Protein 2P8I (pdb70)

Structure (mmCIF, N/CA/C/O backbone):
data_2P8I
#
_entry.id   2P8I
#
_cell.length_a   43.835
_cell.length_b   138.772
_cell.length_c   44.046
_cell.angle_alpha   90.00
_cell.angle_beta   98.43
_cell.angle_gamma   90.00
#
_symmetry.space_group_name_H-M   'P 1 21 1'
#
loop_
_entity.id
_entity.type
_entity.pdbx_description
1 polymer 'Putative dioxygenase'
2 non-polymer 'CHLORIDE ION'
3 non-polymer 'PHOSPHATE ION'
4 non-polymer 1,2-ETHANEDIOL
5 non-polymer 'CITRIC ACID'
6 water water
#
loop_
_atom_site.group_PDB
_atom_site.id
_atom_site.type_symbol
_atom_site.label_atom_id
_atom_site.label_alt_id
_atom_site.label_comp_id
_atom_site.label_asym_id
_atom_site.label_entity_id
_atom_site.label_seq_id
_atom_site.pdbx_PDB_ins_code
_atom_site.Cartn_x
_atom_site.Cartn_y
_atom_site.Cartn_z
_atom_site.occupancy
_atom_site.B_iso_or_equiv
_atom_site.auth_seq_id
_atom_site.auth_comp_id
_atom_site.auth_asym_id
_atom_site.auth_atom_id
_atom_site.pdbx_PDB_model_num
ATOM 1 N N . GLY A 1 1 ? 1.193 -7.996 -16.961 1.00 39.60 0 GLY A N 1
ATOM 2 C CA . GLY A 1 1 ? 2.333 -7.623 -17.847 1.00 38.13 0 GLY A CA 1
ATOM 3 C C . GLY A 1 1 ? 3.445 -6.933 -17.083 1.00 35.29 0 GLY A C 1
ATOM 4 O O . GLY A 1 1 ? 4.002 -5.936 -17.532 1.00 34.81 0 GLY A O 1
ATOM 13 N N . THR A 1 3 ? 7.040 -6.073 -15.784 1.00 21.38 2 THR A N 1
ATOM 14 C CA . THR A 1 3 ? 8.403 -6.167 -16.194 1.00 20.29 2 THR A CA 1
ATOM 15 C C . THR A 1 3 ? 9.169 -6.566 -14.950 1.00 18.69 2 THR A C 1
ATOM 16 O O . THR A 1 3 ? 9.187 -5.838 -13.946 1.00 15.65 2 THR A O 1
ATOM 20 N N . PHE A 1 4 ? 9.776 -7.739 -15.001 1.00 15.98 3 PHE A N 1
ATOM 21 C CA . PHE A 1 4 ? 10.663 -8.189 -13.927 1.00 14.40 3 PHE A CA 1
ATOM 22 C C . PHE A 1 4 ? 11.894 -7.282 -13.824 1.00 17.64 3 PHE A C 1
ATOM 23 O O . PHE A 1 4 ? 12.439 -6.845 -14.849 1.00 20.03 3 PHE A O 1
ATOM 31 N N . ARG A 1 5 ? 12.274 -6.920 -12.600 1.00 12.44 4 ARG A N 1
ATOM 32 C CA . ARG A 1 5 ? 13.432 -6.086 -12.315 1.00 13.43 4 ARG A CA 1
ATOM 33 C C . ARG A 1 5 ? 14.494 -6.863 -11.603 1.00 14.77 4 ARG A C 1
ATOM 34 O O . ARG A 1 5 ? 14.223 -7.795 -10.858 1.00 14.02 4 ARG A O 1
ATOM 42 N N . ASP A 1 6 ? 15.720 -6.426 -11.831 1.00 14.76 5 ASP A N 1
ATOM 43 C CA . ASP A 1 6 ? 16.908 -6.947 -11.216 1.00 16.70 5 ASP A CA 1
ATOM 44 C C . ASP A 1 6 ? 17.184 -6.171 -9.928 1.00 13.48 5 ASP A C 1
ATOM 45 O O . ASP A 1 6 ? 16.751 -5.016 -9.789 1.00 14.05 5 ASP A O 1
ATOM 50 N N . THR A 1 7 ? 17.896 -6.776 -8.980 1.00 12.08 6 THR A N 1
ATOM 51 C CA . THR A 1 7 ? 18.195 -6.081 -7.719 1.00 14.64 6 THR A CA 1
ATOM 52 C C . THR A 1 7 ? 19.138 -4.884 -7.897 1.00 12.89 6 THR A C 1
ATOM 53 O O . THR A 1 7 ? 19.293 -4.072 -6.991 1.00 13.17 6 THR A O 1
ATOM 57 N N . SER A 1 8 ? 19.781 -4.792 -9.068 1.00 12.03 7 SER A N 1
ATOM 58 C CA . SER A 1 8 ? 20.556 -3.602 -9.389 1.00 12.50 7 SER A CA 1
ATOM 59 C C . SER A 1 8 ? 19.710 -2.347 -9.328 1.00 13.39 7 SER A C 1
ATOM 60 O O . SER A 1 8 ? 20.264 -1.254 -9.223 1.00 13.77 7 SER A O 1
ATOM 63 N N . ALA A 1 9 ? 18.394 -2.489 -9.458 1.00 11.28 8 ALA A N 1
ATOM 64 C CA . ALA A 1 9 ? 17.440 -1.346 -9.341 1.00 10.87 8 ALA A CA 1
ATOM 65 C C . ALA A 1 9 ? 17.402 -0.744 -7.950 1.00 11.79 8 ALA A C 1
ATOM 66 O O . ALA A 1 9 ? 16.896 0.361 -7.783 1.00 11.35 8 ALA A O 1
ATOM 68 N N . ILE A 1 10 ? 17.907 -1.468 -6.951 1.00 10.19 9 ILE A N 1
ATOM 69 C CA . ILE A 1 10 ? 17.828 -1.042 -5.564 1.00 10.65 9 ILE A CA 1
ATOM 70 C C . ILE A 1 10 ? 19.065 -0.223 -5.154 1.00 11.33 9 ILE A C 1
ATOM 71 O O . ILE A 1 10 ? 20.173 -0.765 -5.017 1.00 10.74 9 ILE A O 1
ATOM 76 N N . ALA A 1 11 ? 18.895 1.063 -4.901 1.00 9.32 10 ALA A N 1
ATOM 77 C CA . ALA A 1 11 ? 19.985 1.914 -4.445 1.00 9.18 10 ALA A CA 1
ATOM 78 C C . ALA A 1 11 ? 20.348 1.576 -3.020 1.00 8.95 10 ALA A C 1
ATOM 79 O O . ALA A 1 11 ? 21.515 1.572 -2.653 1.00 9.07 10 ALA A O 1
ATOM 81 N N . SER A 1 12 ? 19.345 1.361 -2.193 1.00 8.07 11 SER A N 1
ATOM 82 C CA . SER A 1 12 ? 19.523 1.199 -0.769 1.00 8.31 11 SER A CA 1
ATOM 83 C C . SER A 1 12 ? 18.247 0.603 -0.176 1.00 7.32 11 SER A C 1
ATOM 84 O O . SER A 1 12 ? 17.222 0.555 -0.857 1.00 9.18 11 SER A O 1
ATOM 87 N N . TRP A 1 13 ? 18.356 0.156 1.071 1.00 8.33 12 TRP A N 1
ATOM 88 C CA . TRP A 1 13 ? 17.205 -0.307 1.830 1.00 8.31 12 TRP A CA 1
ATOM 89 C C . TRP A 1 13 ? 16.989 0.601 3.008 1.00 9.49 12 TRP A C 1
ATOM 90 O O . TRP A 1 13 ? 17.921 1.148 3.582 1.00 8.97 12 TRP A O 1
ATOM 101 N N . HIS A 1 14 ? 15.744 0.726 3.424 1.00 12.01 13 HIS A N 1
ATOM 102 C CA . HIS A 1 14 ? 15.374 1.516 4.589 1.00 10.52 13 HIS A CA 1
ATOM 103 C C . HIS A 1 14 ? 14.499 0.645 5.470 1.00 14.17 13 HIS A C 1
ATOM 104 O O . HIS A 1 14 ? 13.551 0.034 4.956 1.00 14.93 13 HIS A O 1
ATOM 111 N N . ALA A 1 15 ? 14.802 0.606 6.753 1.00 11.45 14 ALA A N 1
ATOM 112 C CA . ALA A 1 15 ? 13.945 -0.092 7.731 1.00 10.26 14 ALA A CA 1
ATOM 113 C C . ALA A 1 15 ? 13.434 0.932 8.731 1.00 11.49 14 ALA A C 1
ATOM 114 O O . ALA A 1 15 ? 14.118 1.900 9.070 1.00 13.64 14 ALA A O 1
ATOM 116 N N . HIS A 1 16 ? 12.247 0.698 9.251 1.00 8.97 15 HIS A N 1
ATOM 117 C CA . HIS A 1 16 ? 11.635 1.540 10.252 1.00 8.40 15 HIS A CA 1
ATOM 118 C C . HIS A 1 16 ? 11.088 0.622 11.355 1.00 8.88 15 HIS A C 1
ATOM 119 O O . HIS A 1 16 ? 10.167 -0.197 11.117 1.00 9.76 15 HIS A O 1
ATOM 126 N N . VAL A 1 17 ? 11.703 0.707 12.526 1.00 9.09 16 VAL A N 1
ATOM 127 C CA . VAL A 1 17 ? 11.259 -0.036 13.712 1.00 6.72 16 VAL A CA 1
ATOM 128 C C . VAL A 1 17 ? 10.065 0.710 14.288 1.00 9.73 16 VAL A C 1
ATOM 129 O O . VAL A 1 17 ? 10.162 1.865 14.699 1.00 10.07 16 VAL A O 1
ATOM 133 N N . TYR A 1 18 ? 8.934 0.022 14.345 1.00 8.85 17 TYR A N 1
ATOM 134 C CA . TYR A 1 18 ? 7.708 0.559 14.926 1.00 8.89 17 TYR A CA 1
ATOM 135 C C . TYR A 1 18 ? 7.551 0.222 16.412 1.00 9.21 17 TYR A C 1
ATOM 136 O O . TYR A 1 18 ? 7.898 -0.874 16.839 1.00 9.90 17 TYR A O 1
ATOM 145 N N . PHE A 1 19 ? 7.013 1.180 17.168 1.00 9.09 18 PHE A N 1
ATOM 146 C CA . PHE A 1 19 ? 6.849 0.993 18.589 1.00 9.55 18 PHE A CA 1
ATOM 147 C C . PHE A 1 19 ? 5.796 1.949 19.103 1.00 10.25 18 PHE A C 1
ATOM 148 O O . PHE A 1 19 ? 5.220 2.744 18.339 1.00 11.28 18 PHE A O 1
ATOM 156 N N . ASP A 1 20 ? 5.494 1.790 20.370 1.00 11.95 19 ASP A N 1
ATOM 157 C CA . ASP A 1 20 ? 4.541 2.689 20.997 1.00 12.40 19 ASP A CA 1
ATOM 158 C C . ASP A 1 20 ? 4.943 2.846 22.428 1.00 12.35 19 ASP A C 1
ATOM 159 O O . ASP A 1 20 ? 6.027 2.444 22.848 1.00 13.23 19 ASP A O 1
ATOM 164 N N . ALA A 1 21 ? 4.051 3.507 23.188 1.00 14.49 20 ALA A N 1
ATOM 165 C CA . ALA A 1 21 ? 4.303 3.723 24.587 1.00 16.40 20 ALA A CA 1
ATOM 166 C C . ALA A 1 21 ? 4.609 2.414 25.315 1.00 14.87 20 ALA A C 1
ATOM 167 O O . ALA A 1 21 ? 5.557 2.344 26.086 1.00 19.56 20 ALA A O 1
ATOM 169 N N . SER A 1 22 ? 3.857 1.379 24.984 1.00 16.78 21 SER A N 1
ATOM 170 C CA A SER A 1 22 ? 4.010 0.068 25.608 0.50 15.42 21 SER A CA 1
ATOM 171 C CA B SER A 1 22 ? 4.015 0.078 25.625 0.50 16.22 21 SER A CA 1
ATOM 172 C C . SER A 1 22 ? 5.365 -0.599 25.326 1.00 17.93 21 SER A C 1
ATOM 173 O O . SER A 1 22 ? 5.834 -1.410 26.098 1.00 17.88 21 SER A O 1
ATOM 178 N N . SER A 1 23 ? 6.009 -0.249 24.221 1.00 13.41 22 SER A N 1
ATOM 179 C CA . SER A 1 23 ? 7.205 -0.957 23.784 1.00 12.99 22 SER A CA 1
ATOM 180 C C . SER A 1 23 ? 8.454 -0.071 23.636 1.00 13.96 22 SER A C 1
ATOM 181 O O . SER A 1 23 ? 9.411 -0.469 22.989 1.00 11.84 22 SER A O 1
ATOM 184 N N . ARG A 1 24 ? 8.455 1.109 24.263 1.00 13.06 23 ARG A N 1
ATOM 185 C CA . ARG A 1 24 ? 9.660 1.988 24.196 1.00 11.89 23 ARG A CA 1
ATOM 186 C C . ARG A 1 24 ? 10.975 1.375 24.628 1.00 13.88 23 ARG A C 1
ATOM 187 O O . ARG A 1 24 ? 11.993 1.577 23.968 1.00 12.99 23 ARG A O 1
ATOM 195 N N . ASP A 1 25 ? 11.022 0.685 25.766 1.00 10.72 24 ASP A N 1
ATOM 196 C CA . ASP A 1 25 ? 12.270 0.174 26.246 1.00 12.44 24 ASP A CA 1
ATOM 197 C C . ASP A 1 25 ? 12.831 -0.821 25.269 1.00 10.93 24 ASP A C 1
ATOM 198 O O . ASP A 1 25 ? 14.034 -0.854 25.048 1.00 12.64 24 ASP A O 1
ATOM 203 N N . ALA A 1 26 ? 11.987 -1.729 24.750 1.00 11.28 25 ALA A N 1
ATOM 204 C CA . ALA A 1 26 ? 12.470 -2.733 23.822 1.00 10.74 25 ALA A CA 1
ATOM 205 C C . ALA A 1 26 ? 13.005 -2.085 22.537 1.00 8.85 25 ALA A C 1
ATOM 206 O O . ALA A 1 26 ? 14.030 -2.516 21.995 1.00 10.50 25 ALA A O 1
ATOM 208 N N . ALA A 1 27 ? 12.280 -1.083 22.049 1.00 8.34 26 ALA A N 1
ATOM 209 C CA . ALA A 1 27 ? 12.680 -0.375 20.844 1.00 9.33 26 ALA A CA 1
ATOM 210 C C . ALA A 1 27 ? 14.029 0.323 21.063 1.00 8.47 26 ALA A C 1
ATOM 211 O O . ALA A 1 27 ? 14.904 0.338 20.192 1.00 9.53 26 ALA 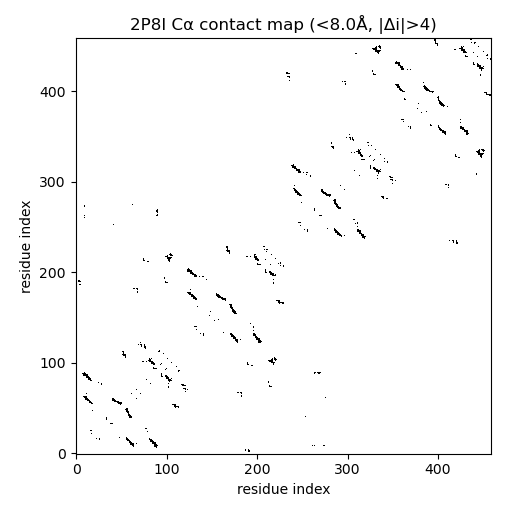A O 1
ATOM 213 N N . TRP A 1 28 ? 14.197 0.909 22.231 1.00 9.29 27 TRP A N 1
ATOM 214 C CA . TRP A 1 28 ? 15.450 1.584 22.595 1.00 8.59 27 TRP A CA 1
ATOM 215 C C . TRP A 1 28 ? 16.605 0.624 22.728 1.00 10.07 27 TRP A C 1
ATOM 216 O O . TRP A 1 28 ? 17.680 0.835 22.191 1.00 11.19 27 TRP A O 1
ATOM 227 N N . THR A 1 29 ? 16.371 -0.492 23.444 1.00 10.03 28 THR A N 1
ATOM 228 C CA . THR A 1 29 ? 17.397 -1.514 23.563 1.00 10.59 28 THR A CA 1
ATOM 229 C C . THR A 1 29 ? 17.866 -2.018 22.219 1.00 9.55 28 THR A C 1
ATOM 230 O O . THR A 1 29 ? 19.080 -2.176 21.964 1.00 11.87 28 THR A O 1
ATOM 234 N N . LEU A 1 30 ? 16.900 -2.280 21.326 1.00 12.19 29 LEU A N 1
ATOM 235 C CA . LEU A 1 30 ? 17.253 -2.698 19.985 1.00 11.33 29 LEU A CA 1
ATOM 236 C C . LEU A 1 30 ? 18.113 -1.662 19.236 1.00 9.19 29 LEU A C 1
ATOM 237 O O . LEU A 1 30 ? 19.081 -2.009 18.571 1.00 10.88 29 LEU A O 1
ATOM 242 N N . ARG A 1 31 ? 17.720 -0.399 19.339 1.00 9.38 30 ARG A N 1
ATOM 243 C CA . ARG A 1 31 ? 18.445 0.685 18.664 1.00 9.49 30 ARG A CA 1
ATOM 244 C C . ARG A 1 31 ? 19.872 0.790 19.148 1.00 10.54 30 ARG A C 1
ATOM 245 O O . ARG A 1 31 ? 20.799 0.936 18.353 1.00 9.98 30 ARG A O 1
ATOM 253 N N . GLU A 1 32 ? 20.029 0.743 20.461 1.00 9.27 31 GLU A N 1
ATOM 254 C CA . GLU A 1 32 ? 21.373 0.768 21.050 1.00 10.30 31 GLU A CA 1
ATOM 255 C C . GLU A 1 32 ? 22.214 -0.412 20.610 1.00 10.22 31 GLU A C 1
ATOM 256 O O . GLU A 1 32 ? 23.410 -0.277 20.331 1.00 11.40 31 GLU A O 1
ATOM 262 N N . GLN A 1 33 ? 21.592 -1.593 20.500 1.00 12.28 32 GLN A N 1
ATOM 263 C CA A GLN A 1 33 ? 22.345 -2.758 20.025 0.50 11.69 32 GLN A CA 1
ATOM 264 C CA B GLN A 1 33 ? 22.308 -2.767 20.010 0.50 11.04 32 GLN A CA 1
ATOM 265 C C . GLN A 1 33 ? 22.712 -2.642 18.552 1.00 10.30 32 GLN A C 1
ATOM 266 O O . GLN A 1 33 ? 23.789 -3.081 18.147 1.00 11.93 32 GLN A O 1
ATOM 277 N N . ILE A 1 34 ? 21.830 -2.051 17.756 1.00 9.85 33 ILE A N 1
ATOM 278 C CA . ILE A 1 34 ? 22.165 -1.777 16.369 1.00 10.60 33 ILE A CA 1
ATOM 279 C C . ILE A 1 34 ? 23.381 -0.871 16.267 1.00 13.01 33 ILE A C 1
ATOM 280 O O . ILE A 1 34 ? 24.331 -1.101 15.484 1.00 12.27 33 ILE A O 1
ATOM 285 N N . GLU A 1 35 ? 23.345 0.208 17.046 1.00 11.88 34 GLU A N 1
ATOM 286 C CA . GLU A 1 35 ? 24.462 1.138 17.058 1.00 10.81 34 GLU A CA 1
ATOM 287 C C . GLU A 1 35 ? 25.793 0.477 17.442 1.00 10.17 34 GLU A C 1
ATOM 288 O O . GLU A 1 35 ? 26.847 0.753 16.843 1.00 11.91 34 GLU A O 1
ATOM 294 N N . ALA A 1 36 ? 25.742 -0.388 18.437 1.00 10.63 35 ALA A N 1
ATOM 295 C CA . ALA A 1 36 ? 26.941 -1.023 18.947 1.00 10.19 35 ALA A CA 1
ATOM 296 C C . ALA A 1 36 ? 27.384 -2.123 17.985 1.00 10.55 35 ALA A C 1
ATOM 297 O O . ALA A 1 36 ? 28.567 -2.231 17.671 1.00 10.51 35 ALA A O 1
ATOM 299 N N . HIS A 1 37 ? 26.458 -2.916 17.499 1.00 9.62 36 HIS A N 1
ATOM 300 C CA . HIS A 1 37 ? 26.878 -4.089 16.739 1.00 12.19 36 HIS A CA 1
ATOM 301 C C . HIS A 1 37 ? 27.524 -3.708 15.421 1.00 12.61 36 HIS A C 1
ATOM 302 O O . HIS A 1 37 ? 28.485 -4.383 14.985 1.00 13.26 36 HIS A O 1
ATOM 309 N N . TRP A 1 38 ? 27.020 -2.643 14.798 1.00 12.06 37 TRP A N 1
ATOM 310 C CA . TRP A 1 38 ? 27.630 -2.105 13.558 1.00 10.97 37 TRP A CA 1
ATOM 311 C C . TRP A 1 38 ? 28.514 -0.883 13.796 1.00 10.37 37 TRP A C 1
ATOM 312 O O . TRP A 1 38 ? 28.969 -0.268 12.837 1.00 10.98 37 TRP A O 1
ATOM 323 N N . SER A 1 39 ? 28.777 -0.569 15.069 1.00 11.54 38 SER A N 1
ATOM 324 C CA . SER A 1 39 ? 29.736 0.484 15.462 1.00 11.63 38 SER A CA 1
ATOM 325 C C . SER A 1 39 ? 29.450 1.807 14.799 1.00 10.44 38 SER A C 1
ATOM 326 O O . SER A 1 39 ? 30.383 2.505 14.369 1.00 11.75 38 SER A O 1
ATOM 329 N N . GLY A 1 40 ? 28.180 2.152 14.682 1.00 11.43 39 GLY A N 1
ATOM 330 C CA . GLY A 1 40 ? 27.796 3.442 14.106 1.00 10.08 39 GLY A CA 1
ATOM 331 C C . GLY A 1 40 ? 27.970 3.556 12.619 1.00 10.61 39 GLY A C 1
ATOM 332 O O . GLY A 1 40 ? 27.836 4.638 12.069 1.00 14.39 39 GLY A O 1
ATOM 333 N N . LYS A 1 41 ? 28.197 2.443 11.920 1.00 11.67 40 LYS A N 1
ATOM 334 C CA . LYS A 1 41 ? 28.426 2.511 10.472 1.00 14.32 40 LYS A CA 1
ATOM 335 C C . LYS A 1 41 ? 27.135 2.510 9.657 1.00 13.79 40 LYS A C 1
ATOM 336 O O . LYS A 1 41 ? 27.175 2.830 8.465 1.00 17.39 40 LYS A O 1
ATOM 342 N N . LEU A 1 42 ? 25.997 2.186 10.260 1.00 13.35 41 LEU A N 1
ATOM 343 C CA . LEU A 1 42 ? 24.718 2.235 9.553 1.00 14.82 41 LEU A CA 1
ATOM 344 C C . LEU A 1 42 ? 24.128 3.604 9.731 1.00 14.08 41 LEU A C 1
ATOM 345 O O . LEU A 1 42 ? 24.539 4.368 10.616 1.00 16.14 41 LEU A O 1
ATOM 350 N N . GLN A 1 43 ? 23.185 3.964 8.889 1.00 13.98 42 GLN A N 1
ATOM 351 C CA . GLN A 1 43 ? 22.561 5.259 9.012 1.00 13.72 42 GLN A CA 1
ATOM 352 C C . GLN A 1 43 ? 21.336 5.190 9.883 1.00 17.84 42 GLN A C 1
ATOM 353 O O . GLN A 1 43 ? 20.360 4.591 9.483 1.00 18.45 42 GLN A O 1
ATOM 359 N N . LEU A 1 44 ? 21.372 5.868 11.027 1.00 16.42 43 LEU A N 1
ATOM 360 C CA A LEU A 1 44 ? 20.299 5.826 12.013 0.50 16.97 43 LEU A CA 1
ATOM 361 C CA B LEU A 1 44 ? 20.278 5.866 12.005 0.50 17.81 43 LEU A CA 1
ATOM 362 C C . LEU A 1 44 ? 19.624 7.210 12.069 1.00 19.94 43 LEU A C 1
ATOM 363 O O . LEU A 1 44 ? 20.301 8.222 12.244 1.00 22.72 43 LEU A O 1
ATOM 372 N N . GLY A 1 45 ? 18.295 7.256 11.899 1.00 16.02 44 GLY A N 1
ATOM 373 C CA . GLY A 1 45 ? 17.516 8.476 12.024 1.00 17.02 44 GLY A CA 1
ATOM 374 C C . GLY A 1 45 ? 17.091 8.731 13.477 1.00 15.39 44 GLY A C 1
ATOM 375 O O . GLY A 1 45 ? 17.440 7.975 14.342 1.00 15.68 44 GLY A O 1
ATOM 376 N N . ARG A 1 46 ? 16.304 9.797 13.647 1.00 17.78 45 ARG A N 1
ATOM 377 C CA . ARG A 1 46 ? 15.832 10.227 14.970 1.00 17.89 45 ARG A CA 1
ATOM 378 C C . ARG A 1 46 ? 14.907 9.181 15.624 1.00 17.84 45 ARG A C 1
ATOM 379 O O . ARG A 1 46 ? 14.133 8.482 14.944 1.00 15.42 45 ARG A O 1
ATOM 387 N N . PHE A 1 47 ? 14.946 9.076 16.944 1.00 14.79 46 PHE A N 1
ATOM 388 C CA . PHE A 1 47 ? 14.020 8.218 17.714 1.00 14.79 46 PHE A CA 1
ATOM 389 C C . PHE A 1 47 ? 12.700 8.995 17.844 1.00 15.18 46 PHE A C 1
ATOM 390 O O . PHE A 1 47 ? 12.580 9.857 18.726 1.00 17.24 46 PHE A O 1
ATOM 398 N N . HIS A 1 48 ? 11.724 8.741 16.957 1.00 9.64 47 HIS A N 1
ATOM 399 C CA . HIS A 1 48 ? 10.483 9.515 16.925 1.00 11.04 47 HIS A CA 1
ATOM 400 C C . HIS A 1 48 ? 9.411 8.886 17.807 1.00 13.22 47 HIS A C 1
ATOM 401 O O . HIS A 1 48 ? 8.858 7.810 17.474 1.00 11.64 47 HIS A O 1
ATOM 408 N N . GLU A 1 49 ? 9.037 9.573 18.882 1.00 12.31 48 GLU A N 1
ATOM 409 C CA . GLU A 1 49 ? 7.921 9.148 19.711 1.00 12.79 48 GLU A CA 1
ATOM 410 C C . GLU A 1 49 ? 6.612 9.799 19.282 1.00 15.55 48 GLU A C 1
ATOM 411 O O . GLU A 1 49 ? 5.786 10.178 20.121 1.00 16.49 48 GLU A O 1
ATOM 417 N N . ARG A 1 50 ? 6.404 9.837 17.970 1.00 15.12 49 ARG A N 1
ATOM 418 C CA . ARG A 1 50 ? 5.112 10.203 17.375 1.00 15.04 49 ARG A CA 1
ATOM 419 C C . ARG A 1 50 ? 5.088 9.604 15.971 1.00 13.28 49 ARG A C 1
ATOM 420 O O . ARG A 1 50 ? 6.142 9.277 15.411 1.00 12.71 49 ARG A O 1
ATOM 428 N N . PRO A 1 51 ? 3.885 9.500 15.371 1.00 13.82 50 PRO A N 1
ATOM 429 C CA . PRO A 1 51 ? 3.834 9.107 13.968 1.00 12.99 50 PRO A CA 1
ATOM 430 C C . PRO A 1 51 ? 4.405 10.173 13.063 1.00 14.08 50 PRO A C 1
ATOM 431 O O . PRO A 1 51 ? 4.058 11.348 13.189 1.00 15.28 50 PRO A O 1
ATOM 435 N N . VAL A 1 52 ? 5.329 9.803 12.201 1.00 13.77 51 VAL A N 1
ATOM 436 C CA . VAL A 1 52 ? 5.918 10.723 11.262 1.00 13.09 51 VAL A CA 1
ATOM 437 C C . VAL A 1 52 ? 5.838 10.157 9.831 1.00 15.51 51 VAL A C 1
ATOM 438 O O . VAL A 1 52 ? 5.783 8.951 9.620 1.00 11.71 51 VAL A O 1
ATOM 442 N N . GLY A 1 53 ? 5.743 11.027 8.840 1.00 13.32 52 GLY A N 1
ATOM 443 C CA . GLY A 1 53 ? 5.769 10.559 7.485 1.00 12.96 52 GLY A CA 1
ATOM 444 C C . GLY A 1 53 ? 4.616 9.580 7.262 1.00 12.61 52 GLY A C 1
ATOM 445 O O . GLY A 1 53 ? 3.506 9.786 7.719 1.00 13.53 52 GLY A O 1
ATOM 446 N N . PRO A 1 54 ? 4.897 8.489 6.528 1.00 10.73 53 PRO A N 1
ATOM 447 C CA . PRO A 1 54 ? 3.889 7.474 6.241 1.00 11.83 53 PRO A CA 1
ATOM 448 C C . PRO A 1 54 ? 3.676 6.458 7.390 1.00 12.32 53 PRO A C 1
ATOM 449 O O . PRO A 1 54 ? 2.900 5.518 7.195 1.00 11.89 53 PRO A O 1
ATOM 453 N N . HIS A 1 55 ? 4.331 6.638 8.536 1.00 11.42 54 HIS A N 1
ATOM 454 C CA . HIS A 1 55 ? 4.336 5.615 9.565 1.00 9.09 54 HIS A CA 1
ATOM 455 C C . HIS A 1 55 ? 3.235 5.842 10.573 1.00 10.91 54 HIS A C 1
ATOM 456 O O . HIS A 1 55 ? 3.184 6.922 11.177 1.00 13.05 54 HIS A O 1
ATOM 463 N N . PRO A 1 56 ? 2.355 4.859 10.776 1.00 10.32 55 PRO A N 1
ATOM 464 C CA . PRO A 1 56 ? 1.263 5.024 11.710 1.00 11.93 55 PRO A CA 1
ATOM 465 C C . PRO A 1 56 ? 1.617 4.877 13.189 1.00 12.34 55 PRO A C 1
ATOM 466 O O . PRO A 1 56 ? 0.825 5.216 14.076 1.00 16.38 55 PRO A O 1
ATOM 483 N N . TRP A 1 58 ? 4.905 5.083 16.267 1.00 10.23 57 TRP A N 1
ATOM 484 C CA . TRP A 1 58 ? 6.178 5.705 16.585 1.00 9.75 57 TRP A CA 1
ATOM 485 C C . TRP A 1 58 ? 7.275 4.875 15.908 1.00 8.76 57 TRP A C 1
ATOM 486 O O . TRP A 1 58 ? 7.077 3.708 15.630 1.00 8.52 57 TRP A O 1
ATOM 497 N N . SER A 1 59 ? 8.379 5.498 15.540 1.00 8.99 58 SER A N 1
ATOM 498 C CA . SER A 1 59 ? 9.348 4.759 14.745 1.00 8.96 58 SER A CA 1
ATOM 499 C C . SER A 1 59 ? 10.730 5.358 14.783 1.00 8.27 58 SER A C 1
ATOM 500 O O . SER A 1 59 ? 10.941 6.496 15.196 1.00 9.03 58 SER A O 1
ATOM 503 N N . TYR A 1 60 ? 11.684 4.564 14.301 1.00 8.49 59 TYR A N 1
ATOM 504 C CA . TYR A 1 60 ? 12.997 5.095 13.976 1.00 8.00 59 TYR A CA 1
ATOM 505 C C . TYR A 1 60 ? 13.519 4.344 12.774 1.00 7.72 59 TYR A C 1
ATOM 506 O O . TYR A 1 60 ? 13.198 3.170 12.561 1.00 9.61 59 TYR A O 1
ATOM 515 N N . GLN A 1 61 ? 14.308 5.051 11.980 1.00 8.33 60 GLN A N 1
ATOM 516 C CA . GLN A 1 61 ? 14.780 4.562 10.701 1.00 9.75 60 GLN A CA 1
ATOM 517 C C . GLN A 1 61 ? 16.211 4.070 10.745 1.00 9.50 60 GLN A C 1
ATOM 518 O O . GLN A 1 61 ? 17.079 4.649 11.442 1.00 10.73 60 GLN A O 1
ATOM 524 N N . LEU A 1 62 ? 16.484 3.101 9.887 1.00 11.26 61 LEU A N 1
ATOM 525 C CA A LEU A 1 62 ? 17.798 2.503 9.661 0.50 12.98 61 LEU A CA 1
ATOM 526 C CA B LEU A 1 62 ? 17.802 2.539 9.670 0.50 13.59 61 LEU A CA 1
ATOM 527 C C . LEU A 1 62 ? 17.940 2.488 8.148 1.00 13.59 61 LEU A C 1
ATOM 528 O O . LEU A 1 62 ? 16.970 2.162 7.466 1.00 17.28 61 LEU A O 1
ATOM 537 N N . ALA A 1 63 ? 19.088 2.864 7.601 1.00 10.51 62 ALA A N 1
ATOM 538 C CA . ALA A 1 63 ? 19.331 2.732 6.148 1.00 11.16 62 ALA A CA 1
ATOM 539 C C . ALA A 1 63 ? 20.638 2.021 5.928 1.00 10.13 62 ALA A C 1
ATOM 540 O O . ALA A 1 63 ? 21.577 2.142 6.703 1.00 11.54 62 ALA A O 1
ATOM 542 N N . PHE A 1 64 ? 20.667 1.216 4.867 1.00 10.06 63 PHE A N 1
ATOM 543 C CA . PHE A 1 64 ? 21.737 0.286 4.650 1.00 9.69 63 PHE A CA 1
ATOM 544 C C . PHE A 1 64 ? 21.763 -0.172 3.210 1.00 9.37 63 PHE A C 1
ATOM 545 O O . PHE A 1 64 ? 20.848 0.123 2.428 1.00 10.53 63 PHE A O 1
ATOM 553 N N . THR A 1 65 ? 22.841 -0.866 2.819 1.00 8.58 64 THR A N 1
ATOM 554 C CA . THR A 1 65 ? 22.997 -1.290 1.439 1.00 10.22 64 THR A CA 1
ATOM 555 C C . THR A 1 65 ? 22.470 -2.675 1.153 1.00 10.23 64 THR A C 1
ATOM 556 O O . THR A 1 65 ? 22.229 -3.493 2.060 1.00 9.24 64 THR A O 1
ATOM 560 N N . GLN A 1 66 ? 22.346 -2.991 -0.123 1.00 10.52 65 GLN A N 1
ATOM 561 C CA . GLN A 1 66 ? 21.974 -4.360 -0.551 1.00 10.82 65 GLN A CA 1
ATOM 562 C C . GLN A 1 66 ? 23.028 -5.342 -0.043 1.00 12.40 65 GLN A C 1
ATOM 563 O O . GLN A 1 66 ? 22.664 -6.468 0.304 1.00 13.51 65 GLN A O 1
ATOM 569 N N . GLU A 1 67 ? 24.294 -4.911 0.067 1.00 11.83 66 GLU A N 1
ATOM 570 C CA . GLU A 1 67 ? 25.383 -5.777 0.506 1.00 12.00 66 GLU A CA 1
ATOM 571 C C . GLU A 1 67 ? 25.344 -6.029 2.011 1.00 12.45 66 GLU A C 1
ATOM 572 O O . GLU A 1 67 ? 26.038 -6.970 2.494 1.00 13.21 66 GLU A O 1
ATOM 578 N N . GLN A 1 68 ? 24.599 -5.204 2.754 1.00 11.75 67 GLN A N 1
ATOM 579 C CA . GLN A 1 68 ? 24.387 -5.359 4.181 1.00 8.73 67 GLN A CA 1
ATOM 580 C C . GLN A 1 68 ? 23.051 -6.032 4.491 1.00 11.18 67 GLN A C 1
ATOM 581 O O . GLN A 1 68 ? 22.829 -6.458 5.620 1.00 13.19 67 GLN A O 1
ATOM 587 N N . PHE A 1 69 ? 22.179 -6.158 3.485 1.00 11.02 68 PHE A N 1
ATOM 588 C CA . PHE A 1 69 ? 20.815 -6.648 3.656 1.00 12.78 68 PHE A CA 1
ATOM 589 C C . PHE A 1 69 ? 20.738 -8.013 4.358 1.00 12.68 68 PHE A C 1
ATOM 590 O O . PHE A 1 69 ? 20.005 -8.178 5.343 1.00 13.37 68 PHE A O 1
ATOM 598 N N . ALA A 1 70 ? 21.487 -9.008 3.888 1.00 12.52 69 ALA A N 1
ATOM 599 C CA . ALA A 1 70 ? 21.283 -10.346 4.453 1.00 13.40 69 ALA A CA 1
ATOM 600 C C . ALA A 1 70 ? 21.645 -10.377 5.926 1.00 13.79 69 ALA A C 1
ATOM 601 O O . ALA A 1 70 ? 20.900 -10.925 6.766 1.00 13.68 69 ALA A O 1
ATOM 603 N N . ASP A 1 71 ? 22.781 -9.802 6.275 1.00 12.33 70 ASP A N 1
ATOM 604 C CA . ASP A 1 71 ? 23.193 -9.815 7.665 1.00 14.80 70 ASP A CA 1
ATOM 605 C C . ASP A 1 71 ? 22.279 -9.002 8.575 1.00 14.68 70 ASP A C 1
ATOM 606 O O . ASP A 1 71 ? 21.840 -9.457 9.642 1.00 13.23 70 ASP A O 1
ATOM 611 N N . LEU A 1 72 ? 21.972 -7.795 8.150 1.00 12.65 71 LEU A N 1
ATOM 612 C CA . LEU A 1 72 ? 21.139 -6.947 8.988 1.00 13.82 71 LEU A CA 1
ATOM 613 C C . LEU A 1 72 ? 19.741 -7.509 9.086 1.00 12.37 71 LEU A C 1
ATOM 614 O O . LEU A 1 72 ? 19.142 -7.557 10.196 1.00 11.96 71 LEU A O 1
ATOM 619 N N . VAL A 1 73 ? 19.173 -7.910 7.970 1.00 12.17 72 VAL A N 1
ATOM 620 C CA . VAL A 1 73 ? 17.814 -8.409 8.020 1.00 11.87 72 VAL A CA 1
ATOM 621 C C . VAL A 1 73 ? 17.730 -9.737 8.783 1.00 11.55 72 VAL A C 1
ATOM 622 O O . VAL A 1 73 ? 16.769 -9.972 9.547 1.00 11.48 72 VAL A O 1
ATOM 626 N N . GLY A 1 74 ? 18.734 -10.599 8.583 1.00 10.47 73 GLY A N 1
ATOM 627 C CA . GLY A 1 74 ? 18.786 -11.804 9.419 1.00 9.76 73 GLY A CA 1
ATOM 628 C C . GLY A 1 74 ? 18.823 -11.510 10.912 1.00 8.62 73 GLY A C 1
ATOM 629 O O . GLY A 1 74 ? 18.104 -12.107 11.738 1.00 10.21 73 GLY A O 1
ATOM 630 N N . TRP A 1 75 ? 19.661 -10.549 11.277 1.00 8.60 74 TRP A N 1
ATOM 631 C CA . TRP A 1 75 ? 19.836 -10.194 12.643 1.00 9.48 74 TRP A CA 1
ATOM 632 C C . TRP A 1 75 ? 18.585 -9.565 13.227 1.00 9.64 74 TRP A C 1
ATOM 633 O O . TRP A 1 75 ? 18.169 -9.886 14.335 1.00 9.90 74 TRP A O 1
ATOM 644 N N . LEU A 1 76 ? 17.967 -8.672 12.455 1.00 9.92 75 LEU A N 1
ATOM 645 C CA . LEU A 1 76 ? 16.726 -8.072 12.901 1.00 9.77 75 LEU A CA 1
ATOM 646 C C . LEU A 1 76 ? 15.634 -9.136 13.061 1.00 9.37 75 LEU A C 1
ATOM 647 O O . LEU A 1 76 ? 14.832 -9.063 13.987 1.00 9.75 75 LEU A O 1
ATOM 652 N N . THR A 1 77 ? 15.554 -10.099 12.151 1.00 8.56 76 THR A N 1
ATOM 653 C CA . THR A 1 77 ? 14.584 -11.166 12.257 1.00 8.07 76 THR A CA 1
ATOM 654 C C . THR A 1 77 ? 14.726 -11.969 13.540 1.00 8.75 76 THR A C 1
ATOM 655 O O . THR A 1 77 ? 13.742 -12.347 14.169 1.00 9.75 76 THR A O 1
ATOM 659 N N . LEU A 1 78 ? 15.967 -12.228 13.921 1.00 8.53 77 LEU A N 1
ATOM 660 C CA . LEU A 1 78 ? 16.234 -12.982 15.130 1.00 9.26 77 LEU A CA 1
ATOM 661 C C . LEU A 1 78 ? 16.040 -12.167 16.399 1.00 8.83 77 LEU A C 1
ATOM 662 O O . LEU A 1 78 ? 15.730 -12.734 17.446 1.00 10.48 77 LEU A O 1
ATOM 667 N N . ASN A 1 79 ? 16.253 -10.852 16.308 1.00 7.99 78 ASN A N 1
ATOM 668 C CA . ASN A 1 79 ? 16.347 -10.014 17.496 1.00 8.59 78 ASN A CA 1
ATOM 669 C C . ASN A 1 79 ? 15.302 -8.918 17.690 1.00 9.36 78 ASN A C 1
ATOM 670 O O . ASN A 1 79 ? 15.339 -8.154 18.654 1.00 11.53 78 ASN A O 1
ATOM 675 N N . HIS A 1 80 ? 14.294 -8.871 16.835 1.00 8.52 79 HIS A N 1
ATOM 676 C CA . HIS A 1 80 ? 13.323 -7.805 16.932 1.00 9.36 79 HIS A CA 1
ATOM 677 C C . HIS A 1 80 ? 12.338 -7.974 18.070 1.00 9.54 79 HIS A C 1
ATOM 678 O O . HIS A 1 80 ? 11.651 -7.048 18.426 1.00 10.21 79 HIS A O 1
ATOM 685 N N . GLY A 1 81 ? 12.240 -9.155 18.658 1.00 9.10 80 GLY A N 1
ATOM 686 C CA . GLY A 1 81 ? 11.269 -9.397 19.704 1.00 9.40 80 GLY A CA 1
ATOM 687 C C . GLY A 1 81 ? 9.876 -9.220 19.158 1.00 11.03 80 GLY A C 1
ATOM 688 O O . GLY A 1 81 ? 9.560 -9.782 18.119 1.00 13.48 80 GLY A O 1
ATOM 689 N N . ALA A 1 82 ? 9.048 -8.448 19.854 1.00 10.54 81 ALA A N 1
ATOM 690 C CA . ALA A 1 82 ? 7.680 -8.162 19.397 1.00 10.90 81 ALA A CA 1
ATOM 691 C C . ALA A 1 82 ? 7.518 -6.874 18.634 1.00 10.03 81 ALA A C 1
ATOM 692 O O . ALA A 1 82 ? 6.383 -6.430 18.431 1.00 12.42 81 ALA A O 1
ATOM 694 N N . LEU A 1 83 ? 8.614 -6.273 18.185 1.00 9.07 82 LEU A N 1
ATOM 695 C CA . LEU A 1 83 ? 8.543 -5.017 17.442 1.00 9.69 82 LEU A CA 1
ATOM 696 C C . LEU A 1 83 ? 8.366 -5.286 15.967 1.00 9.78 82 LEU A C 1
ATOM 697 O O . LEU A 1 83 ? 9.202 -5.928 15.328 1.00 10.90 82 LEU A O 1
ATOM 702 N N . ASP A 1 84 ? 7.323 -4.730 15.364 1.00 8.36 83 ASP A N 1
ATOM 703 C CA . ASP A 1 84 ? 7.165 -4.834 13.936 1.00 8.88 83 ASP A CA 1
ATOM 704 C C . ASP A 1 84 ? 8.140 -3.876 13.252 1.00 8.96 83 ASP A C 1
ATOM 705 O O . ASP A 1 84 ? 8.400 -2.792 13.760 1.00 8.99 83 ASP A O 1
ATOM 710 N N . ILE A 1 85 ? 8.674 -4.303 12.115 1.00 8.42 84 ILE A N 1
ATOM 711 C CA . ILE A 1 85 ? 9.645 -3.548 11.372 1.00 9.39 84 ILE A CA 1
ATOM 712 C C . ILE A 1 85 ? 9.238 -3.492 9.918 1.00 8.52 84 ILE A C 1
ATOM 713 O O . ILE A 1 85 ? 9.055 -4.520 9.268 1.00 9.51 84 ILE A O 1
ATOM 718 N N . PHE A 1 86 ? 9.112 -2.273 9.412 1.00 8.25 85 PHE A N 1
ATOM 719 C CA . PHE A 1 86 ? 8.819 -2.013 7.988 1.00 7.88 85 PHE A CA 1
ATOM 720 C C . PHE A 1 86 ? 10.092 -1.865 7.213 1.00 8.32 85 PHE A C 1
ATOM 721 O O . PHE A 1 86 ? 10.948 -1.079 7.619 1.00 9.67 85 PHE A O 1
ATOM 729 N N . LEU A 1 87 ? 10.247 -2.593 6.120 1.00 9.12 86 LEU A N 1
ATOM 730 C CA . LEU A 1 87 ? 11.413 -2.436 5.253 1.00 9.94 86 LEU A CA 1
ATOM 731 C C . LEU A 1 87 ? 11.000 -2.239 3.847 1.00 10.61 86 LEU A C 1
ATOM 732 O O . LEU A 1 87 ? 10.014 -2.788 3.399 1.00 10.30 86 LEU A O 1
ATOM 737 N N . HIS A 1 88 ? 11.755 -1.450 3.102 1.00 8.93 87 HIS A N 1
ATOM 738 C CA . HIS A 1 88 ? 11.486 -1.279 1.715 1.00 9.15 87 HIS A CA 1
ATOM 739 C C . HIS A 1 88 ? 12.745 -0.868 0.984 1.00 8.76 87 HIS A C 1
ATOM 740 O O . HIS A 1 88 ? 13.645 -0.223 1.576 1.00 9.89 87 HIS A O 1
ATOM 747 N N . PRO A 1 89 ? 12.859 -1.278 -0.272 1.00 8.32 88 PRO A N 1
ATOM 748 C CA . PRO A 1 89 ? 13.961 -0.804 -1.072 1.00 8.36 88 PRO A CA 1
ATOM 749 C C . PRO A 1 89 ? 13.687 0.604 -1.575 1.00 9.74 88 PRO A C 1
ATOM 750 O O . PRO A 1 89 ? 12.555 1.029 -1.716 1.00 10.36 88 PRO A O 1
ATOM 754 N N . ASN A 1 90 ? 14.769 1.307 -1.907 1.00 8.28 89 ASN A N 1
ATOM 755 C CA . ASN A 1 90 ? 14.734 2.622 -2.509 1.00 8.25 89 ASN A CA 1
ATOM 756 C C . ASN A 1 90 ? 15.208 2.476 -3.936 1.00 9.07 89 ASN A C 1
ATOM 757 O O . ASN A 1 90 ? 16.377 2.191 -4.191 1.00 8.81 89 ASN A O 1
ATOM 762 N N . THR A 1 91 ? 14.271 2.586 -4.879 1.00 8.53 90 THR A N 1
ATOM 763 C CA . THR A 1 91 ? 14.506 2.543 -6.322 1.00 8.70 90 THR A CA 1
ATOM 764 C C . THR A 1 91 ? 14.374 3.908 -6.993 1.00 9.41 90 THR A C 1
ATOM 765 O O . THR A 1 91 ? 14.410 4.001 -8.188 1.00 9.58 90 THR A O 1
ATOM 769 N N . GLY A 1 92 ? 14.158 4.958 -6.204 1.00 8.58 91 GLY A N 1
ATOM 770 C CA . GLY A 1 92 ? 13.869 6.282 -6.764 1.00 10.48 91 GLY A CA 1
ATOM 771 C C . GLY A 1 92 ? 12.422 6.673 -6.900 1.00 14.07 91 GLY A C 1
ATOM 772 O O . GLY A 1 92 ? 12.109 7.767 -7.361 1.00 13.22 91 GLY A O 1
ATOM 773 N N . ASP A 1 93 ? 11.542 5.769 -6.517 1.00 9.32 92 ASP A N 1
ATOM 774 C CA . ASP A 1 93 ? 10.101 5.939 -6.667 1.00 8.99 92 ASP A CA 1
ATOM 775 C C . ASP A 1 93 ? 9.485 5.665 -5.317 1.00 10.18 92 ASP A C 1
ATOM 776 O O . ASP A 1 93 ? 9.103 4.522 -5.006 1.00 9.07 92 ASP A O 1
ATOM 781 N N . ALA A 1 94 ? 9.417 6.687 -4.497 1.00 8.93 93 ALA A N 1
ATOM 782 C CA . ALA A 1 94 ? 9.004 6.487 -3.126 1.00 9.72 93 ALA A CA 1
ATOM 783 C C . ALA A 1 94 ? 7.592 5.876 -3.046 1.00 9.46 93 ALA A C 1
ATOM 784 O O . ALA A 1 94 ? 7.385 4.972 -2.252 1.00 10.11 93 ALA A O 1
ATOM 786 N N . LEU A 1 95 ? 6.643 6.315 -3.882 1.00 9.23 94 LEU A N 1
ATOM 787 C CA . LEU A 1 95 ? 5.308 5.742 -3.853 1.00 9.32 94 LEU A CA 1
ATOM 788 C C . LEU A 1 95 ? 5.332 4.259 -4.142 1.00 7.58 94 LEU A C 1
ATOM 789 O O . LEU A 1 95 ? 4.773 3.429 -3.428 1.00 8.36 94 LEU A O 1
ATOM 794 N N . ARG A 1 96 ? 5.921 3.895 -5.268 1.00 8.73 95 ARG A N 1
ATOM 795 C CA . ARG A 1 96 ? 5.914 2.524 -5.689 1.00 8.68 95 ARG A CA 1
ATOM 796 C C . ARG A 1 96 ? 6.637 1.639 -4.667 1.00 7.56 95 ARG A C 1
ATOM 797 O O . ARG A 1 96 ? 6.156 0.572 -4.297 1.00 8.04 95 ARG A O 1
ATOM 805 N N . ASP A 1 97 ? 7.767 2.111 -4.182 1.00 7.94 96 ASP A N 1
ATOM 806 C CA . ASP A 1 97 ? 8.551 1.350 -3.213 1.00 8.43 96 ASP A CA 1
ATOM 807 C C . ASP A 1 97 ? 7.763 1.091 -1.928 1.00 8.90 96 ASP A C 1
ATOM 808 O O . ASP A 1 97 ? 7.782 -0.009 -1.404 1.00 10.47 96 ASP A O 1
ATOM 813 N N . HIS A 1 98 ? 7.062 2.100 -1.411 1.00 8.19 97 HIS A N 1
ATOM 814 C CA . HIS A 1 98 ? 6.305 1.927 -0.195 1.00 8.31 97 HIS A CA 1
ATOM 815 C C . HIS A 1 98 ? 5.018 1.155 -0.364 1.00 9.48 97 HIS A C 1
ATOM 816 O O . HIS A 1 98 ? 4.608 0.378 0.486 1.00 9.52 97 HIS A O 1
ATOM 823 N N . ARG A 1 99 ? 4.327 1.438 -1.453 1.00 6.98 98 ARG A N 1
ATOM 824 C CA . ARG A 1 99 ? 3.030 0.817 -1.766 1.00 7.12 98 ARG A CA 1
ATOM 825 C C . ARG A 1 99 ? 3.188 -0.640 -2.138 1.00 9.09 98 ARG A C 1
ATOM 826 O O . ARG A 1 99 ? 2.403 -1.467 -1.685 1.00 10.55 98 ARG A O 1
ATOM 834 N N . ASP A 1 100 ? 4.174 -0.945 -2.965 1.00 8.49 99 ASP A N 1
ATOM 835 C CA . ASP A 1 100 ? 4.263 -2.250 -3.635 1.00 8.59 99 ASP A CA 1
ATOM 836 C C . ASP A 1 100 ? 5.440 -3.122 -3.247 1.00 8.05 99 ASP A C 1
ATOM 837 O O . ASP A 1 100 ? 5.419 -4.307 -3.606 1.0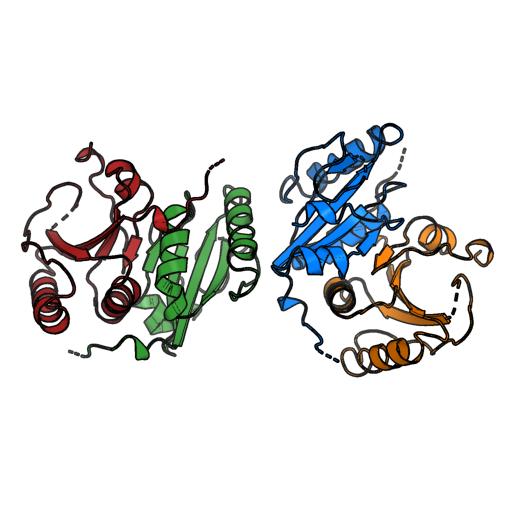0 9.44 99 ASP A O 1
ATOM 842 N N . ALA A 1 101 ? 6.414 -2.550 -2.562 1.00 7.51 100 ALA A N 1
ATOM 843 C CA . ALA A 1 101 ? 7.628 -3.304 -2.209 1.00 7.30 100 ALA A CA 1
ATOM 844 C C . ALA A 1 101 ? 7.904 -3.279 -0.705 1.00 8.18 100 ALA A C 1
ATOM 845 O O . ALA A 1 101 ? 9.058 -3.359 -0.260 1.00 10.20 100 ALA A O 1
ATOM 847 N N . ALA A 1 102 ? 6.831 -3.231 0.084 1.00 10.12 101 ALA A N 1
ATOM 848 C CA . ALA A 1 102 ? 6.872 -3.311 1.502 1.00 8.98 101 ALA A CA 1
ATOM 849 C C . ALA A 1 102 ? 7.145 -4.733 1.980 1.00 10.03 101 ALA A C 1
ATOM 850 O O . ALA A 1 102 ? 6.543 -5.680 1.528 1.00 8.74 101 ALA A O 1
ATOM 852 N N . VAL A 1 103 ? 8.056 -4.813 2.941 1.00 7.77 102 VAL A N 1
ATOM 853 C CA . VAL A 1 103 ? 8.384 -6.045 3.650 1.00 8.76 102 VAL A CA 1
ATOM 854 C C . VAL A 1 103 ? 8.232 -5.762 5.136 1.00 9.10 102 VAL A C 1
ATOM 855 O O . VAL A 1 103 ? 8.502 -4.643 5.601 1.00 9.72 102 VAL A O 1
ATOM 859 N N . TRP A 1 104 ? 7.770 -6.774 5.888 1.00 8.03 103 TRP A N 1
ATOM 860 C CA . TRP A 1 104 ? 7.433 -6.573 7.301 1.00 7.96 103 TRP A CA 1
ATOM 861 C C . TRP A 1 104 ? 8.016 -7.701 8.106 1.00 9.36 103 TRP A C 1
ATOM 862 O O . TRP A 1 104 ? 7.721 -8.871 7.870 1.00 9.24 103 TRP A O 1
ATOM 873 N N . ILE A 1 105 ? 8.859 -7.360 9.072 1.00 8.48 104 ILE A N 1
ATOM 874 C CA . ILE A 1 105 ? 9.300 -8.329 10.074 1.00 8.43 104 ILE A CA 1
ATOM 875 C C . ILE A 1 105 ? 8.238 -8.284 11.158 1.00 8.10 104 ILE A C 1
ATOM 876 O O . ILE A 1 105 ? 8.014 -7.220 11.785 1.00 10.27 104 ILE A O 1
ATOM 881 N N . GLY A 1 106 ? 7.534 -9.386 11.384 1.00 8.97 105 GLY A N 1
ATOM 882 C CA . GLY A 1 106 ? 6.457 -9.390 12.348 1.00 9.47 105 GLY A CA 1
ATOM 883 C C . GLY A 1 106 ? 5.095 -9.344 11.694 1.00 10.62 105 GLY A C 1
ATOM 884 O O . GLY A 1 106 ? 4.582 -10.394 11.275 1.00 14.20 105 GLY A O 1
ATOM 885 N N . HIS A 1 107 ? 4.458 -8.170 11.733 1.00 9.91 106 HIS A N 1
ATOM 886 C CA . HIS A 1 107 ? 3.136 -7.950 11.156 1.00 9.40 106 HIS A CA 1
ATOM 887 C C . HIS A 1 107 ? 3.150 -6.732 10.272 1.00 8.85 106 HIS A C 1
ATOM 888 O O . HIS A 1 107 ? 3.827 -5.777 10.552 1.00 9.77 106 HIS A O 1
ATOM 895 N N . SER A 1 108 ? 2.320 -6.759 9.239 1.00 8.68 107 SER A N 1
ATOM 896 C CA . SER A 1 108 ? 2.184 -5.604 8.344 1.00 9.37 107 SER A CA 1
ATOM 897 C C . SER A 1 108 ? 1.229 -4.563 8.928 1.00 9.75 107 SER A C 1
ATOM 898 O O . SER A 1 108 ? 0.332 -4.851 9.737 1.00 10.10 107 SER A O 1
ATOM 901 N N . HIS A 1 109 ? 1.501 -3.312 8.535 1.00 7.87 108 HIS A N 1
ATOM 902 C CA . HIS A 1 109 ? 0.653 -2.189 8.851 1.00 8.45 108 HIS A CA 1
ATOM 903 C C . HIS A 1 109 ? 0.268 -1.431 7.590 1.00 8.86 108 HIS A C 1
ATOM 904 O O . HIS A 1 109 ? 1.019 -1.420 6.625 1.00 10.84 108 HIS A O 1
ATOM 911 N N . GLU A 1 110 ? -0.901 -0.814 7.630 1.00 10.14 109 GLU A N 1
ATOM 912 C CA . GLU A 1 110 ? -1.340 0.131 6.579 1.00 10.77 109 GLU A CA 1
ATOM 913 C C . GLU A 1 110 ? -0.582 1.433 6.780 1.00 9.30 109 GLU A C 1
ATOM 914 O O . GLU A 1 110 ? -0.682 2.049 7.850 1.00 11.87 109 GLU A O 1
ATOM 920 N N . LEU A 1 111 ? 0.129 1.855 5.745 1.00 8.77 110 LEU A N 1
ATOM 921 C CA . LEU A 1 111 ? 0.894 3.079 5.807 1.00 8.75 110 LEU A CA 1
ATOM 922 C C . LEU A 1 111 ? -0.053 4.262 5.673 1.00 11.67 110 LEU A C 1
ATOM 923 O O . LEU A 1 111 ? -1.154 4.136 5.101 1.00 14.48 110 LEU A O 1
ATOM 928 N N . VAL A 1 112 ? 0.449 5.435 6.069 1.00 12.50 111 VAL A N 1
ATOM 929 C CA . VAL A 1 112 ? -0.253 6.705 5.917 1.00 13.94 111 VAL A CA 1
ATOM 930 C C . VAL A 1 112 ? 0.158 7.214 4.540 1.00 13.62 111 VAL A C 1
ATOM 931 O O . VAL A 1 112 ? 1.074 7.995 4.335 1.00 11.26 111 VAL A O 1
ATOM 935 N N . LEU A 1 113 ? -0.506 6.677 3.542 1.00 15.51 112 LEU A N 1
ATOM 936 C CA . LEU A 1 113 ? -0.103 6.911 2.185 1.00 13.31 112 LEU A CA 1
ATOM 937 C C . LEU A 1 113 ? -0.137 8.405 1.680 1.00 11.03 112 LEU A C 1
ATOM 938 O O . LEU A 1 113 ? 0.615 8.829 0.801 1.00 16.29 112 LEU A O 1
ATOM 943 N N . SER A 1 114 ? -1.020 9.153 2.302 1.00 14.44 113 SER A N 1
ATOM 944 C CA . SER A 1 114 ? -1.120 10.580 2.072 1.00 13.08 113 SER A CA 1
ATOM 945 C C . SER A 1 114 ? 0.232 11.286 2.222 1.00 12.32 113 SER A C 1
ATOM 946 O O . SER A 1 114 ? 0.493 12.292 1.566 1.00 13.67 113 SER A O 1
ATOM 949 N N . ALA A 1 115 ? 1.045 10.780 3.131 1.00 13.31 114 ALA A N 1
ATOM 950 C CA . ALA A 1 115 ? 2.346 11.365 3.448 1.00 12.88 114 ALA A CA 1
ATOM 951 C C . ALA A 1 115 ? 3.386 11.134 2.353 1.00 17.69 114 ALA A C 1
ATOM 952 O O . ALA A 1 115 ? 4.493 11.695 2.424 1.00 20.73 114 ALA A O 1
ATOM 954 N N . LEU A 1 116 ? 3.070 10.290 1.379 1.00 15.77 115 LEU A N 1
ATOM 955 C CA . LEU A 1 116 ? 3.990 9.971 0.296 1.00 18.62 115 LEU A CA 1
ATOM 956 C C . LEU A 1 116 ? 3.885 10.960 -0.865 1.00 21.19 115 LEU A C 1
ATOM 957 O O . LEU A 1 116 ? 4.565 10.781 -1.877 1.00 23.69 115 LEU A O 1
ATOM 962 N N . ASN A 1 117 ? 3.036 11.978 -0.733 1.00 20.51 116 ASN A N 1
ATOM 963 C CA . ASN A 1 117 ? 2.888 12.981 -1.775 1.00 20.88 116 ASN A CA 1
ATOM 964 C C . ASN A 1 117 ? 3.689 14.253 -1.445 1.00 27.73 116 ASN A C 1
ATOM 965 O O . ASN A 1 117 ? 3.315 15.384 -1.774 1.00 32.82 116 ASN A O 1
ATOM 971 N N . GLY B 1 1 ? 14.249 -10.215 29.896 1.00 31.40 0 GLY B N 1
ATOM 972 C CA . GLY B 1 1 ? 14.925 -9.646 28.694 1.00 28.78 0 GLY B CA 1
ATOM 973 C C . GLY B 1 1 ? 15.329 -10.687 27.657 1.00 27.28 0 GLY B C 1
ATOM 974 O O . GLY B 1 1 ? 15.841 -11.762 27.977 1.00 28.99 0 GLY B O 1
ATOM 983 N N . THR B 1 3 ? 17.462 -12.489 24.789 1.00 19.74 2 THR B N 1
ATOM 984 C CA . THR B 1 3 ? 18.876 -12.729 24.529 1.00 18.64 2 THR B CA 1
ATOM 985 C C . THR B 1 3 ? 19.146 -12.576 23.025 1.00 15.56 2 THR B C 1
ATOM 986 O O . THR B 1 3 ? 18.537 -13.283 22.224 1.00 17.52 2 THR B O 1
ATOM 990 N N . PHE B 1 4 ? 20.101 -11.728 22.668 1.00 16.17 3 PHE B N 1
ATOM 991 C CA . PHE B 1 4 ? 20.413 -11.437 21.273 1.00 14.60 3 PHE B CA 1
ATOM 992 C C . PHE B 1 4 ? 21.173 -12.615 20.641 1.00 14.22 3 PHE B C 1
ATOM 993 O O . PHE B 1 4 ? 22.023 -13.233 21.291 1.00 17.28 3 PHE B O 1
ATOM 1001 N N . ARG B 1 5 ? 20.860 -12.924 19.392 1.00 11.00 4 ARG B N 1
ATOM 1002 C CA . ARG B 1 5 ? 21.534 -13.969 18.648 1.00 10.62 4 ARG B CA 1
ATOM 1003 C C . ARG B 1 5 ? 22.271 -13.417 17.440 1.00 13.09 4 ARG B C 1
ATOM 1004 O O . ARG B 1 5 ? 21.888 -12.396 16.866 1.00 13.73 4 ARG B O 1
ATOM 1012 N N . ASP B 1 6 ? 23.308 -14.126 17.025 1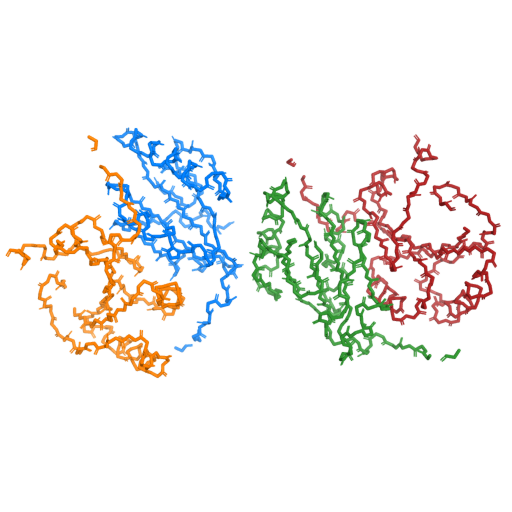.00 15.00 5 ASP B N 1
ATOM 1013 C CA . ASP B 1 6 ? 24.050 -13.812 15.808 1.00 15.06 5 ASP B CA 1
ATOM 1014 C C . ASP B 1 6 ? 23.409 -14.523 14.612 1.00 14.81 5 ASP B C 1
ATOM 1015 O O . ASP B 1 6 ? 22.709 -15.517 14.763 1.00 13.79 5 ASP B O 1
ATOM 1020 N N . THR B 1 7 ? 23.639 -14.018 13.415 1.00 16.21 6 THR B N 1
ATOM 1021 C CA . THR B 1 7 ? 22.960 -14.546 12.222 1.00 16.94 6 THR B CA 1
ATOM 1022 C C . THR B 1 7 ? 23.417 -15.987 11.886 1.00 16.38 6 THR B C 1
ATOM 1023 O O . THR B 1 7 ? 22.723 -16.714 11.139 1.00 15.79 6 THR B O 1
ATOM 1027 N N . SER B 1 8 ? 24.559 -16.391 12.443 1.00 16.15 7 SER B N 1
ATOM 1028 C CA . SER B 1 8 ? 25.022 -17.772 12.351 1.00 16.56 7 SER B CA 1
ATOM 1029 C C . SER B 1 8 ? 24.037 -18.774 12.977 1.00 14.62 7 SER B C 1
ATOM 1030 O O . SER B 1 8 ? 24.119 -19.985 12.696 1.00 15.92 7 SER B O 1
ATOM 1033 N N . ALA B 1 9 ? 23.093 -18.304 13.812 1.00 14.78 8 ALA B N 1
ATOM 1034 C CA . ALA B 1 9 ? 22.006 -19.163 14.291 1.00 13.07 8 ALA B CA 1
ATOM 1035 C C . ALA B 1 9 ? 21.068 -19.640 13.172 1.00 13.72 8 ALA B C 1
ATOM 1036 O O . ALA B 1 9 ? 20.348 -20.595 13.359 1.00 13.72 8 ALA B O 1
ATOM 1038 N N . ILE B 1 10 ? 21.093 -18.978 12.014 1.00 11.48 9 ILE B N 1
ATOM 1039 C CA . ILE B 1 10 ? 20.182 -19.335 10.919 1.00 12.81 9 ILE B CA 1
ATOM 1040 C C . ILE B 1 10 ? 20.838 -20.354 10.016 1.00 14.56 9 ILE B C 1
ATOM 1041 O O . ILE B 1 10 ? 21.843 -20.044 9.373 1.00 16.80 9 ILE B O 1
ATOM 1046 N N . ALA B 1 11 ? 20.270 -21.556 9.956 1.00 13.57 10 ALA B N 1
ATOM 1047 C CA . ALA B 1 11 ? 20.787 -22.642 9.136 1.00 13.51 10 ALA B CA 1
ATOM 1048 C C . ALA B 1 11 ? 20.372 -22.506 7.670 1.00 13.16 10 ALA B C 1
ATOM 1049 O O . ALA B 1 11 ? 21.101 -22.866 6.752 1.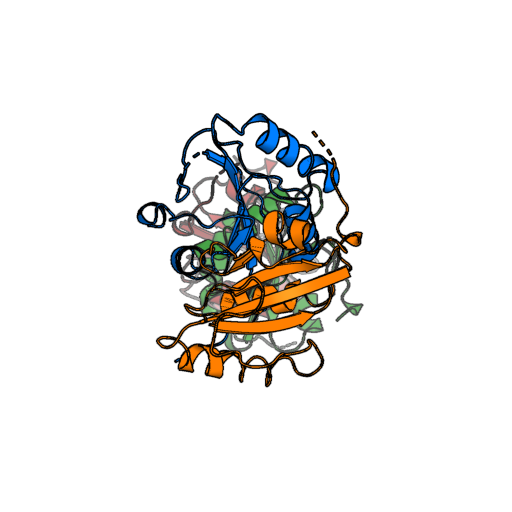00 15.74 10 ALA B O 1
ATOM 1051 N N . SER B 1 12 ? 19.174 -21.972 7.433 1.00 12.20 11 SER B N 1
ATOM 1052 C CA . SER B 1 12 ? 18.629 -21.839 6.103 1.00 13.12 11 SER B CA 1
ATOM 1053 C C . SER B 1 12 ? 17.372 -20.985 6.221 1.00 12.52 11 SER B C 1
ATOM 1054 O O . SER B 1 12 ? 16.962 -20.627 7.326 1.00 12.25 11 SER B O 1
ATOM 1057 N N . TRP B 1 13 ? 16.743 -20.689 5.091 1.00 10.95 12 TRP B N 1
ATOM 1058 C CA . TRP B 1 13 ? 15.467 -19.980 5.043 1.00 10.29 12 TRP B CA 1
ATOM 1059 C C . TRP B 1 13 ? 14.472 -20.780 4.233 1.00 9.64 12 TRP B C 1
ATOM 1060 O O . TRP B 1 13 ? 14.846 -21.491 3.304 1.00 12.65 12 TRP B O 1
ATOM 1071 N N . HIS B 1 14 ? 13.197 -20.593 4.550 1.00 11.29 13 HIS B N 1
ATOM 1072 C CA . HIS B 1 14 ? 12.066 -20.980 3.692 1.00 12.13 13 HIS B CA 1
ATOM 1073 C C . HIS B 1 14 ? 11.260 -19.733 3.357 1.00 13.49 13 HIS B C 1
ATOM 1074 O O . HIS B 1 14 ? 11.054 -18.850 4.215 1.00 14.99 13 HIS B O 1
ATOM 1081 N N . ALA B 1 15 ? 10.852 -19.637 2.112 1.00 11.37 14 ALA B N 1
ATOM 1082 C CA . ALA B 1 15 ? 9.825 -18.668 1.677 1.00 12.02 14 ALA B CA 1
ATOM 1083 C C . ALA B 1 15 ? 8.684 -19.428 1.100 1.00 12.78 14 ALA B C 1
ATOM 1084 O O . ALA B 1 15 ? 8.897 -20.481 0.492 1.00 14.07 14 ALA B O 1
ATOM 1086 N N . HIS B 1 16 ? 7.486 -18.924 1.308 1.00 9.38 15 HIS B N 1
ATOM 1087 C CA . HIS B 1 16 ? 6.271 -19.537 0.788 1.00 10.98 15 HIS B CA 1
ATOM 1088 C C . HIS B 1 16 ? 5.479 -18.492 0.063 1.00 9.80 15 HIS B C 1
ATOM 1089 O O . HIS B 1 16 ? 5.083 -17.488 0.680 1.00 10.42 15 HIS B O 1
ATOM 1096 N N . VAL B 1 17 ? 5.225 -18.701 -1.212 1.00 9.17 16 VAL B N 1
ATOM 1097 C CA . VAL B 1 17 ? 4.362 -17.833 -1.976 1.00 8.32 16 VAL B CA 1
ATOM 1098 C C . VAL B 1 17 ? 2.922 -18.223 -1.673 1.00 9.34 16 VAL B C 1
ATOM 1099 O O . VAL B 1 17 ? 2.547 -19.372 -1.864 1.00 9.97 16 VAL B O 1
ATOM 1103 N N . TYR B 1 18 ? 2.137 -17.274 -1.166 1.00 8.92 17 TYR B N 1
ATOM 1104 C CA . TYR B 1 18 ? 0.777 -17.504 -0.782 1.00 8.89 17 TYR B CA 1
ATOM 1105 C C . TYR B 1 18 ? -0.154 -17.070 -1.903 1.00 10.40 17 TYR B C 1
ATOM 1106 O O . TYR B 1 18 ? 0.075 -16.028 -2.543 1.00 10.79 17 TYR B O 1
ATOM 1115 N N . PHE B 1 19 ? -1.258 -17.801 -2.094 1.00 10.10 18 PHE B N 1
ATOM 1116 C CA . PHE B 1 19 ? -2.214 -17.502 -3.116 1.00 10.22 18 PHE B CA 1
ATOM 1117 C C . PHE B 1 19 ? -3.499 -18.198 -2.795 1.00 10.53 18 PHE B C 1
ATOM 1118 O O . PHE B 1 19 ? -3.626 -18.869 -1.781 1.00 10.48 18 PHE B O 1
ATOM 1126 N N . ASP B 1 20 ? -4.497 -17.964 -3.630 1.00 11.98 19 ASP B N 1
ATOM 1127 C CA . ASP B 1 20 ? -5.759 -18.632 -3.466 1.00 14.70 19 ASP B CA 1
ATOM 1128 C C . ASP B 1 20 ? -6.331 -18.796 -4.866 1.00 16.07 19 ASP B C 1
ATOM 1129 O O . ASP B 1 20 ? -5.640 -18.585 -5.871 1.00 15.31 19 ASP B O 1
ATOM 1134 N N . ALA B 1 21 ? -7.597 -19.193 -4.953 1.00 15.77 20 ALA B N 1
ATOM 1135 C CA . ALA B 1 21 ? -8.158 -19.465 -6.279 1.00 16.32 20 ALA B CA 1
ATOM 1136 C C . ALA B 1 21 ? -8.094 -18.230 -7.195 1.00 16.74 20 ALA B C 1
ATOM 1137 O O . ALA B 1 21 ? -7.743 -18.337 -8.368 1.00 18.04 20 ALA B O 1
ATOM 1139 N N . SER B 1 22 ? -8.331 -17.052 -6.624 1.00 15.35 21 SER B N 1
ATOM 1140 C CA . SER B 1 22 ? -8.289 -15.788 -7.378 1.00 17.01 21 SER B CA 1
ATOM 1141 C C . SER B 1 22 ? -6.924 -15.414 -7.943 1.00 16.47 21 SER B C 1
ATOM 1142 O O . SER B 1 22 ? -6.841 -14.695 -8.927 1.00 18.23 21 SER B O 1
ATOM 1145 N N . SER B 1 23 ? -5.857 -15.865 -7.284 1.00 14.48 22 SER B N 1
ATOM 1146 C CA . SER B 1 23 ? -4.494 -15.480 -7.646 1.00 14.60 22 SER B CA 1
ATOM 1147 C C . SER B 1 23 ? -3.658 -16.671 -8.093 1.00 13.41 22 SER B C 1
ATOM 1148 O O . SER B 1 23 ? -2.435 -16.547 -8.227 1.00 15.46 22 SER B O 1
ATOM 1151 N N . ARG B 1 24 ? -4.329 -17.779 -8.385 1.00 15.09 23 ARG B N 1
ATOM 1152 C CA . ARG B 1 24 ? -3.641 -19.037 -8.734 1.00 14.78 23 ARG B CA 1
ATOM 1153 C C . ARG B 1 24 ? -2.812 -18.829 -10.002 1.00 14.84 23 ARG B C 1
ATOM 1154 O O . ARG B 1 24 ? -1.660 -19.214 -10.077 1.00 15.85 23 ARG B O 1
ATOM 1162 N N . ASP B 1 25 ? -3.412 -18.213 -11.017 1.00 15.21 24 ASP B N 1
ATOM 1163 C CA . ASP B 1 25 ? -2.690 -18.018 -12.250 1.00 17.55 24 ASP B CA 1
ATOM 1164 C C . ASP B 1 25 ? -1.464 -17.156 -12.065 1.00 14.63 24 ASP B C 1
ATOM 1165 O O . ASP B 1 25 ? -0.386 -17.449 -12.595 1.00 18.11 24 ASP B O 1
ATOM 1170 N N . ALA B 1 26 ? -1.586 -16.077 -11.292 1.00 14.09 25 ALA B N 1
ATOM 1171 C CA . ALA B 1 26 ? -0.464 -15.224 -11.010 1.00 12.91 25 ALA B CA 1
ATOM 1172 C C . ALA B 1 26 ? 0.632 -15.976 -10.230 1.00 13.08 25 ALA B C 1
ATOM 1173 O O . ALA B 1 26 ? 1.808 -15.795 -10.445 1.00 13.09 25 ALA B O 1
ATOM 1175 N N . ALA B 1 27 ? 0.206 -16.816 -9.314 1.00 14.01 26 ALA B N 1
ATOM 1176 C CA . ALA B 1 27 ? 1.182 -17.589 -8.516 1.00 12.72 26 ALA B CA 1
ATOM 1177 C C . ALA B 1 27 ? 1.988 -18.554 -9.408 1.00 13.46 26 ALA B C 1
ATOM 1178 O O . ALA B 1 27 ? 3.199 -18.734 -9.241 1.00 10.90 26 ALA B O 1
ATOM 1180 N N . TRP B 1 28 ? 1.275 -19.151 -10.353 1.00 14.66 27 TRP B N 1
ATOM 1181 C CA . TRP B 1 28 ? 1.850 -20.121 -11.263 1.00 14.21 27 TRP B CA 1
ATOM 1182 C C . TRP B 1 28 ? 2.870 -19.420 -12.146 1.00 15.39 27 TRP B C 1
ATOM 1183 O O . TRP B 1 28 ? 3.985 -19.887 -12.308 1.00 16.85 27 TRP B O 1
ATOM 1194 N N . THR B 1 29 ? 2.512 -18.251 -12.673 1.00 15.25 28 THR B N 1
ATOM 1195 C CA . THR B 1 29 ? 3.379 -17.489 -13.534 1.00 15.72 28 THR B CA 1
ATOM 1196 C C . THR B 1 29 ? 4.670 -17.075 -12.812 1.00 17.07 28 THR B C 1
ATOM 1197 O O . THR B 1 29 ? 5.753 -17.189 -13.342 1.00 16.78 28 THR B O 1
ATOM 1201 N N . LEU B 1 30 ? 4.556 -16.624 -11.564 1.00 14.45 29 LEU B N 1
ATOM 1202 C CA . LEU B 1 30 ? 5.736 -16.326 -10.758 1.00 13.98 29 LEU B CA 1
ATOM 1203 C C . LEU B 1 30 ? 6.581 -17.600 -10.508 1.00 13.73 29 LEU B C 1
ATOM 1204 O O . LEU B 1 30 ? 7.803 -17.537 -10.524 1.00 16.17 29 LEU B O 1
ATOM 1209 N N . ARG B 1 31 ? 5.930 -18.729 -10.256 1.00 14.44 30 ARG B N 1
ATOM 1210 C CA . ARG B 1 31 ? 6.658 -20.001 -10.035 1.00 14.75 30 ARG B CA 1
ATOM 1211 C C . ARG B 1 31 ? 7.492 -20.374 -11.286 1.00 16.19 30 ARG B C 1
ATOM 1212 O O . ARG B 1 31 ? 8.657 -20.756 -11.175 1.00 17.41 30 ARG B O 1
ATOM 1220 N N . GLU B 1 32 ? 6.928 -20.145 -12.472 1.00 17.36 31 GLU B N 1
ATOM 1221 C CA A GLU B 1 32 ? 7.657 -20.444 -13.713 0.50 18.06 31 GLU B CA 1
ATOM 1222 C CA B GLU B 1 32 ? 7.641 -20.410 -13.735 0.50 18.15 31 GLU B CA 1
ATOM 1223 C C . GLU B 1 32 ? 8.863 -19.527 -13.875 1.00 19.01 31 GLU B C 1
ATOM 1224 O O . GLU B 1 32 ? 9.909 -19.951 -14.368 1.00 19.61 31 GLU B O 1
ATOM 1235 N N . GLN B 1 33 ? 8.733 -18.270 -13.454 1.00 18.58 32 GLN B N 1
ATOM 1236 C CA . GLN B 1 33 ? 9.859 -17.329 -13.528 1.00 18.06 32 GLN B CA 1
ATOM 1237 C C . GLN B 1 33 ? 10.917 -17.681 -12.501 1.00 18.18 32 GLN B C 1
ATOM 1238 O O . GLN B 1 33 ? 12.123 -17.575 -12.753 1.00 17.42 32 GLN B O 1
ATOM 1244 N N . ILE B 1 34 ? 10.478 -18.162 -11.339 1.00 16.33 33 ILE B N 1
ATOM 1245 C CA . ILE B 1 34 ? 11.450 -18.605 -10.354 1.00 18.23 33 ILE B CA 1
ATOM 1246 C C . ILE B 1 34 ? 12.248 -19.805 -10.904 1.00 19.66 33 ILE B C 1
ATOM 1247 O O . ILE B 1 34 ? 13.458 -19.860 -10.775 1.00 21.42 33 ILE B O 1
ATOM 1252 N N . GLU B 1 35 ? 11.564 -20.752 -11.514 1.00 19.83 34 GLU B N 1
ATOM 1253 C CA A GLU B 1 35 ? 12.220 -21.907 -12.133 0.50 20.93 34 GLU B CA 1
ATOM 1254 C CA B GLU B 1 35 ? 12.279 -21.892 -12.059 0.50 22.45 34 GLU B CA 1
ATOM 1255 C C . GLU B 1 35 ? 13.234 -21.425 -13.156 1.00 24.08 34 GLU B C 1
ATOM 1256 O O . GLU B 1 35 ? 14.399 -21.843 -13.174 1.00 27.56 34 GLU B O 1
ATOM 1267 N N . ALA B 1 36 ? 12.758 -20.556 -14.041 1.00 23.86 35 ALA B N 1
ATOM 1268 C CA . ALA B 1 36 ? 13.562 -20.072 -15.155 1.00 24.61 35 ALA B CA 1
ATOM 1269 C C . ALA B 1 36 ? 14.785 -19.331 -14.624 1.00 26.70 35 ALA B C 1
ATOM 1270 O O . ALA B 1 36 ? 15.894 -19.497 -15.127 1.00 30.81 35 ALA B O 1
ATOM 1272 N N . HIS B 1 37 ? 14.584 -18.541 -13.576 1.00 25.40 36 HIS B N 1
ATOM 1273 C CA . HIS B 1 37 ? 15.590 -17.588 -13.121 1.00 25.96 36 HIS B CA 1
ATOM 1274 C C . HIS B 1 37 ? 16.544 -18.182 -12.101 1.00 22.59 36 HIS B C 1
ATOM 1275 O O . HIS B 1 37 ? 17.658 -17.708 -11.972 1.00 24.52 36 HIS B O 1
ATOM 1282 N N . TRP B 1 38 ? 16.111 -19.201 -11.359 1.00 22.26 37 TRP B N 1
ATOM 1283 C CA . TRP B 1 38 ? 16.818 -19.593 -10.142 1.00 22.19 37 TRP B CA 1
ATOM 1284 C C . TRP B 1 38 ? 17.168 -21.061 -10.100 1.00 24.75 37 TRP B C 1
ATOM 1285 O O . TRP B 1 38 ? 17.361 -21.629 -9.020 1.00 22.11 37 TRP B O 1
ATOM 1296 N N . SER B 1 39 ? 17.268 -21.694 -11.270 1.00 26.41 38 SER B N 1
ATOM 1297 C CA . SER B 1 39 ? 17.517 -23.124 -11.285 1.00 29.16 38 SER B CA 1
ATOM 1298 C C . SER B 1 39 ? 18.871 -23.332 -10.611 1.00 28.35 38 SER B C 1
ATOM 1299 O O . SER B 1 39 ? 19.824 -22.585 -10.872 1.00 28.72 38 SER B O 1
ATOM 1302 N N . GLY B 1 40 ? 18.928 -24.287 -9.691 1.00 24.73 39 GLY B N 1
ATOM 1303 C CA . GLY B 1 40 ? 20.147 -24.585 -8.954 1.00 25.08 39 GLY B CA 1
ATOM 1304 C C . GLY B 1 40 ? 20.488 -23.677 -7.785 1.00 24.98 39 GLY B C 1
ATOM 1305 O O . GLY B 1 40 ? 21.490 -23.886 -7.108 1.00 28.90 39 GLY B O 1
ATOM 1306 N N . LYS B 1 41 ? 19.675 -22.659 -7.542 1.00 22.51 40 LYS B N 1
ATOM 1307 C CA . LYS B 1 41 ? 19.958 -21.692 -6.487 1.00 21.38 40 LYS B CA 1
ATOM 1308 C C . LYS B 1 41 ? 19.006 -21.872 -5.297 1.00 20.95 40 LYS B C 1
ATOM 1309 O O . LYS B 1 41 ? 19.201 -21.274 -4.242 1.00 21.43 40 LYS B O 1
ATOM 1315 N N . LEU B 1 42 ? 17.976 -22.690 -5.478 1.00 20.82 41 LEU B N 1
ATOM 1316 C CA . LEU B 1 42 ? 17.002 -22.936 -4.415 1.00 18.34 41 LEU B CA 1
ATOM 1317 C C . LEU B 1 42 ? 16.269 -24.243 -4.748 1.00 15.28 41 LEU B C 1
ATOM 1318 O O . LEU B 1 42 ? 16.322 -24.739 -5.880 1.00 16.88 41 LEU B O 1
ATOM 1323 N N . GLN B 1 43 ? 15.595 -24.793 -3.754 1.00 15.22 42 GLN B N 1
ATOM 1324 C CA . GLN B 1 43 ? 14.781 -25.981 -3.926 1.00 15.69 42 GLN B CA 1
ATOM 1325 C C . GLN B 1 43 ? 13.356 -25.479 -3.993 1.00 11.67 42 GLN B C 1
ATOM 1326 O O . GLN B 1 43 ? 12.912 -24.728 -3.088 1.00 14.33 42 GLN B O 1
ATOM 1332 N N . LEU B 1 44 ? 12.624 -25.841 -5.040 1.00 12.24 43 LEU B N 1
ATOM 1333 C CA . LEU B 1 44 ? 11.241 -25.400 -5.258 1.00 12.64 43 LEU B CA 1
ATOM 1334 C C . LEU B 1 44 ? 10.289 -26.538 -5.004 1.00 11.50 43 LEU B C 1
ATOM 1335 O O . LEU B 1 44 ? 10.422 -27.624 -5.597 1.00 12.33 43 LEU B O 1
ATOM 1340 N N . GLY B 1 45 ? 9.330 -26.297 -4.138 1.00 10.56 44 GLY B N 1
ATOM 1341 C CA . GLY B 1 45 ? 8.417 -27.341 -3.707 1.00 9.19 44 GLY B CA 1
ATOM 1342 C C . GLY B 1 45 ? 7.214 -27.415 -4.605 1.00 9.51 44 GLY B C 1
ATOM 1343 O O . GLY B 1 45 ? 7.073 -26.682 -5.618 1.00 10.20 44 GLY B O 1
ATOM 1344 N N . ARG B 1 46 ? 6.298 -28.298 -4.244 1.00 9.37 45 ARG B N 1
ATOM 1345 C CA . ARG B 1 46 ? 5.086 -28.510 -5.039 1.00 8.99 45 ARG B CA 1
ATOM 1346 C C . ARG B 1 46 ? 4.105 -27.326 -4.912 1.00 9.46 45 ARG B C 1
ATOM 1347 O O . ARG B 1 46 ? 4.122 -26.567 -3.936 1.00 9.39 45 ARG B O 1
ATOM 1355 N N . PHE B 1 47 ? 3.236 -27.217 -5.922 1.00 9.80 46 PHE B N 1
ATOM 1356 C CA . PHE B 1 47 ? 2.194 -26.184 -5.993 1.00 8.95 46 PHE B CA 1
ATOM 1357 C C . PHE B 1 47 ? 0.990 -26.691 -5.179 1.00 11.31 46 PHE B C 1
ATOM 1358 O O . PHE B 1 47 ? 0.220 -27.516 -5.666 1.00 12.04 46 PHE B O 1
ATOM 1366 N N . HIS B 1 48 ? 0.844 -26.229 -3.939 1.00 10.03 47 HIS B N 1
ATOM 1367 C CA . HIS B 1 48 ? -0.226 -26.727 -3.053 1.00 9.90 47 HIS B CA 1
ATOM 1368 C C . HIS B 1 48 ? -1.451 -25.862 -3.235 1.00 8.47 47 HIS B C 1
ATOM 1369 O O . HIS B 1 48 ? -1.440 -24.685 -2.845 1.00 9.08 47 HIS B O 1
ATOM 1376 N N . GLU B 1 49 ? -2.519 -26.391 -3.833 1.00 9.79 48 GLU B N 1
ATOM 1377 C CA . GLU B 1 49 ? -3.777 -25.677 -3.997 1.00 11.52 48 GLU B CA 1
ATOM 1378 C C . GLU B 1 49 ? -4.809 -25.924 -2.872 1.00 11.50 48 GLU B C 1
ATOM 1379 O O . GLU B 1 49 ? -6.016 -26.006 -3.100 1.00 12.48 48 GLU B O 1
ATOM 1385 N N . ARG B 1 50 ? -4.294 -26.012 -1.652 1.00 9.95 49 ARG B N 1
ATOM 1386 C CA A ARG B 1 50 ? -5.077 -26.034 -0.419 0.50 12.18 49 ARG B CA 1
ATOM 1387 C CA B ARG B 1 50 ? -5.069 -25.998 -0.432 0.50 9.74 49 ARG B CA 1
ATOM 1388 C C . ARG B 1 50 ? -4.107 -25.556 0.670 1.00 11.06 49 ARG B C 1
ATOM 1389 O O . ARG B 1 50 ? -2.879 -25.598 0.481 1.00 11.30 49 ARG B O 1
ATOM 1404 N N . PRO B 1 51 ? -4.632 -25.146 1.822 1.00 10.65 50 PRO B N 1
ATOM 1405 C CA . PRO B 1 51 ? -3.799 -24.875 2.977 1.00 10.83 50 PRO B CA 1
ATOM 1406 C C . PRO B 1 51 ? -3.155 -26.146 3.508 1.00 10.44 50 PRO B C 1
ATOM 1407 O O . PRO B 1 51 ? -3.860 -27.175 3.691 1.00 11.66 50 PRO B O 1
ATOM 1411 N N . VAL B 1 52 ? -1.836 -26.152 3.676 1.00 9.34 51 VAL B N 1
ATOM 1412 C CA . VAL B 1 52 ? -1.085 -27.274 4.245 1.00 7.67 51 VAL B CA 1
ATOM 1413 C C . VAL B 1 52 ? -0.258 -26.825 5.435 1.00 9.06 51 VAL B C 1
ATOM 1414 O O . VAL B 1 52 ? 0.193 -25.676 5.498 1.00 8.79 51 VAL B O 1
ATOM 1418 N N . GLY B 1 53 ? -0.051 -27.729 6.371 1.00 9.53 52 GLY B N 1
ATOM 1419 C CA . GLY B 1 53 ? 0.859 -27.423 7.455 1.00 10.42 52 GLY B CA 1
ATOM 1420 C C . GLY B 1 53 ? 0.355 -26.199 8.230 1.00 9.41 52 GLY B C 1
ATOM 1421 O O . GLY B 1 53 ? -0.859 -26.093 8.543 1.00 9.46 52 GLY B O 1
ATOM 1422 N N . PRO B 1 54 ? 1.243 -25.238 8.503 1.00 8.80 53 PRO B N 1
ATOM 1423 C CA . PRO B 1 54 ? 0.838 -24.002 9.207 1.00 8.87 53 PRO B CA 1
ATOM 1424 C C . PRO B 1 54 ? 0.321 -22.911 8.286 1.00 11.12 53 PRO B C 1
ATOM 1425 O O . PRO B 1 54 ? 0.020 -21.826 8.757 1.00 11.28 53 PRO B O 1
ATOM 1429 N N . HIS B 1 55 ? 0.189 -23.182 7.008 1.00 9.58 54 HIS B N 1
ATOM 1430 C CA . HIS B 1 55 ? -0.136 -22.144 6.027 1.00 8.72 54 HIS B CA 1
ATOM 1431 C C . HIS B 1 55 ? -1.616 -22.014 5.846 1.00 9.19 54 HIS B C 1
ATOM 1432 O O . HIS B 1 55 ? -2.270 -22.991 5.488 1.00 10.35 54 HIS B O 1
ATOM 1439 N N . PRO B 1 56 ? -2.119 -20.799 6.030 1.00 10.52 55 PRO B N 1
ATOM 1440 C CA . PRO B 1 56 ? -3.561 -20.560 5.871 1.00 10.47 55 PRO B CA 1
ATOM 1441 C C . PRO B 1 56 ? -4.022 -20.309 4.456 1.00 11.92 55 PRO B C 1
ATOM 1442 O O . PRO B 1 56 ? -5.231 -20.255 4.199 1.00 14.56 55 PRO B O 1
ATOM 1454 N N . TRP B 1 58 ? -3.187 -21.151 0.068 1.00 10.02 57 TRP B N 1
ATOM 1455 C CA . TRP B 1 58 ? -2.540 -22.057 -0.883 1.00 10.26 57 TRP B CA 1
ATOM 1456 C C . TRP B 1 58 ? -1.099 -21.570 -0.967 1.00 8.93 57 TRP B C 1
ATOM 1457 O O . TRP B 1 58 ? -0.840 -20.408 -0.740 1.00 8.50 57 TRP B O 1
ATOM 1468 N N . SER B 1 59 ? -0.155 -22.430 -1.323 1.00 8.54 58 SER B N 1
ATOM 1469 C CA . SER B 1 59 ? 1.255 -22.045 -1.222 1.00 8.81 58 SER B CA 1
ATOM 1470 C C . SER B 1 59 ? 2.185 -22.903 -2.045 1.00 8.63 58 SER B C 1
ATOM 1471 O O . SER B 1 59 ? 1.880 -24.048 -2.391 1.00 8.78 58 SER B O 1
ATOM 1474 N N . TYR B 1 60 ? 3.353 -22.349 -2.305 1.00 8.75 59 TYR B N 1
ATOM 1475 C CA . TYR B 1 60 ? 4.521 -23.184 -2.611 1.00 8.67 59 TYR B CA 1
ATOM 1476 C C . TYR B 1 60 ? 5.800 -22.671 -1.942 1.00 9.46 59 TYR B C 1
ATOM 1477 O O . TYR B 1 60 ? 5.929 -21.464 -1.683 1.00 9.88 59 TYR B O 1
ATOM 1486 N N . GLN B 1 61 ? 6.764 -23.567 -1.734 1.00 9.71 60 GLN B N 1
ATOM 1487 C CA . GLN B 1 61 ? 7.929 -23.296 -0.949 1.00 9.75 60 GLN B CA 1
ATOM 1488 C C . GLN B 1 61 ? 9.181 -23.088 -1.785 1.00 9.19 60 GLN B C 1
ATOM 1489 O O . GLN B 1 61 ? 9.416 -23.797 -2.742 1.00 11.47 60 GLN B O 1
ATOM 1495 N N . LEU B 1 62 ? 10.016 -22.171 -1.342 1.00 10.25 61 LEU B N 1
ATOM 1496 C CA . LEU B 1 62 ? 11.373 -22.031 -1.810 1.00 9.81 61 LEU B CA 1
ATOM 1497 C C . LEU B 1 62 ? 12.259 -22.241 -0.602 1.00 10.94 61 LEU B C 1
ATOM 1498 O O . LEU B 1 62 ? 12.053 -21.584 0.428 1.00 12.15 61 LEU B O 1
ATOM 1503 N N . ALA B 1 63 ? 13.238 -23.119 -0.698 1.00 11.54 62 ALA B N 1
ATOM 1504 C CA . ALA B 1 63 ? 14.190 -23.327 0.382 1.00 11.09 62 ALA B CA 1
ATOM 1505 C C . ALA B 1 63 ? 15.560 -22.930 -0.122 1.00 11.90 62 ALA B C 1
ATOM 1506 O O . ALA B 1 63 ? 15.947 -23.323 -1.224 1.00 14.24 62 ALA B O 1
ATOM 1508 N N . PHE B 1 64 ? 16.295 -22.151 0.667 1.00 12.55 63 PHE B N 1
ATOM 1509 C CA . PHE B 1 64 ? 17.531 -21.536 0.228 1.00 12.47 63 PHE B CA 1
ATOM 1510 C C . PHE B 1 64 ? 18.433 -21.201 1.408 1.00 12.69 63 PHE B C 1
ATOM 1511 O O . PHE B 1 64 ? 18.026 -21.239 2.552 1.00 11.46 63 PHE B O 1
ATOM 1519 N N . THR B 1 65 ? 19.704 -20.957 1.091 1.00 14.31 64 THR B N 1
ATOM 1520 C CA . THR B 1 65 ? 20.726 -20.633 2.072 1.00 15.05 64 THR B CA 1
ATOM 1521 C C . THR B 1 65 ? 20.825 -19.151 2.359 1.00 18.43 64 THR B C 1
ATOM 1522 O O . THR B 1 65 ? 20.383 -18.287 1.586 1.00 18.59 64 THR B O 1
ATOM 1526 N N . GLN B 1 66 ? 21.431 -18.847 3.489 1.00 18.26 65 GLN B N 1
ATOM 1527 C CA . GLN B 1 66 ? 21.738 -17.472 3.862 1.00 18.33 65 GLN B CA 1
ATOM 1528 C C . GLN B 1 66 ? 22.520 -16.772 2.749 1.00 19.51 65 GLN B C 1
ATOM 1529 O O . GLN B 1 66 ? 22.316 -15.590 2.539 1.00 19.17 65 GLN B O 1
ATOM 1535 N N . GLU B 1 67 ? 23.346 -17.516 2.012 1.00 16.54 66 GLU B N 1
ATOM 1536 C CA . GLU B 1 67 ? 24.172 -16.928 0.947 1.00 17.15 66 GLU B CA 1
ATOM 1537 C C . GLU B 1 67 ? 23.340 -16.497 -0.292 1.00 15.36 66 GLU B C 1
ATOM 1538 O O . GLU B 1 67 ? 23.798 -15.671 -1.092 1.00 14.23 66 GLU B O 1
ATOM 1544 N N . GLN B 1 68 ? 22.131 -17.059 -0.443 1.00 13.88 67 GLN B N 1
ATOM 1545 C CA A GLN B 1 68 ? 21.200 -16.684 -1.503 0.50 14.10 67 GLN B CA 1
ATOM 1546 C CA B GLN B 1 68 ? 21.215 -16.644 -1.521 0.50 13.46 67 GLN B CA 1
ATOM 1547 C C . GLN B 1 68 ? 20.158 -15.650 -1.051 1.00 12.29 67 GLN B C 1
ATOM 1548 O O . GLN B 1 68 ? 19.447 -15.103 -1.857 1.00 11.50 67 GLN B O 1
ATOM 1559 N N . PHE B 1 69 ? 20.088 -15.389 0.245 1.00 11.34 68 PHE B N 1
ATOM 1560 C CA . PHE B 1 69 ? 19.042 -14.562 0.812 1.00 11.13 68 PHE B CA 1
ATOM 1561 C C . PHE B 1 69 ? 18.920 -13.180 0.175 1.00 11.98 68 PHE B C 1
ATOM 1562 O O . PHE B 1 69 ? 17.834 -12.783 -0.232 1.00 12.52 68 PHE B O 1
ATOM 1570 N N . ALA B 1 70 ? 20.005 -12.419 0.113 1.00 10.44 69 ALA B N 1
ATOM 1571 C CA . ALA B 1 70 ? 19.872 -11.047 -0.380 1.00 12.21 69 ALA B CA 1
ATOM 1572 C C . ALA B 1 70 ? 19.413 -10.999 -1.824 1.00 11.12 69 ALA B C 1
ATOM 1573 O O . ALA B 1 70 ? 18.522 -10.193 -2.173 1.00 12.12 69 ALA B O 1
ATOM 1575 N N . ASP B 1 71 ? 20.004 -11.813 -2.687 1.00 13.46 70 ASP B N 1
ATOM 1576 C CA . ASP B 1 71 ? 19.650 -11.826 -4.093 1.00 12.80 70 ASP B CA 1
ATOM 1577 C C . ASP B 1 71 ? 18.186 -12.238 -4.257 1.00 12.64 70 ASP B C 1
ATOM 1578 O O . ASP B 1 71 ? 17.401 -11.580 -4.963 1.00 11.94 70 ASP B O 1
ATOM 1583 N N . LEU B 1 72 ? 17.806 -13.319 -3.592 1.00 11.58 71 LEU B N 1
ATOM 1584 C CA . LEU B 1 72 ? 16.483 -13.889 -3.841 1.00 10.64 71 LEU B CA 1
ATOM 1585 C C . LEU B 1 72 ? 15.382 -13.065 -3.179 1.00 10.62 71 LEU B C 1
ATOM 1586 O O . LEU B 1 72 ? 14.361 -12.748 -3.830 1.00 10.59 71 LEU B O 1
ATOM 1591 N N . VAL B 1 73 ? 15.618 -12.616 -1.946 1.00 10.74 72 VAL B N 1
ATOM 1592 C CA . VAL B 1 73 ? 14.614 -11.830 -1.248 1.00 10.37 72 VAL B CA 1
ATOM 1593 C C . VAL B 1 73 ? 14.470 -10.442 -1.901 1.00 9.36 72 VAL B C 1
ATOM 1594 O O . VAL B 1 73 ? 13.394 -9.915 -2.075 1.00 10.46 72 VAL B O 1
ATOM 1598 N N . GLY B 1 74 ? 15.575 -9.832 -2.313 1.00 9.21 73 GLY B N 1
ATOM 1599 C CA . GLY B 1 74 ? 15.483 -8.604 -3.069 1.00 8.29 73 GLY B CA 1
ATOM 1600 C C . GLY B 1 74 ? 14.677 -8.753 -4.338 1.00 8.01 73 GLY B C 1
ATOM 1601 O O . GLY B 1 74 ? 13.820 -7.929 -4.669 1.00 9.77 73 GLY B O 1
ATOM 1602 N N . TRP B 1 75 ? 14.937 -9.827 -5.080 1.00 8.89 74 TRP B N 1
ATOM 1603 C CA . TRP B 1 75 ? 14.229 -10.057 -6.321 1.00 8.70 74 TRP B CA 1
ATOM 1604 C C . TRP B 1 75 ? 12.759 -10.320 -6.074 1.00 7.75 74 TRP B C 1
ATOM 1605 O O . TRP B 1 75 ? 11.919 -9.786 -6.775 1.00 9.71 74 TRP B O 1
ATOM 1616 N N . LEU B 1 76 ? 12.415 -11.123 -5.077 1.00 8.17 75 LEU B N 1
ATOM 1617 C CA . LEU B 1 76 ? 11.019 -11.338 -4.751 1.00 8.82 75 LEU B CA 1
ATOM 1618 C C . LEU B 1 76 ? 10.310 -10.062 -4.320 1.00 8.57 75 LEU B C 1
ATOM 1619 O O . LEU B 1 76 ? 9.128 -9.830 -4.606 1.00 9.35 75 LEU B O 1
ATOM 1624 N N . THR B 1 77 ? 11.017 -9.219 -3.585 1.00 9.02 76 THR B N 1
ATOM 1625 C CA . THR B 1 77 ? 10.421 -7.945 -3.143 1.00 8.44 76 THR B CA 1
ATOM 1626 C C . THR B 1 77 ? 10.057 -7.070 -4.317 1.00 9.46 76 THR B C 1
ATOM 1627 O O . THR B 1 77 ? 9.030 -6.450 -4.336 1.00 9.43 76 THR B O 1
ATOM 1631 N N . LEU B 1 78 ? 10.904 -7.031 -5.330 1.00 7.91 77 LEU B N 1
ATOM 1632 C CA . LEU B 1 78 ? 10.643 -6.270 -6.548 1.00 8.04 77 LEU B CA 1
ATOM 1633 C C . LEU B 1 78 ? 9.579 -6.879 -7.457 1.00 8.48 77 LEU B C 1
ATOM 1634 O O . LEU B 1 78 ? 8.935 -6.164 -8.218 1.00 9.40 77 LEU B O 1
ATOM 1639 N N . ASN B 1 79 ? 9.448 -8.204 -7.404 1.00 9.31 78 ASN B N 1
ATOM 1640 C CA . ASN B 1 79 ? 8.753 -8.931 -8.496 1.00 8.50 78 ASN B CA 1
ATOM 1641 C C . ASN B 1 79 ? 7.555 -9.727 -8.036 1.00 10.16 78 ASN B C 1
ATOM 1642 O O . ASN B 1 79 ? 6.948 -10.431 -8.859 1.00 12.27 78 ASN B O 1
ATOM 1647 N N . HIS B 1 80 ? 7.192 -9.655 -6.758 1.00 9.66 79 HIS B N 1
ATOM 1648 C CA . HIS B 1 80 ? 6.099 -10.494 -6.255 1.00 10.63 79 HIS B CA 1
ATOM 1649 C C . HIS B 1 80 ? 4.700 -10.060 -6.670 1.00 9.95 79 HIS B C 1
ATOM 1650 O O . HIS B 1 80 ? 3.726 -10.809 -6.430 1.00 10.44 79 HIS B O 1
ATOM 1657 N N . GLY B 1 81 ? 4.532 -8.865 -7.223 1.00 9.51 80 GLY B N 1
ATOM 1658 C CA . GLY B 1 81 ? 3.181 -8.397 -7.582 1.00 9.04 80 GLY B CA 1
ATOM 1659 C C . GLY B 1 81 ? 2.340 -8.268 -6.326 1.00 10.33 80 GLY B C 1
ATOM 1660 O O . GLY B 1 81 ? 2.785 -7.726 -5.308 1.00 12.69 80 GLY B O 1
ATOM 1661 N N . ALA B 1 82 ? 1.129 -8.815 -6.391 1.00 11.90 81 ALA B N 1
ATOM 1662 C CA . ALA B 1 82 ? 0.194 -8.757 -5.266 1.00 12.47 81 ALA B CA 1
ATOM 1663 C C . ALA B 1 82 ? 0.182 -10.036 -4.459 1.00 10.63 81 ALA B C 1
ATOM 1664 O O . ALA B 1 82 ? -0.708 -10.263 -3.651 1.00 14.04 81 ALA B O 1
ATOM 1666 N N . LEU B 1 83 ? 1.149 -10.923 -4.699 1.00 11.19 82 LEU B N 1
ATOM 1667 C CA . LEU B 1 83 ? 1.249 -12.174 -3.933 1.00 10.50 82 LEU B CA 1
ATOM 1668 C C . LEU B 1 83 ? 2.024 -11.961 -2.640 1.00 10.69 82 LEU B C 1
ATOM 1669 O O . LEU B 1 83 ? 3.188 -11.594 -2.667 1.00 12.13 82 LEU B O 1
ATOM 1674 N N . ASP B 1 84 ? 1.391 -12.263 -1.516 1.00 10.12 83 ASP B N 1
ATOM 1675 C CA . ASP B 1 84 ? 2.079 -12.191 -0.234 1.00 9.85 83 ASP B CA 1
ATOM 1676 C C . ASP B 1 84 ? 3.014 -13.359 -0.116 1.00 9.80 83 ASP B C 1
ATOM 1677 O O . ASP B 1 84 ? 2.706 -14.461 -0.586 1.00 9.86 83 ASP B O 1
ATOM 1682 N N . ILE B 1 85 ? 4.166 -13.158 0.486 1.00 9.11 84 ILE B N 1
ATOM 1683 C CA . ILE B 1 85 ? 5.171 -14.193 0.650 1.00 9.61 84 ILE B CA 1
ATOM 1684 C C . ILE B 1 85 ? 5.548 -14.251 2.109 1.00 10.15 84 ILE B C 1
ATOM 1685 O O . ILE B 1 85 ? 5.956 -13.260 2.680 1.00 9.91 84 ILE B O 1
ATOM 1690 N N . PHE B 1 86 ? 5.459 -15.429 2.690 1.00 9.90 85 PHE B N 1
ATOM 1691 C CA . PHE B 1 86 ? 5.847 -15.689 4.064 1.00 8.77 85 PHE B CA 1
ATOM 1692 C C . PHE B 1 86 ? 7.282 -16.186 4.087 1.00 9.27 85 PHE B C 1
ATOM 1693 O O . PHE B 1 86 ? 7.574 -17.164 3.393 1.00 10.89 85 PHE B O 1
ATOM 1701 N N . LEU B 1 87 ? 8.151 -15.586 4.893 1.00 10.36 86 LEU B N 1
ATOM 1702 C CA . LEU B 1 87 ? 9.536 -16.044 5.031 1.00 11.39 86 LEU B CA 1
ATOM 1703 C C . LEU B 1 87 ? 9.871 -16.295 6.458 1.00 11.55 86 LEU B C 1
ATOM 1704 O O . LEU B 1 87 ? 9.398 -15.574 7.333 1.00 12.82 86 LEU B O 1
ATOM 1709 N N . HIS B 1 88 ? 10.680 -17.297 6.736 1.00 12.45 87 HIS B N 1
ATOM 1710 C CA . HIS B 1 88 ? 11.162 -17.474 8.081 1.00 12.54 87 HIS B CA 1
ATOM 1711 C C . HIS B 1 88 ? 12.507 -18.196 8.032 1.00 11.03 87 HIS B C 1
ATOM 1712 O O . HIS B 1 88 ? 12.725 -19.019 7.134 1.00 10.97 87 HIS B O 1
ATOM 1719 N N . PRO B 1 89 ? 13.372 -17.914 8.994 1.00 9.16 88 PRO B N 1
ATOM 1720 C CA . PRO B 1 89 ? 14.612 -18.644 9.138 1.00 9.87 88 PRO B CA 1
ATOM 1721 C C . PRO B 1 89 ? 14.320 -19.986 9.767 1.00 10.77 88 PRO B C 1
ATOM 1722 O O . PRO B 1 89 ? 13.284 -20.197 10.384 1.00 12.74 88 PRO B O 1
ATOM 1726 N N . ASN B 1 90 ? 15.287 -20.881 9.597 1.00 11.36 89 ASN B N 1
ATOM 1727 C CA . ASN B 1 90 ? 15.283 -22.194 10.213 1.00 11.57 89 ASN B CA 1
ATOM 1728 C C . ASN B 1 90 ? 16.447 -22.204 11.214 1.00 14.15 89 ASN B C 1
ATOM 1729 O O . ASN B 1 90 ? 17.609 -22.113 10.839 1.00 13.05 89 ASN B O 1
ATOM 1734 N N . THR B 1 91 ? 16.120 -22.210 12.501 1.00 13.39 90 THR B N 1
ATOM 1735 C CA . THR B 1 91 ? 17.104 -22.181 13.568 1.00 13.14 90 THR B CA 1
ATOM 1736 C C . THR B 1 91 ? 17.105 -23.488 14.387 1.00 14.98 90 THR B C 1
ATOM 1737 O O . THR B 1 91 ? 17.876 -23.589 15.345 1.00 15.00 90 THR B O 1
ATOM 1741 N N . GLY B 1 92 ? 16.275 -24.467 14.000 1.00 13.00 91 GLY B N 1
ATOM 1742 C CA . GLY B 1 92 ? 16.099 -25.689 14.765 1.00 15.53 91 GLY B CA 1
ATOM 1743 C C . GLY B 1 92 ? 14.915 -25.754 15.714 1.00 15.93 91 GLY B C 1
ATOM 1744 O O . GLY B 1 92 ? 14.785 -26.720 16.462 1.00 18.62 91 GLY B O 1
ATOM 1745 N N . ASP B 1 93 ? 14.018 -24.770 15.673 1.00 14.02 92 ASP B N 1
ATOM 1746 C CA . ASP B 1 93 ? 12.852 -24.689 16.551 1.00 13.68 92 ASP B CA 1
ATOM 1747 C C . ASP B 1 93 ? 11.672 -24.195 15.685 1.00 12.87 92 ASP B C 1
ATOM 1748 O O . ASP B 1 93 ? 11.470 -22.981 15.516 1.00 12.93 92 ASP B O 1
ATOM 1753 N N . ALA B 1 94 ? 10.939 -25.111 15.081 1.00 12.85 93 ALA B N 1
ATOM 1754 C CA . ALA B 1 94 ? 9.945 -24.737 14.103 1.00 14.28 93 ALA B CA 1
ATOM 1755 C C . ALA B 1 94 ? 8.881 -23.794 14.679 1.00 12.57 93 ALA B C 1
ATOM 1756 O O . ALA B 1 94 ? 8.518 -22.799 14.040 1.00 12.37 93 ALA B O 1
ATOM 1758 N N . LEU B 1 95 ? 8.333 -24.082 15.845 1.00 11.67 94 LEU B N 1
ATOM 1759 C CA . LEU B 1 95 ? 7.311 -23.203 16.404 1.00 10.85 94 LEU B CA 1
ATOM 1760 C C . LEU B 1 95 ? 7.878 -21.792 16.663 1.00 10.51 94 LEU B C 1
ATOM 1761 O O . LEU B 1 95 ? 7.241 -20.785 16.294 1.00 10.54 94 LEU B O 1
ATOM 1766 N N . ARG B 1 96 ? 9.029 -21.723 17.310 1.00 11.43 95 ARG B N 1
ATOM 1767 C CA . ARG B 1 96 ? 9.625 -20.386 17.580 1.00 10.35 95 ARG B CA 1
ATOM 1768 C C . ARG B 1 96 ? 9.865 -19.635 16.262 1.00 11.23 95 ARG B C 1
ATOM 1769 O O . ARG B 1 96 ? 9.551 -18.441 16.150 1.00 10.85 95 ARG B O 1
ATOM 1777 N N . ASP B 1 97 ? 10.445 -20.332 15.277 1.00 9.64 96 ASP B N 1
ATOM 1778 C CA . ASP B 1 97 ? 10.724 -19.665 13.992 1.00 9.85 96 ASP B CA 1
ATOM 1779 C C . ASP B 1 97 ? 9.472 -19.108 13.326 1.00 10.06 96 ASP B C 1
ATOM 1780 O O . ASP B 1 97 ? 9.445 -17.999 12.792 1.00 10.93 96 ASP B O 1
ATOM 1785 N N . HIS B 1 98 ? 8.382 -19.848 13.339 1.00 9.66 97 HIS B N 1
ATOM 1786 C CA . HIS B 1 98 ? 7.140 -19.399 12.731 1.00 10.34 97 HIS B CA 1
ATOM 1787 C C . HIS B 1 98 ? 6.426 -18.335 13.576 1.00 9.80 97 HIS B C 1
ATOM 1788 O O . HIS B 1 98 ? 5.819 -17.412 13.024 1.00 9.70 97 HIS B O 1
ATOM 1795 N N . ARG B 1 99 ? 6.397 -18.537 14.885 1.00 8.98 98 ARG B N 1
ATOM 1796 C CA . ARG B 1 99 ? 5.654 -17.667 15.792 1.00 9.18 98 ARG B CA 1
ATOM 1797 C C . ARG B 1 99 ? 6.399 -16.319 15.930 1.00 9.53 98 ARG B C 1
ATOM 1798 O O . ARG B 1 99 ? 5.790 -15.254 15.972 1.00 11.52 98 ARG B O 1
ATOM 1806 N N . ASP B 1 100 ? 7.709 -16.390 16.063 1.00 9.18 99 ASP B N 1
ATOM 1807 C CA . ASP B 1 100 ? 8.490 -15.237 16.505 1.00 9.14 99 ASP B CA 1
ATOM 1808 C C . ASP B 1 100 ? 9.367 -14.631 15.413 1.00 8.74 99 ASP B C 1
ATOM 1809 O O . ASP B 1 100 ? 9.858 -13.500 15.602 1.00 10.67 99 ASP B O 1
ATOM 1814 N N . ALA B 1 101 ? 9.655 -15.367 14.334 1.00 9.01 100 ALA B N 1
ATOM 1815 C CA . ALA B 1 101 ? 10.598 -14.916 13.309 1.00 9.16 100 ALA B CA 1
ATOM 1816 C C . ALA B 1 101 ? 9.980 -14.875 11.886 1.00 9.50 100 ALA B C 1
ATOM 1817 O O . ALA B 1 101 ? 10.658 -15.072 10.894 1.00 11.40 100 ALA B O 1
ATOM 1819 N N . ALA B 1 102 ? 8.678 -14.666 11.802 1.00 9.34 101 ALA B N 1
ATOM 1820 C CA . ALA B 1 102 ? 7.967 -14.491 10.539 1.00 8.36 101 ALA B CA 1
ATOM 1821 C C . ALA B 1 102 ? 8.282 -13.133 9.911 1.00 8.59 101 ALA B C 1
ATOM 1822 O O . ALA B 1 102 ? 8.317 -12.091 10.579 1.00 10.07 101 ALA B O 1
ATOM 1824 N N . VAL B 1 103 ? 8.502 -13.180 8.602 1.00 9.56 102 VAL B N 1
ATOM 1825 C CA . VAL B 1 103 ? 8.760 -12.029 7.748 1.00 9.29 102 VAL B CA 1
ATOM 1826 C C . VAL B 1 103 ? 7.764 -12.156 6.587 1.00 10.33 102 VAL B C 1
ATOM 1827 O O . VAL B 1 103 ? 7.452 -13.255 6.121 1.00 9.35 102 VAL B O 1
ATOM 1831 N N . TRP B 1 104 ? 7.267 -11.019 6.106 1.00 8.98 103 TRP B N 1
ATOM 1832 C CA . TRP B 1 104 ? 6.268 -11.005 5.081 1.00 9.57 103 TRP B CA 1
ATOM 1833 C C . TRP B 1 104 ? 6.632 -10.009 3.990 1.00 9.65 103 TRP B C 1
ATOM 1834 O O . TRP B 1 104 ? 6.859 -8.824 4.295 1.00 12.72 103 TRP B O 1
ATOM 1845 N N . ILE B 1 105 ? 6.622 -10.489 2.753 1.00 8.58 104 ILE B N 1
ATOM 1846 C CA . ILE B 1 105 ? 6.686 -9.580 1.641 1.00 9.34 104 ILE B CA 1
ATOM 1847 C C . ILE B 1 105 ? 5.242 -9.326 1.269 1.00 9.90 104 ILE B C 1
ATOM 1848 O O . ILE B 1 105 ? 4.521 -10.254 0.834 1.00 11.84 104 ILE B O 1
ATOM 1853 N N . GLY B 1 106 ? 4.778 -8.111 1.431 1.00 8.66 105 GLY B N 1
ATOM 1854 C CA . GLY B 1 106 ? 3.401 -7.740 1.163 1.00 9.24 105 GLY B CA 1
ATOM 1855 C C . GLY B 1 106 ? 2.628 -7.582 2.465 1.00 13.35 105 GLY B C 1
ATOM 1856 O O . GLY B 1 106 ? 2.879 -6.650 3.230 1.00 18.13 105 GLY B O 1
ATOM 1857 N N . HIS B 1 107 ? 1.639 -8.430 2.713 1.00 11.37 106 HIS B N 1
ATOM 1858 C CA . HIS B 1 107 ? 0.851 -8.389 3.922 1.00 11.14 106 HIS B CA 1
ATOM 1859 C C . HIS B 1 107 ? 1.092 -9.627 4.768 1.00 9.91 106 HIS B C 1
ATOM 1860 O O . HIS B 1 107 ? 1.330 -10.697 4.233 1.00 11.21 106 HIS B O 1
ATOM 1867 N N . SER B 1 108 ? 0.997 -9.468 6.089 1.00 9.92 107 SER B N 1
ATOM 1868 C CA . SER B 1 108 ? 1.054 -10.607 7.011 1.00 9.65 107 SER B CA 1
ATOM 1869 C C . SER B 1 108 ? -0.231 -11.368 7.131 1.00 11.75 107 SER B C 1
ATOM 1870 O O . SER B 1 108 ? -1.303 -10.814 6.945 1.00 10.75 107 SER B O 1
ATOM 1873 N N . HIS B 1 109 ? -0.094 -12.655 7.416 1.00 10.71 108 HIS B N 1
ATOM 1874 C CA . HIS B 1 109 ? -1.213 -13.536 7.671 1.00 11.23 108 HIS B CA 1
ATOM 1875 C C . HIS B 1 109 ? -1.052 -14.187 9.015 1.00 11.60 108 HIS B C 1
ATOM 1876 O O . HIS B 1 109 ? 0.065 -14.457 9.436 1.00 13.12 108 HIS B O 1
ATOM 1883 N N . GLU B 1 110 ? -2.181 -14.487 9.657 1.00 10.54 109 GLU B N 1
ATOM 1884 C CA . GLU B 1 110 ? -2.146 -15.311 10.874 1.00 12.15 109 GLU B CA 1
ATOM 1885 C C . GLU B 1 110 ? -1.929 -16.751 10.474 1.00 10.54 109 GLU B C 1
ATOM 1886 O O . GLU B 1 110 ? -2.721 -17.341 9.738 1.00 11.79 109 GLU B O 1
ATOM 1892 N N . LEU B 1 111 ? -0.810 -17.285 10.940 1.00 8.99 110 LEU B N 1
ATOM 1893 C CA . LEU B 1 111 ? -0.471 -18.664 10.617 1.00 9.68 110 LEU B CA 1
ATOM 1894 C C . LEU B 1 111 ? -1.303 -19.622 11.445 1.00 8.90 110 LEU B C 1
ATOM 1895 O O . LEU B 1 111 ? -1.756 -19.295 12.557 1.00 10.39 110 LEU B O 1
ATOM 1900 N N . VAL B 1 112 ? -1.390 -20.850 10.943 1.00 8.79 111 VAL B N 1
ATOM 1901 C CA . VAL B 1 112 ? -1.976 -21.941 11.720 1.00 9.90 111 VAL B CA 1
ATOM 1902 C C . VAL B 1 112 ? -0.896 -22.516 12.620 1.00 10.04 111 VAL B C 1
ATOM 1903 O O . VAL B 1 112 ? -0.394 -23.616 12.388 1.00 10.18 111 VAL B O 1
ATOM 1907 N N . LEU B 1 113 ? -0.502 -21.745 13.637 1.00 10.10 112 LEU B N 1
ATOM 1908 C CA . LEU B 1 113 ? 0.618 -22.153 14.468 1.00 10.19 112 LEU B CA 1
ATOM 1909 C C . LEU B 1 113 ? 0.281 -23.411 15.250 1.00 10.69 112 LEU B C 1
ATOM 1910 O O . LEU B 1 113 ? 1.185 -24.154 15.645 1.00 9.30 112 LEU B O 1
ATOM 1915 N N . SER B 1 114 ? -0.994 -23.624 15.517 1.00 9.37 113 SER B N 1
ATOM 1916 C CA . SER B 1 114 ? -1.396 -24.807 16.225 1.00 9.26 113 SER B CA 1
ATOM 1917 C C . SER B 1 114 ? -1.055 -26.097 15.472 1.00 9.46 113 SER B C 1
ATOM 1918 O O . SER B 1 114 ? -1.085 -27.158 16.078 1.00 9.62 113 SER B O 1
ATOM 1921 N N . ALA B 1 115 ? -0.802 -26.021 14.174 1.00 9.53 114 ALA B N 1
ATOM 1922 C CA . ALA B 1 115 ? -0.401 -27.194 13.415 1.00 9.50 114 ALA B CA 1
ATOM 1923 C C . ALA B 1 115 ? 1.001 -27.648 13.709 1.00 8.97 114 ALA B C 1
ATOM 1924 O O . ALA B 1 115 ? 1.389 -28.751 13.274 1.00 12.21 114 ALA B O 1
ATOM 1926 N N . LEU B 1 116 ? 1.813 -26.814 14.361 1.00 8.74 115 LEU B N 1
ATOM 1927 C CA . LEU B 1 116 ? 3.212 -27.094 14.590 1.00 8.68 115 LEU B CA 1
ATOM 1928 C C . LEU B 1 116 ? 3.416 -27.785 15.921 1.00 9.80 115 LEU B C 1
ATOM 1929 O O . LEU B 1 116 ? 2.610 -27.688 16.854 1.00 10.37 115 LEU B O 1
ATOM 1934 N N . ASN B 1 117 ? 4.567 -28.438 15.992 1.00 11.02 116 ASN B N 1
ATOM 1935 C CA . ASN B 1 117 ? 5.069 -29.014 17.222 1.00 12.27 116 ASN B CA 1
ATOM 1936 C C . ASN B 1 117 ? 3.989 -29.832 17.907 1.00 10.99 116 ASN B C 1
ATOM 1937 O O . ASN B 1 117 ? 3.487 -30.747 17.253 1.00 11.30 116 ASN B O 1
ATOM 1943 N N . GLY C 1 1 ? 50.011 18.487 -32.393 1.00 37.28 0 GLY C N 1
ATOM 1944 C CA . GLY C 1 1 ? 49.437 17.346 -33.170 1.00 35.35 0 GLY C CA 1
ATOM 1945 C C . GLY C 1 1 ? 48.260 16.675 -32.495 1.00 32.19 0 GLY C C 1
ATOM 1946 O O . GLY C 1 1 ? 47.967 15.510 -32.757 1.00 34.28 0 GLY C O 1
ATOM 1955 N N . THR C 1 3 ? 44.409 16.114 -32.237 1.00 22.55 2 THR C N 1
ATOM 1956 C CA . THR C 1 3 ? 43.222 16.283 -33.047 1.00 19.71 2 THR C CA 1
ATOM 1957 C C . THR C 1 3 ? 42.101 16.690 -32.131 1.00 19.22 2 THR C C 1
ATOM 1958 O O . THR C 1 3 ? 41.805 15.968 -31.162 1.00 18.26 2 THR C O 1
ATOM 1962 N N . PHE C 1 4 ? 41.463 17.804 -32.463 1.00 15.37 3 PHE C N 1
ATOM 1963 C CA . PHE C 1 4 ? 40.308 18.319 -31.741 1.00 18.71 3 PHE C CA 1
ATOM 1964 C C . PHE C 1 4 ? 39.127 17.410 -32.002 1.00 19.59 3 PHE C C 1
ATOM 1965 O O . PHE C 1 4 ? 38.947 16.889 -33.111 1.00 23.30 3 PHE C O 1
ATOM 1973 N N . ARG C 1 5 ? 38.395 17.128 -30.940 1.00 13.69 4 ARG C N 1
ATOM 1974 C CA . ARG C 1 5 ? 37.217 16.286 -30.982 1.00 12.11 4 ARG C CA 1
ATOM 1975 C C . ARG C 1 5 ? 35.964 17.024 -30.611 1.00 13.82 4 ARG C C 1
ATOM 1976 O O . ARG C 1 5 ? 35.967 17.991 -29.842 1.00 15.09 4 ARG C O 1
ATOM 1984 N N . ASP C 1 6 ? 34.888 16.539 -31.206 1.00 15.19 5 ASP C N 1
ATOM 1985 C CA A ASP C 1 6 ? 33.553 17.050 -30.959 0.50 15.80 5 ASP C CA 1
ATOM 1986 C CA B ASP C 1 6 ? 33.557 17.039 -30.965 0.50 15.76 5 ASP C CA 1
ATOM 1987 C C . ASP C 1 6 ? 32.957 16.293 -29.779 1.00 14.56 5 ASP C C 1
ATOM 1988 O O . ASP C 1 6 ? 33.300 15.141 -29.542 1.00 13.65 5 ASP C O 1
ATOM 1997 N N . THR C 1 7 ? 32.021 16.897 -29.066 1.00 14.32 6 THR C N 1
ATOM 1998 C CA . THR C 1 7 ? 31.400 16.204 -27.932 1.00 14.03 6 THR C CA 1
ATOM 1999 C C . THR C 1 7 ? 30.591 14.943 -28.317 1.00 14.52 6 THR C C 1
ATOM 2000 O O . THR C 1 7 ? 30.238 14.129 -27.444 1.00 13.55 6 THR C O 1
ATOM 2004 N N . SER C 1 8 ? 30.321 14.744 -29.621 1.00 12.52 7 SER C N 1
ATOM 2005 C CA . SER C 1 8 ? 29.652 13.500 -30.077 1.00 12.45 7 SER C CA 1
ATOM 2006 C C . SER C 1 8 ? 30.535 12.266 -29.840 1.00 12.44 7 SER C C 1
ATOM 2007 O O . SER C 1 8 ? 30.049 11.136 -29.846 1.00 13.41 7 SER C O 1
ATOM 2010 N N . ALA C 1 9 ? 31.829 12.492 -29.583 1.00 11.38 8 ALA C N 1
ATOM 2011 C CA . ALA C 1 9 ? 32.737 11.422 -29.265 1.00 11.39 8 ALA C CA 1
ATOM 2012 C C . ALA C 1 9 ? 32.449 10.788 -27.903 1.00 10.64 8 ALA C C 1
ATOM 2013 O O . ALA C 1 9 ? 32.948 9.707 -27.614 1.00 10.86 8 ALA C O 1
ATOM 2015 N N . ILE C 1 10 ? 31.691 11.500 -27.068 1.00 10.97 9 ILE C N 1
ATOM 2016 C CA . ILE C 1 10 ? 31.403 11.056 -25.705 1.00 9.87 9 ILE C CA 1
ATOM 2017 C C . ILE C 1 10 ? 30.142 10.219 -25.724 1.00 10.33 9 ILE C C 1
ATOM 2018 O O . ILE C 1 10 ? 29.051 10.752 -25.961 1.00 11.55 9 ILE C O 1
ATOM 2023 N N . ALA C 1 11 ? 30.285 8.959 -25.378 1.00 9.13 10 ALA C N 1
ATOM 2024 C CA . ALA C 1 11 ? 29.124 8.076 -25.279 1.00 9.19 10 ALA C CA 1
ATOM 2025 C C . ALA C 1 11 ? 28.305 8.396 -24.008 1.00 9.68 10 ALA C C 1
ATOM 2026 O O . ALA C 1 11 ? 27.069 8.413 -24.046 1.00 9.84 10 ALA C O 1
ATOM 2028 N N . SER C 1 12 ? 29.010 8.649 -22.901 1.00 8.88 11 SER C N 1
ATOM 2029 C CA . SER C 1 12 ? 28.400 8.855 -21.614 1.00 8.10 11 SER C CA 1
ATOM 2030 C C . SER C 1 12 ? 29.464 9.457 -20.719 1.00 9.03 11 SER C C 1
ATOM 2031 O O . SER C 1 12 ? 30.636 9.490 -21.045 1.00 10.67 11 SER C O 1
ATOM 2034 N N . TRP C 1 13 ? 29.010 9.960 -19.566 1.00 7.50 12 TRP C N 1
ATOM 2035 C CA . TRP C 1 13 ? 29.855 10.421 -18.493 1.00 8.00 12 TRP C CA 1
ATOM 2036 C C . TRP C 1 13 ? 29.732 9.485 -17.315 1.00 9.63 12 TRP C C 1
ATOM 2037 O O . TRP C 1 13 ? 28.669 8.940 -17.023 1.00 9.54 12 TRP C O 1
ATOM 2048 N N . HIS C 1 14 ? 30.830 9.367 -16.589 1.00 9.63 13 HIS C N 1
ATOM 2049 C CA . HIS C 1 14 ? 30.841 8.614 -15.362 1.00 9.16 13 HIS C CA 1
ATOM 2050 C C . HIS C 1 14 ? 31.424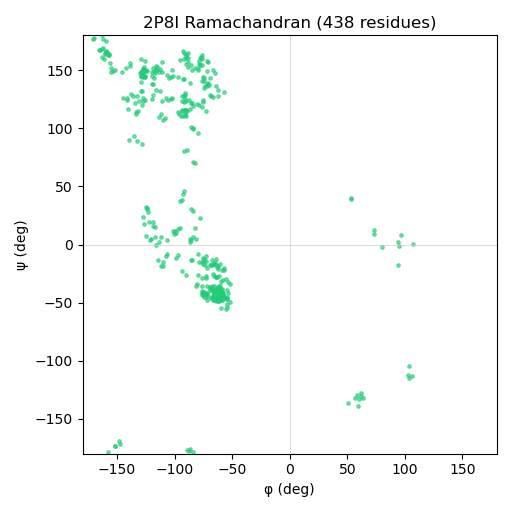 9.464 -14.259 1.00 11.79 13 HIS C C 1
ATOM 2051 O O . HIS C 1 14 ? 32.505 10.043 -14.445 1.00 14.19 13 HIS C O 1
ATOM 2058 N N . ALA C 1 15 ? 30.768 9.503 -13.128 1.00 10.67 14 ALA C N 1
ATOM 2059 C CA . ALA C 1 15 ? 31.284 10.218 -11.956 1.00 10.28 14 ALA C CA 1
ATOM 2060 C C . ALA C 1 15 ? 31.477 9.203 -10.822 1.00 10.57 14 ALA C C 1
ATOM 2061 O O . ALA C 1 15 ? 30.761 8.206 -10.695 1.00 13.46 14 ALA C O 1
ATOM 2063 N N . HIS C 1 16 ? 32.422 9.501 -9.960 1.00 9.78 15 HIS C N 1
ATOM 2064 C CA . HIS C 1 16 ? 32.751 8.666 -8.807 1.00 8.29 15 HIS C CA 1
ATOM 2065 C C . HIS C 1 16 ? 32.873 9.626 -7.607 1.00 7.02 15 HIS C C 1
ATOM 2066 O O . HIS C 1 16 ? 33.740 10.483 -7.557 1.00 8.62 15 HIS C O 1
ATOM 2073 N N . VAL C 1 17 ? 31.965 9.501 -6.642 1.00 7.27 16 VAL C N 1
ATOM 2074 C CA . VAL C 1 17 ? 32.018 10.299 -5.418 1.00 7.55 16 VAL C CA 1
ATOM 2075 C C . VAL C 1 17 ? 32.954 9.575 -4.454 1.00 7.22 16 VAL C C 1
ATOM 2076 O O . VAL C 1 17 ? 32.704 8.408 -4.127 1.00 9.01 16 VAL C O 1
ATOM 2080 N N . TYR C 1 18 ? 33.989 10.246 -4.022 1.00 6.82 17 TYR C N 1
ATOM 2081 C CA . TYR C 1 18 ? 35.000 9.689 -3.091 1.00 7.25 17 TYR C CA 1
ATOM 2082 C C . TYR C 1 18 ? 34.632 10.020 -1.663 1.00 9.04 17 TYR C C 1
ATOM 2083 O O . TYR C 1 18 ? 34.138 11.110 -1.340 1.00 8.79 17 TYR C O 1
ATOM 2092 N N . PHE C 1 19 ? 34.883 9.067 -0.780 1.00 8.73 18 PHE C N 1
ATOM 2093 C CA . PHE C 1 19 ? 34.638 9.305 0.609 1.00 8.76 18 PHE C CA 1
ATOM 2094 C C . PHE C 1 19 ? 35.478 8.346 1.472 1.00 8.27 18 PHE C C 1
ATOM 2095 O O . PHE C 1 19 ? 36.218 7.536 0.924 1.00 8.42 18 PHE C O 1
ATOM 2103 N N . ASP C 1 20 ? 35.314 8.449 2.781 1.00 9.10 19 ASP C N 1
ATOM 2104 C CA . ASP C 1 20 ? 35.976 7.521 3.705 1.00 9.34 19 ASP C CA 1
ATOM 2105 C C . ASP C 1 20 ? 35.122 7.409 4.934 1.00 8.96 19 ASP C C 1
ATOM 2106 O O . ASP C 1 20 ? 33.999 7.894 4.959 1.00 8.64 19 ASP C O 1
ATOM 2111 N N . ALA C 1 21 ? 35.611 6.723 5.960 1.00 9.85 20 ALA C N 1
ATOM 2112 C CA . ALA C 1 21 ? 34.786 6.513 7.120 1.00 9.44 20 ALA C CA 1
ATOM 2113 C C . ALA C 1 21 ? 34.383 7.846 7.756 1.00 10.33 20 ALA C C 1
ATOM 2114 O O . ALA C 1 21 ? 33.255 7.991 8.222 1.00 13.49 20 ALA C O 1
ATOM 2116 N N . SER C 1 22 ? 35.274 8.854 7.720 1.00 10.79 21 SER C N 1
ATOM 2117 C CA A SER C 1 22 ? 34.973 10.147 8.305 0.50 10.32 21 SER C CA 1
ATOM 2118 C CA B SER C 1 22 ? 34.960 10.132 8.308 0.50 11.24 21 SER C CA 1
ATOM 2119 C C . SER C 1 22 ? 33.883 10.910 7.547 1.00 11.66 21 SER C C 1
ATOM 2120 O O . SER C 1 22 ? 33.261 11.792 8.118 1.00 14.38 21 SER C O 1
ATOM 2125 N N . SER C 1 23 ? 33.664 10.593 6.259 1.00 9.81 22 SER C N 1
ATOM 2126 C CA . SER C 1 23 ? 32.688 11.290 5.442 1.00 10.29 22 SER C CA 1
ATOM 2127 C C . SER C 1 23 ? 31.583 10.373 4.940 1.00 10.39 22 SER C C 1
ATOM 2128 O O . SER C 1 23 ? 30.855 10.725 4.059 1.00 9.51 22 SER C O 1
ATOM 2131 N N . ARG C 1 24 ? 31.416 9.232 5.605 1.00 8.34 23 ARG C N 1
ATOM 2132 C CA . ARG C 1 24 ? 30.422 8.259 5.168 1.00 10.40 23 ARG C CA 1
ATOM 2133 C C . ARG C 1 24 ? 29.049 8.838 5.191 1.00 8.64 23 ARG C C 1
ATOM 2134 O O . ARG C 1 24 ? 28.254 8.618 4.275 1.00 8.04 23 ARG C O 1
ATOM 2142 N N . ASP C 1 25 ? 28.680 9.542 6.272 1.00 9.14 24 ASP C N 1
ATOM 2143 C CA . ASP C 1 25 ? 27.328 10.030 6.364 1.00 8.83 24 ASP C CA 1
ATOM 2144 C C . ASP C 1 25 ? 27.033 11.068 5.283 1.00 7.97 24 ASP C C 1
ATOM 2145 O O . ASP C 1 25 ? 25.990 11.021 4.674 1.00 9.17 24 ASP C O 1
ATOM 2150 N N . ALA C 1 26 ? 27.951 11.978 5.024 1.00 8.48 25 ALA C N 1
ATOM 2151 C CA . ALA C 1 26 ? 27.749 12.980 3.984 1.00 9.34 25 ALA C CA 1
ATOM 2152 C C . ALA C 1 26 ? 27.644 12.331 2.586 1.00 8.10 25 ALA C C 1
ATOM 2153 O O . ALA C 1 26 ? 26.819 12.737 1.740 1.00 8.61 25 ALA C O 1
ATOM 2155 N N . ALA C 1 27 ? 28.486 11.309 2.374 1.00 7.15 26 ALA C N 1
ATOM 2156 C CA . ALA C 1 27 ? 28.490 10.590 1.115 1.00 9.06 26 ALA C CA 1
ATOM 2157 C C . ALA C 1 27 ? 27.161 9.858 0.909 1.00 6.54 26 ALA C C 1
ATOM 2158 O O . ALA C 1 27 ? 26.623 9.866 -0.195 1.00 8.57 26 ALA C O 1
ATOM 2160 N N . TRP C 1 28 ? 26.617 9.249 1.963 1.00 7.22 27 TRP C N 1
ATOM 2161 C CA . TRP C 1 28 ? 25.343 8.560 1.880 1.00 7.73 27 TRP C CA 1
ATOM 2162 C C . TRP C 1 28 ? 24.225 9.545 1.630 1.00 8.84 27 TRP C C 1
ATOM 2163 O O . TRP C 1 28 ? 23.344 9.284 0.817 1.00 8.59 27 TRP C O 1
ATOM 2174 N N . THR C 1 29 ? 24.181 10.635 2.376 1.00 8.45 28 THR C N 1
ATOM 2175 C CA . THR C 1 29 ? 23.163 11.646 2.164 1.00 8.83 28 THR C CA 1
ATOM 2176 C C . THR C 1 29 ? 23.149 12.115 0.726 1.00 9.58 28 THR C 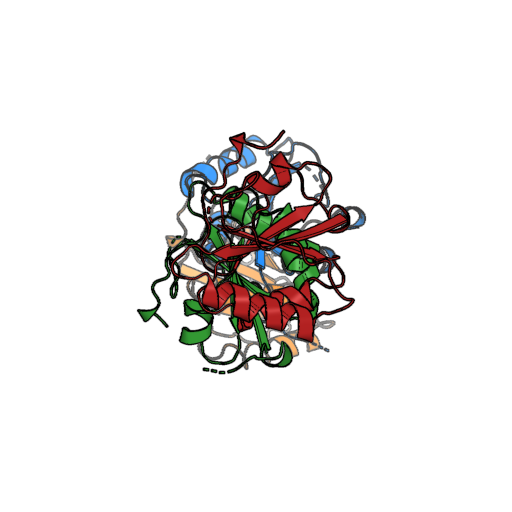C 1
ATOM 2177 O O . THR C 1 29 ? 22.071 12.285 0.154 1.00 9.86 28 THR C O 1
ATOM 2181 N N . LEU C 1 30 ? 24.337 12.385 0.168 1.00 8.36 29 LEU C N 1
ATOM 2182 C CA . LEU C 1 30 ? 24.399 12.832 -1.204 1.00 7.86 29 LEU C CA 1
ATOM 2183 C C . LEU C 1 30 ? 23.837 11.782 -2.142 1.00 8.24 29 LEU C C 1
ATOM 2184 O O . LEU C 1 30 ? 23.097 12.124 -3.069 1.00 9.28 29 LEU C O 1
ATOM 2189 N N . ARG C 1 31 ? 24.175 10.524 -1.914 1.00 8.13 30 ARG C N 1
ATOM 2190 C CA . ARG C 1 31 ? 23.725 9.442 -2.794 1.00 7.27 30 ARG C CA 1
ATOM 2191 C C . ARG C 1 31 ? 22.209 9.306 -2.742 1.00 8.44 30 ARG C C 1
ATOM 2192 O O . ARG C 1 31 ? 21.579 9.151 -3.753 1.00 8.69 30 ARG C O 1
ATOM 2200 N N . GLU C 1 32 ? 21.640 9.345 -1.545 1.00 8.62 31 GLU C N 1
ATOM 2201 C CA . GLU C 1 32 ? 20.201 9.302 -1.410 1.00 7.74 31 GLU C CA 1
ATOM 2202 C C . GLU C 1 32 ? 19.533 10.487 -2.104 1.00 6.97 31 GLU C C 1
ATOM 2203 O O . GLU C 1 32 ? 18.466 10.360 -2.735 1.00 8.29 31 GLU C O 1
ATOM 2209 N N . GLN C 1 33 ? 20.163 11.656 -2.041 1.00 7.94 32 GLN C N 1
ATOM 2210 C CA A GLN C 1 33 ? 19.585 12.840 -2.683 0.50 8.89 32 GLN C CA 1
ATOM 2211 C CA B GLN C 1 33 ? 19.609 12.846 -2.686 0.50 8.04 32 GLN C CA 1
ATOM 2212 C C . GLN C 1 33 ? 19.660 12.737 -4.198 1.00 8.52 32 GLN C C 1
ATOM 2213 O O . GLN C 1 33 ? 18.717 13.164 -4.901 1.00 8.76 32 GLN C O 1
ATOM 2224 N N . ILE C 1 34 ? 20.734 12.155 -4.715 1.00 9.96 33 ILE C N 1
ATOM 2225 C CA . ILE C 1 34 ? 20.860 11.905 -6.143 1.00 9.93 33 ILE C CA 1
ATOM 2226 C C . ILE C 1 34 ? 19.753 10.956 -6.570 1.00 9.13 33 ILE C C 1
ATOM 2227 O O . ILE C 1 34 ? 19.036 11.178 -7.543 1.00 9.16 33 ILE C O 1
ATOM 2232 N N . GLU C 1 35 ? 19.567 9.865 -5.825 1.00 7.53 34 GLU C N 1
ATOM 2233 C CA . GLU C 1 35 ? 18.521 8.925 -6.176 1.00 8.10 34 GLU C CA 1
ATOM 2234 C C . GLU C 1 35 ? 17.130 9.548 -6.210 1.00 6.68 34 GLU C C 1
ATOM 2235 O O . GLU C 1 35 ? 16.340 9.256 -7.111 1.00 7.84 34 GLU C O 1
ATOM 2241 N N . ALA C 1 36 ? 16.835 10.398 -5.215 1.00 7.52 35 ALA C N 1
ATOM 2242 C CA . ALA C 1 36 ? 15.531 11.044 -5.137 1.00 7.47 35 ALA C CA 1
ATOM 2243 C C . ALA C 1 36 ? 15.363 12.120 -6.191 1.00 6.79 35 ALA C C 1
ATOM 2244 O O . ALA C 1 36 ? 14.328 12.186 -6.832 1.00 8.65 35 ALA C O 1
ATOM 2246 N N . HIS C 1 37 ? 16.388 12.952 -6.356 1.00 7.16 36 HIS C N 1
ATOM 2247 C CA . HIS C 1 37 ? 16.261 14.107 -7.242 1.00 8.56 36 HIS C CA 1
ATOM 2248 C C . HIS C 1 37 ? 16.035 13.711 -8.692 1.00 11.12 36 HIS C C 1
ATOM 2249 O O . HIS C 1 37 ? 15.286 14.384 -9.406 1.00 11.08 36 HIS C O 1
ATOM 2256 N N . TRP C 1 38 ? 16.710 12.649 -9.137 1.00 8.05 37 TRP C N 1
ATOM 2257 C CA . TRP C 1 38 ? 16.519 12.139 -10.484 1.00 8.40 37 TRP C CA 1
ATOM 2258 C C . TRP C 1 38 ? 15.627 10.922 -10.531 1.00 8.47 37 TRP C C 1
ATOM 2259 O O . TRP C 1 38 ? 15.509 10.270 -11.563 1.00 10.13 37 TRP C O 1
ATOM 2270 N N . SER C 1 39 ? 14.949 10.616 -9.403 1.00 7.38 38 SER C N 1
ATOM 2271 C CA . SER C 1 39 ? 13.911 9.547 -9.353 1.00 9.33 38 SER C CA 1
ATOM 2272 C C . SER C 1 39 ? 14.436 8.200 -9.891 1.00 9.34 38 SER C C 1
ATOM 2273 O O . SER C 1 39 ? 13.746 7.479 -10.589 1.00 11.20 38 SER C O 1
ATOM 2276 N N . GLY C 1 40 ? 15.661 7.874 -9.557 1.00 8.37 39 GLY C N 1
ATOM 2277 C CA . GLY C 1 40 ? 16.237 6.612 -10.002 1.00 7.86 39 GLY C CA 1
ATOM 2278 C C . GLY C 1 40 ? 16.611 6.512 -11.449 1.00 9.45 39 GLY C C 1
ATOM 2279 O O . GLY C 1 40 ? 16.908 5.406 -11.924 1.00 11.59 39 GLY C O 1
ATOM 2280 N N . LYS C 1 41 ? 16.561 7.632 -12.171 1.00 10.31 40 LYS C N 1
ATOM 2281 C CA . LYS C 1 41 ? 16.708 7.611 -13.646 1.00 12.01 40 LYS C CA 1
ATOM 2282 C C . LYS C 1 41 ? 18.150 7.622 -14.096 1.00 13.68 40 LYS C C 1
ATOM 2283 O O . LYS C 1 41 ? 18.396 7.382 -15.284 1.00 18.31 40 LYS C O 1
ATOM 2289 N N . LEU C 1 42 ? 19.084 7.925 -13.193 1.00 13.56 41 LEU C N 1
ATOM 2290 C CA . LEU C 1 42 ? 20.513 7.840 -13.443 1.00 12.90 41 LEU C CA 1
ATOM 2291 C C . LEU C 1 42 ? 21.000 6.461 -13.120 1.00 14.24 41 LEU C C 1
ATOM 2292 O O . LEU C 1 42 ? 20.332 5.682 -12.421 1.00 16.64 41 LEU C O 1
ATOM 2297 N N . GLN C 1 43 ? 22.197 6.120 -13.580 1.00 13.30 42 GLN C N 1
ATOM 2298 C CA . GLN C 1 43 ? 22.778 4.811 -13.287 1.00 13.98 42 GLN C CA 1
ATOM 2299 C C . GLN C 1 43 ? 23.691 4.908 -12.057 1.00 15.88 42 GLN C C 1
ATOM 2300 O O . GLN C 1 43 ? 24.730 5.555 -12.119 1.00 17.60 42 GLN C O 1
ATOM 2306 N N . LEU C 1 44 ? 23.249 4.297 -10.949 1.00 14.34 43 LEU C N 1
ATOM 2307 C CA . LEU C 1 44 ? 23.929 4.396 -9.645 1.00 15.90 43 LEU C CA 1
ATOM 2308 C C . LEU C 1 44 ? 24.530 3.049 -9.312 1.00 13.92 43 LEU C C 1
ATOM 2309 O O . LEU C 1 44 ? 23.816 2.033 -9.288 1.00 15.45 43 LEU C O 1
ATOM 2314 N N . GLY C 1 45 ? 25.858 2.992 -9.070 1.00 12.79 44 GLY C N 1
ATOM 2315 C CA . GLY C 1 45 ? 26.573 1.793 -8.689 1.00 13.37 44 GLY C CA 1
ATOM 2316 C C . GLY C 1 45 ? 26.489 1.549 -7.175 1.00 10.59 44 GLY C C 1
ATOM 2317 O O . GLY C 1 45 ? 25.929 2.358 -6.428 1.00 13.89 44 GLY C O 1
ATOM 2318 N N . ARG C 1 46 ? 27.151 0.485 -6.780 1.00 13.03 45 ARG C N 1
ATOM 2319 C CA . ARG C 1 46 ? 27.219 0.093 -5.376 1.00 14.24 45 ARG C CA 1
ATOM 2320 C C . ARG C 1 46 ? 27.999 1.108 -4.547 1.00 12.73 45 ARG C C 1
ATOM 2321 O O . ARG C 1 46 ? 28.891 1.784 -5.064 1.00 12.82 45 ARG C O 1
ATOM 2325 N N . PHE C 1 47 ? 27.642 1.220 -3.275 1.00 12.37 46 PHE C N 1
ATOM 2326 C CA . PHE C 1 47 ? 28.306 2.081 -2.292 1.00 10.27 46 PHE C CA 1
ATOM 2327 C C . PHE C 1 47 ? 29.481 1.245 -1.798 1.00 11.45 46 PHE C C 1
ATOM 2328 O O . PHE C 1 47 ? 29.325 0.423 -0.891 1.00 12.45 46 PHE C O 1
ATOM 2336 N N . HIS C 1 48 ? 30.671 1.525 -2.330 1.00 9.37 47 HIS C N 1
ATOM 2337 C CA . HIS C 1 48 ? 31.866 0.724 -2.053 1.00 9.77 47 HIS C CA 1
ATOM 2338 C C . HIS C 1 48 ? 32.682 1.343 -0.933 1.00 10.98 47 HIS C C 1
ATOM 2339 O O . HIS C 1 48 ? 33.352 2.383 -1.139 1.00 12.48 47 HIS C O 1
ATOM 2346 N N . GLU C 1 49 ? 32.742 0.674 0.217 1.00 9.80 48 GLU C N 1
ATOM 2347 C CA . GLU C 1 49 ? 33.616 1.068 1.328 1.00 8.87 48 GLU C CA 1
ATOM 2348 C C . GLU C 1 49 ? 34.928 0.361 1.225 1.00 9.28 48 GLU C C 1
ATOM 2349 O O . GLU C 1 49 ? 35.467 -0.203 2.192 1.00 11.87 48 GLU C O 1
ATOM 2355 N N . ARG C 1 50 ? 35.465 0.363 0.020 1.00 10.24 49 ARG C N 1
ATOM 2356 C CA . ARG C 1 50 ? 36.826 -0.117 -0.248 1.00 12.38 49 ARG C CA 1
ATOM 2357 C C . ARG C 1 50 ? 37.281 0.582 -1.549 1.00 9.74 49 ARG C C 1
ATOM 2358 O O . ARG C 1 50 ? 36.434 0.989 -2.363 1.00 9.61 49 ARG C O 1
ATOM 2366 N N . PRO C 1 51 ? 38.581 0.715 -1.773 1.00 10.88 50 PRO C N 1
ATOM 2367 C CA . PRO C 1 51 ? 39.052 1.189 -3.061 1.00 12.48 50 PRO C CA 1
ATOM 2368 C C . PRO C 1 51 ? 38.801 0.126 -4.125 1.00 16.04 50 PRO C C 1
ATOM 2369 O O . PRO C 1 51 ? 39.138 -1.078 -3.937 1.00 16.71 50 PRO C O 1
ATOM 2373 N N . VAL C 1 52 ? 38.178 0.520 -5.223 1.00 11.19 51 VAL C N 1
ATOM 2374 C CA . VAL C 1 52 ? 37.900 -0.353 -6.345 1.00 12.30 51 VAL C CA 1
ATOM 2375 C C . VAL C 1 52 ? 38.468 0.264 -7.615 1.00 12.31 51 VAL C C 1
ATOM 2376 O O . VAL C 1 52 ? 38.688 1.463 -7.716 1.00 11.51 51 VAL C O 1
ATOM 2380 N N . GLY C 1 53 ? 38.714 -0.555 -8.609 1.00 13.22 52 GLY C N 1
ATOM 2381 C CA . GLY C 1 53 ? 39.233 -0.082 -9.878 1.00 11.45 52 GLY C CA 1
ATOM 2382 C C . GLY C 1 53 ? 40.465 0.814 -9.683 1.00 10.52 52 GLY C C 1
ATOM 2383 O O . GLY C 1 53 ? 41.393 0.443 -8.974 1.00 10.52 52 GLY C O 1
ATOM 2384 N N . PRO C 1 54 ? 40.534 1.939 -10.405 1.00 10.87 53 PRO C N 1
ATOM 2385 C CA . PRO C 1 54 ? 41.656 2.853 -10.284 1.00 9.69 53 PRO C CA 1
ATOM 2386 C C . PRO C 1 54 ? 41.524 3.837 -9.120 1.00 9.67 53 PRO C C 1
ATOM 2387 O O . PRO C 1 54 ? 42.366 4.706 -9.002 1.00 9.34 53 PRO C O 1
ATOM 2391 N N . HIS C 1 55 ? 40.523 3.718 -8.267 1.00 10.33 54 HIS C N 1
ATOM 2392 C CA . HIS C 1 55 ? 40.184 4.813 -7.345 1.00 8.59 54 HIS C CA 1
ATOM 2393 C C . HIS C 1 55 ? 40.981 4.747 -6.069 1.00 8.55 54 HIS C C 1
ATOM 2394 O O . HIS C 1 55 ? 41.207 3.664 -5.520 1.00 9.23 54 HIS C O 1
ATOM 2401 N N . PRO C 1 56 ? 41.424 5.883 -5.593 1.00 9.98 55 PRO C N 1
ATOM 2402 C CA . PRO C 1 56 ? 42.204 5.930 -4.381 1.00 10.51 55 PRO C CA 1
ATOM 2403 C C . PRO C 1 56 ? 41.463 5.911 -3.078 1.00 12.05 55 PRO C C 1
ATOM 2404 O O . PRO C 1 56 ? 42.093 5.801 -2.026 1.00 16.09 55 PRO C O 1
ATOM 2421 N N . TRP C 1 58 ? 37.386 5.092 -1.059 1.00 8.35 57 TRP C N 1
ATOM 2422 C CA . TRP C 1 58 ? 36.075 4.515 -1.120 1.00 8.28 57 TRP C CA 1
ATOM 2423 C C . TRP C 1 58 ? 35.201 5.352 -2.084 1.00 7.80 57 TRP C C 1
ATOM 2424 O O . TRP C 1 58 ? 35.431 6.544 -2.224 1.00 8.08 57 TRP C O 1
ATOM 2435 N N . SER C 1 59 ? 34.246 4.740 -2.769 1.00 8.73 58 SER C N 1
ATOM 2436 C CA . SER C 1 59 ? 33.532 5.475 -3.791 1.00 8.65 58 SER C CA 1
ATOM 2437 C C . SER C 1 59 ? 32.227 4.865 -4.163 1.00 7.90 58 SER C C 1
ATOM 2438 O O . SER C 1 59 ? 31.941 3.708 -3.897 1.00 9.55 58 SER C O 1
ATOM 2441 N N . TYR C 1 60 ? 31.417 5.649 -4.851 1.00 8.04 59 TYR C N 1
ATOM 2442 C CA . TYR C 1 60 ? 30.302 5.112 -5.620 1.00 8.17 59 TYR C CA 1
ATOM 2443 C C . TYR C 1 60 ? 30.191 5.833 -6.962 1.00 6.54 59 TYR C C 1
ATOM 2444 O O . TYR C 1 60 ? 30.540 7.004 -7.083 1.00 8.00 59 TYR C O 1
ATOM 2453 N N . GLN C 1 61 ? 29.625 5.136 -7.946 1.00 8.51 60 GLN C N 1
ATOM 2454 C CA . GLN C 1 61 ? 29.595 5.585 -9.330 1.00 9.29 60 GLN C CA 1
ATOM 2455 C C . GLN C 1 61 ? 28.217 6.060 -9.763 1.00 9.70 60 GLN C C 1
ATOM 2456 O O . GLN C 1 61 ? 27.180 5.514 -9.285 1.00 9.45 60 GLN C O 1
ATOM 2462 N N . LEU C 1 62 ? 28.219 7.062 -10.635 1.00 10.00 61 LEU C N 1
ATOM 2463 C CA . LEU C 1 62 ? 27.017 7.547 -11.313 1.00 12.36 61 LEU C CA 1
ATOM 2464 C C . LEU C 1 62 ? 27.346 7.584 -12.766 1.00 11.92 61 LEU C C 1
ATOM 2465 O O . LEU C 1 62 ? 28.464 7.964 -13.119 1.00 16.16 61 LEU C O 1
ATOM 2470 N N . ALA C 1 63 ? 26.424 7.196 -13.634 1.00 10.18 62 ALA C N 1
ATOM 2471 C CA . ALA C 1 63 ? 26.628 7.368 -15.081 1.00 9.15 62 ALA C CA 1
ATOM 2472 C C . ALA C 1 63 ? 25.444 8.082 -15.681 1.00 9.38 62 ALA C C 1
ATOM 2473 O O . ALA C 1 63 ? 24.321 7.908 -15.229 1.00 11.75 62 ALA C O 1
ATOM 2475 N N . PHE C 1 64 ? 25.690 8.875 -16.710 1.00 8.44 63 PHE C N 1
ATOM 2476 C CA . PHE C 1 64 ? 24.665 9.786 -17.218 1.00 10.11 63 PHE C CA 1
ATOM 2477 C C . PHE C 1 64 ? 25.050 10.250 -18.616 1.00 9.00 63 PHE C C 1
ATOM 2478 O O . PHE C 1 64 ? 26.155 9.991 -19.080 1.00 10.33 63 PHE C O 1
ATOM 2486 N N . THR C 1 65 ? 24.107 10.895 -19.300 1.00 9.57 64 THR C N 1
ATOM 2487 C CA . THR C 1 65 ? 24.364 11.349 -20.675 1.00 10.34 64 THR C CA 1
ATOM 2488 C C . THR C 1 65 ? 24.939 12.732 -20.757 1.00 11.13 64 THR C C 1
ATOM 2489 O O . THR C 1 65 ? 24.894 13.540 -19.802 1.00 10.68 64 THR C O 1
ATOM 2493 N N . GLN C 1 66 ? 25.492 13.045 -21.921 1.00 12.08 65 GLN C N 1
ATOM 2494 C CA . GLN C 1 66 ? 25.892 14.410 -22.248 1.00 13.43 65 GLN C CA 1
ATOM 2495 C C . GLN C 1 66 ? 24.753 15.390 -22.117 1.00 12.41 65 GLN C C 1
ATOM 2496 O O . GLN C 1 66 ? 24.984 16.524 -21.734 1.00 11.31 65 GLN C O 1
ATOM 2502 N N . GLU C 1 67 ? 23.515 14.965 -22.338 1.00 12.04 66 GLU C N 1
ATOM 2503 C CA . GLU C 1 67 ? 22.340 15.844 -22.195 1.00 13.76 66 GLU C CA 1
ATOM 2504 C C . GLU C 1 67 ? 21.893 16.063 -20.742 1.00 13.44 66 GLU C C 1
ATOM 2505 O O . GLU C 1 67 ? 21.146 16.988 -20.456 1.00 14.31 66 GLU C O 1
ATOM 2511 N N . GLN C 1 68 ? 22.382 15.224 -19.835 1.00 11.22 67 GLN C N 1
ATOM 2512 C CA . GLN C 1 68 ? 22.171 15.379 -18.390 1.00 11.37 67 GLN C CA 1
ATOM 2513 C C . GLN C 1 68 ? 23.343 16.072 -17.701 1.00 10.23 67 GLN C C 1
ATOM 2514 O O . GLN C 1 68 ? 23.190 16.482 -16.536 1.00 11.50 67 GLN C O 1
ATOM 2520 N N . PHE C 1 69 ? 24.441 16.266 -18.416 1.00 11.50 68 PHE C N 1
ATOM 2521 C CA . PHE C 1 69 ? 25.694 16.724 -17.853 1.00 12.51 68 PHE C CA 1
ATOM 2522 C C . PHE C 1 69 ? 25.569 18.092 -17.199 1.00 12.52 68 PHE C C 1
ATOM 2523 O O . PHE C 1 69 ? 26.014 18.260 -16.064 1.00 14.09 68 PHE C O 1
ATOM 2531 N N . ALA C 1 70 ? 24.956 19.067 -17.868 1.00 11.81 69 ALA C N 1
ATOM 2532 C CA . ALA C 1 70 ? 24.965 20.409 -17.266 1.00 12.98 69 ALA C CA 1
ATOM 2533 C C . ALA C 1 70 ? 24.183 20.441 -15.957 1.00 13.13 69 ALA C C 1
ATOM 2534 O O . ALA C 1 70 ? 24.623 21.027 -14.957 1.00 13.96 69 ALA C O 1
ATOM 2536 N N . ASP C 1 71 ? 23.006 19.829 -15.939 1.00 13.24 70 ASP C N 1
ATOM 2537 C CA . ASP C 1 71 ? 22.150 19.784 -14.751 1.00 11.59 70 ASP C CA 1
ATOM 2538 C C . ASP C 1 71 ? 22.821 19.008 -13.592 1.00 12.96 70 ASP C C 1
ATOM 2539 O O . ASP C 1 71 ? 22.907 19.489 -12.456 1.00 12.47 70 ASP C O 1
ATOM 2544 N N . LEU C 1 72 ? 23.324 17.834 -13.901 1.00 10.94 71 LEU C N 1
ATOM 2545 C CA . LEU C 1 72 ? 23.921 17.005 -12.861 1.00 11.94 71 LEU C CA 1
ATOM 2546 C C . LEU C 1 72 ? 25.215 17.594 -12.324 1.00 10.65 71 LEU C C 1
ATOM 2547 O O . LEU C 1 72 ? 25.377 17.680 -11.110 1.00 11.50 71 LEU C O 1
ATOM 2552 N N . VAL C 1 73 ? 26.087 18.044 -13.211 1.00 11.14 72 VAL C N 1
ATOM 2553 C CA . VAL C 1 73 ? 27.351 18.597 -12.760 1.00 11.32 72 VAL C CA 1
ATOM 2554 C C . VAL C 1 73 ? 27.131 19.917 -12.024 1.00 9.71 72 VAL C C 1
ATOM 2555 O O . VAL C 1 73 ? 27.758 20.191 -11.046 1.00 10.15 72 VAL C O 1
ATOM 2559 N N . GLY C 1 74 ? 26.206 20.749 -12.487 1.00 9.95 73 GLY C N 1
ATOM 2560 C CA . GLY C 1 74 ? 25.853 21.957 -11.752 1.00 10.72 73 GLY C CA 1
ATOM 2561 C C . GLY C 1 74 ? 25.356 21.647 -10.358 1.00 8.59 73 GLY C C 1
ATOM 2562 O O . GLY C 1 74 ? 25.770 22.283 -9.375 1.00 9.70 73 GLY C O 1
ATOM 2563 N N . TRP C 1 75 ? 24.426 20.681 -10.257 1.00 8.82 74 TRP C N 1
ATOM 2564 C CA . TRP C 1 75 ? 23.895 20.332 -8.962 1.00 7.73 74 TRP C CA 1
ATOM 2565 C C . TRP C 1 75 ? 24.993 19.732 -8.045 1.00 7.69 74 TRP C C 1
ATOM 2566 O O . TRP C 1 75 ? 25.067 20.057 -6.879 1.00 9.32 74 TRP C O 1
ATOM 2577 N N . LEU C 1 76 ? 25.810 18.820 -8.572 1.00 7.54 75 LEU C N 1
ATOM 2578 C CA . LEU C 1 76 ? 26.852 18.260 -7.760 1.00 8.23 75 LEU C CA 1
ATOM 2579 C C . LEU C 1 76 ? 27.824 19.339 -7.327 1.00 10.41 75 LEU C C 1
ATOM 2580 O O . LEU C 1 76 ? 28.343 19.285 -6.220 1.00 10.21 75 LEU C O 1
ATOM 2585 N N . THR C 1 77 ? 28.111 20.319 -8.196 1.00 7.25 76 THR C N 1
ATOM 2586 C CA . THR C 1 77 ? 28.994 21.419 -7.812 1.00 8.57 76 THR C CA 1
ATOM 2587 C C . THR C 1 77 ? 28.459 22.230 -6.644 1.00 8.77 76 THR C C 1
ATOM 2588 O O . THR C 1 77 ? 29.236 22.634 -5.779 1.00 9.66 76 THR C O 1
ATOM 2592 N N . LEU C 1 78 ? 27.147 22.411 -6.594 1.00 8.65 77 LEU C N 1
ATOM 2593 C CA . LEU C 1 78 ? 26.571 23.164 -5.511 1.00 7.91 77 LEU C CA 1
ATOM 2594 C C . LEU C 1 78 ? 26.438 22.350 -4.252 1.00 9.33 77 LEU C C 1
ATOM 2595 O O . LEU C 1 78 ? 26.375 22.896 -3.172 1.00 9.55 77 LEU C O 1
ATOM 2600 N N . ASN C 1 79 ? 26.325 21.034 -4.399 1.00 9.20 78 ASN C N 1
ATOM 2601 C CA . ASN C 1 79 ? 25.819 20.194 -3.301 1.00 7.29 78 ASN C CA 1
ATOM 2602 C C . ASN C 1 79 ? 26.763 19.126 -2.816 1.00 9.53 78 ASN C C 1
ATOM 2603 O O . ASN C 1 79 ? 26.403 18.372 -1.904 1.00 11.45 78 ASN C O 1
ATOM 2608 N N . HIS C 1 80 ? 27.980 19.104 -3.348 1.00 8.16 79 HIS C N 1
ATOM 2609 C CA . HIS C 1 80 ? 28.927 18.041 -2.962 1.00 8.70 79 HIS C CA 1
ATOM 2610 C C . HIS C 1 80 ? 29.511 18.196 -1.575 1.00 9.80 79 HIS C C 1
ATOM 2611 O O . HIS C 1 80 ? 30.078 17.251 -1.039 1.00 9.63 79 HIS C O 1
ATOM 2618 N N . GLY C 1 81 ? 29.442 19.379 -0.972 1.00 9.73 80 GLY C N 1
ATOM 2619 C CA . GLY C 1 81 ? 30.074 19.645 0.276 1.00 9.53 80 GLY C CA 1
ATOM 2620 C C . GLY C 1 81 ? 31.565 19.489 0.160 1.00 9.40 80 GLY C C 1
ATOM 2621 O O . GLY C 1 81 ? 32.183 20.055 -0.746 1.00 11.47 80 GLY C O 1
ATOM 2622 N N . ALA C 1 82 ? 32.157 18.687 1.070 1.00 8.38 81 ALA C N 1
ATOM 2623 C CA . ALA C 1 82 ? 33.601 18.458 1.134 1.00 9.30 81 ALA C CA 1
ATOM 2624 C C . ALA C 1 82 ? 34.002 17.186 0.434 1.00 10.69 81 ALA C C 1
ATOM 2625 O O . ALA C 1 82 ? 35.129 16.763 0.549 1.00 13.13 81 ALA C O 1
ATOM 2627 N N . LEU C 1 83 ? 33.111 16.605 -0.344 1.00 7.99 82 LEU C N 1
ATOM 2628 C CA . LEU C 1 83 ? 33.375 15.309 -1.004 1.00 8.82 82 LEU C CA 1
ATOM 2629 C C . LEU C 1 83 ? 33.969 15.576 -2.387 1.00 8.70 82 LEU C C 1
ATOM 2630 O O . LEU C 1 83 ? 33.359 16.245 -3.229 1.00 10.73 82 LEU C O 1
ATOM 2635 N N . ASP C 1 84 ? 35.149 15.054 -2.651 1.00 7.86 83 ASP C N 1
ATOM 2636 C CA . ASP C 1 84 ? 35.730 15.163 -3.991 1.00 8.13 83 ASP C CA 1
ATOM 2637 C C . ASP C 1 84 ? 35.047 14.189 -4.931 1.00 10.16 83 ASP C C 1
ATOM 2638 O O . ASP C 1 84 ? 34.695 13.091 -4.523 1.00 9.80 83 ASP C O 1
ATOM 2643 N N . ILE C 1 85 ? 34.816 14.628 -6.160 1.00 7.37 84 ILE C N 1
ATOM 2644 C CA . ILE C 1 85 ? 34.120 13.832 -7.178 1.00 9.15 84 ILE C CA 1
ATOM 2645 C C . ILE C 1 85 ? 34.967 13.783 -8.434 1.00 7.20 84 ILE C C 1
ATOM 2646 O O . ILE C 1 85 ? 35.357 14.833 -8.963 1.00 8.93 84 ILE C O 1
ATOM 2651 N N . PHE C 1 86 ? 35.297 12.573 -8.889 1.00 7.73 85 PHE C N 1
ATOM 2652 C CA . PHE C 1 86 ? 35.991 12.335 -10.164 1.00 9.28 85 PHE C CA 1
ATOM 2653 C C . PHE C 1 86 ? 34.999 12.137 -11.275 1.00 8.20 85 PHE C C 1
ATOM 2654 O O . PHE C 1 86 ? 34.062 11.360 -11.106 1.00 9.53 85 PHE C O 1
ATOM 2662 N N . LEU C 1 87 ? 35.148 12.834 -12.385 1.00 8.35 86 LEU C N 1
ATOM 2663 C CA . LEU C 1 87 ? 34.263 12.630 -13.527 1.00 10.90 86 LEU C CA 1
ATOM 2664 C C . LEU C 1 87 ? 35.123 12.447 -14.756 1.00 9.99 86 LEU C C 1
ATOM 2665 O O . LEU C 1 87 ? 36.202 13.027 -14.895 1.00 10.70 86 LEU C O 1
ATOM 2670 N N . HIS C 1 88 ? 34.648 11.642 -15.684 1.00 9.96 87 HIS C N 1
ATOM 2671 C CA . HIS C 1 88 ? 35.330 11.493 -16.968 1.00 9.53 87 HIS C CA 1
ATOM 2672 C C . HIS C 1 88 ? 34.355 11.046 -18.045 1.00 9.50 87 HIS C C 1
ATOM 2673 O O . HIS C 1 88 ? 33.383 10.382 -17.753 1.00 8.85 87 HIS C O 1
ATOM 2680 N N . PRO C 1 89 ? 34.644 11.418 -19.294 1.00 10.21 88 PRO C N 1
ATOM 2681 C CA . PRO C 1 89 ? 33.868 10.912 -20.404 1.00 9.32 88 PRO C CA 1
ATOM 2682 C C . PRO C 1 89 ? 34.293 9.500 -20.745 1.00 10.23 88 PRO C C 1
ATOM 2683 O O . PRO C 1 89 ? 35.381 9.095 -20.446 1.00 11.93 88 PRO C O 1
ATOM 2687 N N . ASN C 1 90 ? 33.362 8.769 -21.345 1.00 9.19 89 ASN C N 1
ATOM 2688 C CA . ASN C 1 90 ? 33.559 7.446 -21.896 1.00 10.17 89 ASN C CA 1
ATOM 2689 C C . ASN C 1 90 ? 33.530 7.609 -23.388 1.00 10.31 89 ASN C C 1
ATOM 2690 O O . ASN C 1 90 ? 32.484 7.867 -23.982 1.00 10.70 89 ASN C O 1
ATOM 2695 N N . THR C 1 91 ? 34.710 7.455 -23.985 1.00 11.02 90 THR C N 1
ATOM 2696 C CA . THR C 1 91 ? 34.880 7.513 -25.422 1.00 11.09 90 THR C CA 1
ATOM 2697 C C . THR C 1 91 ? 35.266 6.153 -26.018 1.00 11.95 90 THR C C 1
ATOM 2698 O O . THR C 1 91 ? 35.635 6.079 -27.183 1.00 12.66 90 THR C O 1
ATOM 2702 N N . GLY C 1 92 ? 35.260 5.112 -25.200 1.00 10.48 91 GLY C N 1
ATOM 2703 C CA . GLY C 1 92 ? 35.695 3.791 -25.634 1.00 11.74 91 GLY C CA 1
ATOM 2704 C C . GLY C 1 92 ? 37.144 3.444 -25.364 1.00 13.64 91 GLY C C 1
ATOM 2705 O O . GLY C 1 92 ? 37.582 2.334 -25.710 1.00 13.86 91 GLY C O 1
ATOM 2706 N N . ASP C 1 93 ? 37.891 4.347 -24.713 1.00 11.24 92 ASP C N 1
ATOM 2707 C CA . ASP C 1 93 ? 39.326 4.154 -24.448 1.00 11.36 92 ASP C CA 1
ATOM 2708 C C . ASP C 1 93 ? 39.520 4.509 -22.969 1.00 11.16 92 ASP C C 1
ATOM 2709 O O . ASP C 1 93 ? 39.810 5.644 -22.639 1.00 11.10 92 ASP C O 1
ATOM 2714 N N . ALA C 1 94 ? 39.373 3.530 -22.096 1.00 11.33 93 ALA C N 1
ATOM 2715 C CA . ALA C 1 94 ? 39.370 3.770 -20.682 1.00 11.40 93 ALA C CA 1
ATOM 2716 C C . ALA C 1 94 ? 40.625 4.437 -20.172 1.00 8.97 93 ALA C C 1
ATOM 2717 O O . ALA C 1 94 ? 40.558 5.409 -19.370 1.00 9.58 93 ALA C O 1
ATOM 2719 N N . LEU C 1 95 ? 41.781 3.981 -20.621 1.00 9.68 94 LEU C N 1
ATOM 2720 C CA . LEU C 1 95 ? 43.012 4.573 -20.135 1.00 9.82 94 LEU C CA 1
ATOM 2721 C C . LEU C 1 95 ? 43.083 6.038 -20.594 1.00 10.14 94 LEU C C 1
ATOM 2722 O O . LEU C 1 95 ? 43.406 6.942 -19.805 1.00 10.54 94 LEU C O 1
ATOM 2727 N N . ARG C 1 96 ? 42.806 6.301 -21.867 1.00 10.13 95 ARG C N 1
ATOM 2728 C CA . ARG C 1 96 ? 42.868 7.674 -22.343 1.00 8.28 95 ARG C CA 1
ATOM 2729 C C . ARG C 1 96 ? 41.912 8.568 -21.579 1.00 8.18 95 ARG C C 1
ATOM 2730 O O . ARG C 1 96 ? 42.239 9.708 -21.163 1.00 8.77 95 ARG C O 1
ATOM 2738 N N . ASP C 1 97 ? 40.701 8.066 -21.420 1.00 9.23 96 ASP C N 1
ATOM 2739 C CA . ASP C 1 97 ? 39.690 8.864 -20.755 1.00 9.92 96 ASP C CA 1
ATOM 2740 C C . ASP C 1 97 ? 40.056 9.217 -19.317 1.00 11.19 96 ASP C C 1
ATOM 2741 O O . ASP C 1 97 ? 39.832 10.339 -18.858 1.00 10.32 96 ASP C O 1
ATOM 2746 N N . HIS C 1 98 ? 40.585 8.238 -18.556 1.00 10.43 97 HIS C N 1
ATOM 2747 C CA . HIS C 1 98 ? 40.925 8.467 -17.163 1.00 9.63 97 HIS C CA 1
ATOM 2748 C C . HIS C 1 98 ? 42.196 9.245 -16.977 1.00 8.88 97 HIS C C 1
ATOM 2749 O O . HIS C 1 98 ? 42.302 10.011 -16.036 1.00 10.36 97 HIS C O 1
ATOM 2756 N N . ARG C 1 99 ? 43.192 9.031 -17.847 1.00 9.12 98 ARG C N 1
ATOM 2757 C CA . ARG C 1 99 ? 44.446 9.715 -17.764 1.00 9.01 98 ARG C CA 1
ATOM 2758 C C . ARG C 1 99 ? 44.363 11.181 -18.231 1.00 8.93 98 ARG C C 1
ATOM 2759 O O . ARG C 1 99 ? 44.993 12.084 -17.675 1.00 10.08 98 ARG C O 1
ATOM 2767 N N . ASP C 1 100 ? 43.682 11.391 -19.367 1.00 9.47 99 ASP C N 1
ATOM 2768 C CA . ASP C 1 100 ? 43.779 12.668 -20.081 1.00 8.59 99 ASP C CA 1
ATOM 2769 C C . ASP C 1 100 ? 42.507 13.496 -20.020 1.00 8.22 99 ASP C C 1
ATOM 2770 O O . ASP C 1 100 ? 42.562 14.676 -20.339 1.00 10.03 99 ASP C O 1
ATOM 2775 N N . ALA C 1 101 ? 41.373 12.902 -19.619 1.00 8.07 100 ALA C N 1
ATOM 2776 C CA . ALA C 1 101 ? 40.104 13.600 -19.610 1.00 9.51 100 ALA C CA 1
ATOM 2777 C C . ALA C 1 101 ? 39.420 13.598 -18.245 1.00 7.64 100 ALA C C 1
ATOM 2778 O O . ALA C 1 101 ? 38.175 13.651 -18.159 1.00 9.69 100 ALA C O 1
ATOM 2780 N N . ALA C 1 102 ? 40.220 13.566 -17.192 1.00 8.28 101 ALA C N 1
ATOM 2781 C CA . ALA C 1 102 ? 39.734 13.672 -15.842 1.00 8.12 101 ALA C CA 1
ATOM 2782 C C . ALA C 1 102 ? 39.233 15.082 -15.508 1.00 8.51 101 ALA C C 1
ATOM 2783 O O . ALA C 1 102 ? 39.884 16.095 -15.817 1.00 9.65 101 ALA C O 1
ATOM 2785 N N . VAL C 1 103 ? 38.111 15.115 -14.782 1.00 8.27 102 VAL C N 1
ATOM 2786 C CA . VAL C 1 103 ? 37.509 16.353 -14.272 1.00 7.96 102 VAL C CA 1
ATOM 2787 C C . VAL C 1 103 ? 37.278 16.109 -12.801 1.00 9.42 102 VAL C C 1
ATOM 2788 O O . VAL C 1 103 ? 36.922 14.994 -12.405 1.00 8.79 102 VAL C O 1
ATOM 2792 N N . TRP C 1 104 ? 37.427 17.125 -11.972 1.00 8.97 103 TRP C N 1
ATOM 2793 C CA . TRP C 1 104 ? 37.289 16.955 -10.521 1.00 7.83 103 TRP C CA 1
ATOM 2794 C C . TRP C 1 104 ? 36.494 18.057 -9.914 1.00 8.81 103 TRP C C 1
ATOM 2795 O O . TRP C 1 104 ? 36.820 19.236 -10.087 1.00 10.29 103 TRP C O 1
ATOM 2806 N N . ILE C 1 105 ? 35.485 17.675 -9.159 1.00 8.34 104 ILE C N 1
ATOM 2807 C CA . ILE C 1 105 ? 34.737 18.632 -8.348 1.00 8.36 104 ILE C CA 1
ATOM 2808 C C . ILE C 1 105 ? 35.409 18.585 -7.005 1.00 8.57 104 ILE C C 1
ATOM 2809 O O . ILE C 1 105 ? 35.407 17.526 -6.350 1.00 9.71 104 ILE C O 1
ATOM 2814 N N . GLY C 1 106 ? 36.021 19.678 -6.581 1.00 9.30 105 GLY C N 1
ATOM 2815 C CA . GLY C 1 106 ? 36.791 19.701 -5.346 1.00 7.97 105 GLY C CA 1
ATOM 2816 C C . GLY C 1 106 ? 38.285 19.736 -5.591 1.00 12.18 105 GLY C C 1
ATOM 2817 O O . GLY C 1 106 ? 38.844 20.790 -5.942 1.00 15.09 105 GLY C O 1
ATOM 2818 N N . HIS C 1 107 ? 38.957 18.663 -5.224 1.00 11.43 106 HIS C N 1
ATOM 2819 C CA . HIS C 1 107 ? 40.378 18.493 -5.440 1.00 10.63 106 HIS C CA 1
ATOM 2820 C C . HIS C 1 107 ? 40.628 17.279 -6.318 1.00 9.53 106 HIS C C 1
ATOM 2821 O O . HIS C 1 107 ? 39.878 16.300 -6.254 1.00 10.32 106 HIS C O 1
ATOM 2828 N N . SER C 1 108 ? 41.689 17.351 -7.110 1.00 7.74 107 SER C N 1
ATOM 2829 C CA . SER C 1 108 ? 42.117 16.228 -7.882 1.00 7.66 107 SER C CA 1
ATOM 2830 C C . SER C 1 108 ? 42.901 15.244 -7.054 1.00 7.82 107 SER C C 1
ATOM 2831 O O . SER C 1 108 ? 43.508 15.575 -6.065 1.00 8.62 107 SER C O 1
ATOM 2834 N N . HIS C 1 109 ? 42.811 13.990 -7.513 1.00 8.34 108 HIS C N 1
ATOM 2835 C CA . HIS C 1 109 ? 43.592 12.891 -6.933 1.00 9.94 108 HIS C CA 1
ATOM 2836 C C . HIS C 1 109 ? 44.311 12.151 -8.034 1.00 10.22 108 HIS C C 1
ATOM 2837 O O . HIS C 1 109 ? 43.909 12.136 -9.178 1.00 12.49 108 HIS C O 1
ATOM 2844 N N . GLU C 1 110 ? 45.339 11.449 -7.623 1.00 11.44 109 GLU C N 1
ATOM 2845 C CA A GLU C 1 110 ? 45.988 10.436 -8.455 0.50 12.19 109 GLU C CA 1
ATOM 2846 C CA B GLU C 1 110 ? 45.948 10.470 -8.528 0.50 11.98 109 GLU C CA 1
ATOM 2847 C C . GLU C 1 110 ? 45.086 9.227 -8.551 1.00 10.79 109 GLU C C 1
ATOM 2848 O O . GLU C 1 110 ? 44.392 8.907 -7.578 1.00 10.65 109 GLU C O 1
ATOM 2859 N N . LEU C 1 111 ? 45.105 8.574 -9.721 1.00 12.04 110 LEU C N 1
ATOM 2860 C CA . LEU C 1 111 ? 44.447 7.291 -9.941 1.00 9.00 110 LEU C CA 1
ATOM 2861 C C . LEU C 1 111 ? 45.483 6.188 -10.144 1.00 9.52 110 LEU C C 1
ATOM 2862 O O . LEU C 1 111 ? 46.654 6.450 -10.461 1.00 11.96 110 LEU C O 1
ATOM 2867 N N . VAL C 1 112 ? 45.064 4.954 -9.877 1.00 8.99 111 VAL C N 1
ATOM 2868 C CA . VAL C 1 112 ? 45.889 3.805 -10.164 1.00 8.72 111 VAL C CA 1
ATOM 2869 C C . VAL C 1 112 ? 45.532 3.348 -11.555 1.00 9.07 111 VAL C C 1
ATOM 2870 O O . VAL C 1 112 ? 44.725 2.460 -11.777 1.00 9.34 111 VAL C O 1
ATOM 2874 N N . LEU C 1 113 ? 46.107 4.036 -12.524 1.00 9.82 112 LEU C N 1
ATOM 2875 C CA . LEU C 1 113 ? 45.717 3.811 -13.935 1.00 10.35 112 LEU C CA 1
ATOM 2876 C C . LEU C 1 113 ? 46.046 2.426 -14.404 1.00 12.32 112 LEU C C 1
ATOM 2877 O O . LEU C 1 113 ? 45.359 1.889 -15.266 1.00 12.25 112 LEU C O 1
ATOM 2882 N N . SER C 1 114 ? 47.073 1.797 -13.818 1.00 11.63 113 SER C N 1
ATOM 2883 C CA . SER C 1 114 ? 47.377 0.392 -14.158 1.00 12.62 113 SER C CA 1
ATOM 2884 C C . SER C 1 114 ? 46.230 -0.569 -13.895 1.00 11.92 113 SER C C 1
ATOM 2885 O O . SER C 1 114 ? 46.210 -1.684 -14.424 1.00 15.14 113 SER C O 1
ATOM 2888 N N . ALA C 1 115 ? 45.282 -0.210 -13.020 1.00 10.53 114 ALA C N 1
ATOM 2889 C CA . ALA C 1 115 ? 44.135 -1.078 -12.753 1.00 12.90 114 ALA C CA 1
ATOM 2890 C C . ALA C 1 115 ? 43.182 -1.172 -13.965 1.00 16.72 114 ALA C C 1
ATOM 2891 O O . ALA C 1 115 ? 42.333 -2.083 -14.020 1.00 20.41 114 ALA C O 1
ATOM 2893 N N . LEU C 1 116 ? 43.300 -0.231 -14.892 1.00 17.71 115 LEU C N 1
ATOM 2894 C CA . LEU C 1 116 ? 42.479 -0.226 -16.113 1.00 19.34 115 LEU C CA 1
ATOM 2895 C C . LEU C 1 116 ? 43.018 -1.260 -17.109 1.00 24.97 115 LEU C C 1
ATOM 2896 O O . LEU C 1 116 ? 44.098 -1.807 -16.897 1.00 28.26 115 LEU C O 1
ATOM 2901 N N . GLY D 1 1 ? 25.298 19.870 8.236 1.00 37.89 0 GLY D N 1
ATOM 2902 C CA . GLY D 1 1 ? 23.858 19.895 7.824 1.00 34.81 0 GLY D CA 1
ATOM 2903 C C . GLY D 1 1 ? 23.733 20.832 6.637 1.00 30.55 0 GLY D C 1
ATOM 2904 O O . GLY D 1 1 ? 23.030 21.840 6.695 1.00 32.85 0 GLY D O 1
ATOM 2913 N N . THR D 1 3 ? 22.671 22.595 3.346 1.00 18.70 2 THR D N 1
ATOM 2914 C CA . THR D 1 3 ? 21.382 22.802 2.694 1.00 16.77 2 THR D CA 1
ATOM 2915 C C . THR D 1 3 ? 21.570 22.646 1.173 1.00 15.62 2 THR D C 1
ATOM 2916 O O . THR D 1 3 ? 22.422 23.335 0.582 1.00 15.49 2 THR D O 1
ATOM 2920 N N . PHE D 1 4 ? 20.789 21.750 0.561 1.00 13.54 3 PHE D N 1
ATOM 2921 C CA . PHE D 1 4 ? 20.830 21.500 -0.884 1.00 12.77 3 PHE D CA 1
ATOM 2922 C C . PHE D 1 4 ? 20.217 22.665 -1.665 1.00 13.53 3 PHE D C 1
ATOM 2923 O O . PHE D 1 4 ? 19.214 23.271 -1.249 1.00 14.73 3 PHE D O 1
ATOM 2931 N N . ARG D 1 5 ? 20.866 23.022 -2.760 1.00 10.63 4 ARG D N 1
ATOM 2932 C CA . ARG D 1 5 ? 20.430 24.067 -3.685 1.00 11.16 4 ARG D CA 1
ATOM 2933 C C . ARG D 1 5 ? 20.094 23.488 -5.060 1.00 13.26 4 ARG D C 1
ATOM 2934 O O . ARG D 1 5 ? 20.664 22.498 -5.491 1.00 13.45 4 ARG D O 1
ATOM 2942 N N . ASP D 1 6 ? 19.193 24.160 -5.778 1.00 13.76 5 ASP D N 1
ATOM 2943 C CA . ASP D 1 6 ? 18.893 23.803 -7.153 1.00 13.68 5 ASP D CA 1
ATOM 2944 C C . ASP D 1 6 ? 19.810 24.565 -8.073 1.00 12.18 5 ASP D C 1
ATOM 2945 O O . ASP D 1 6 ? 20.366 25.585 -7.694 1.00 11.91 5 ASP D O 1
ATOM 2950 N N . THR D 1 7 ? 19.947 24.086 -9.290 1.00 13.38 6 THR D N 1
ATOM 2951 C CA . THR D 1 7 ? 20.875 24.664 -10.241 1.00 14.17 6 THR D CA 1
ATOM 2952 C C . THR D 1 7 ? 20.488 26.094 -10.692 1.00 15.01 6 THR D C 1
ATOM 2953 O O . THR D 1 7 ? 21.316 26.806 -11.251 1.00 15.82 6 THR D O 1
ATOM 2957 N N . SER D 1 8 ? 19.240 26.498 -10.461 1.00 14.95 7 SER D N 1
ATOM 2958 C CA . SER D 1 8 ? 18.823 27.891 -10.646 1.00 14.69 7 SER D CA 1
ATOM 2959 C C . SER D 1 8 ? 19.636 28.884 -9.821 1.00 13.91 7 SER D C 1
ATOM 2960 O O . SER D 1 8 ? 19.667 30.081 -10.143 1.00 16.36 7 SER D O 1
ATOM 2963 N N . ALA D 1 9 ? 20.300 28.398 -8.773 1.00 12.90 8 ALA D N 1
ATOM 2964 C CA . ALA D 1 9 ? 21.199 29.233 -7.986 1.00 11.16 8 ALA D CA 1
ATOM 2965 C C . ALA D 1 9 ? 22.379 29.756 -8.824 1.00 12.79 8 ALA D C 1
ATOM 2966 O O . ALA D 1 9 ? 23.032 30.727 -8.427 1.00 13.67 8 ALA D O 1
ATOM 2968 N N . ILE D 1 10 ? 22.684 29.093 -9.935 1.00 12.21 9 ILE D N 1
ATOM 2969 C CA . ILE D 1 10 ? 23.843 29.419 -10.759 1.00 10.83 9 ILE D CA 1
ATOM 2970 C C . ILE D 1 10 ? 23.448 30.456 -11.799 1.00 12.44 9 ILE D C 1
ATOM 2971 O O . ILE D 1 10 ? 22.647 30.165 -12.686 1.00 16.27 9 ILE D O 1
ATOM 2976 N N . ALA D 1 11 ? 24.027 31.648 -11.697 1.00 10.78 10 ALA D N 1
ATOM 2977 C CA . ALA D 1 11 ? 23.741 32.724 -12.655 1.00 12.52 10 ALA D CA 1
ATOM 2978 C C . ALA D 1 11 ? 24.553 32.589 -13.947 1.00 13.14 10 ALA D C 1
ATOM 2979 O O . ALA D 1 11 ? 24.112 33.002 -15.023 1.00 14.64 10 ALA D O 1
ATOM 2981 N N . SER D 1 12 ? 25.782 32.113 -13.817 1.00 12.31 11 SER D N 1
ATOM 2982 C CA . SER D 1 12 ? 26.716 31.952 -14.943 1.00 12.47 11 SER D CA 1
ATOM 2983 C C . SER D 1 12 ? 27.913 31.170 -14.459 1.00 11.59 11 SER D C 1
ATOM 2984 O O . SER D 1 12 ? 27.952 30.797 -13.279 1.00 11.42 11 SER D O 1
ATOM 2987 N N . TRP D 1 13 ? 28.851 30.884 -15.368 1.00 11.08 12 TRP D N 1
ATOM 2988 C CA . TRP D 1 13 ? 30.087 30.208 -15.024 1.00 9.58 12 TRP D CA 1
ATOM 2989 C C . TRP D 1 13 ? 31.281 30.982 -15.521 1.00 10.46 12 TRP D C 1
ATOM 2990 O O . TRP D 1 13 ? 31.169 31.701 -16.539 1.00 11.38 12 TRP D O 1
ATOM 3001 N N . HIS D 1 14 ? 32.410 30.842 -14.821 1.00 11.82 13 HIS D N 1
ATOM 3002 C CA . HIS D 1 14 ? 33.697 31.272 -15.367 1.00 10.69 13 HIS D CA 1
ATOM 3003 C C . HIS D 1 14 ? 34.620 30.051 -15.464 1.00 12.19 13 HIS D C 1
ATOM 3004 O O . HIS D 1 14 ? 34.613 29.195 -14.561 1.00 13.10 13 HIS D O 1
ATOM 3011 N N . ALA D 1 15 ? 35.351 29.949 -16.545 1.00 9.67 14 ALA D N 1
ATOM 3012 C CA . ALA D 1 15 ? 36.474 29.019 -16.644 1.00 10.94 14 ALA D CA 1
ATOM 3013 C C . ALA D 1 15 ? 37.717 29.819 -16.835 1.00 13.10 14 ALA D C 1
ATOM 3014 O O . ALA D 1 15 ? 37.669 30.927 -17.396 1.00 13.47 14 ALA D O 1
ATOM 3016 N N . HIS D 1 16 ? 38.819 29.318 -16.314 1.00 9.95 15 HIS D N 1
ATOM 3017 C CA . HIS D 1 16 ? 40.128 29.973 -16.449 1.00 9.03 15 HIS D CA 1
ATOM 3018 C C . HIS D 1 16 ? 41.126 28.916 -16.891 1.00 10.16 15 HIS D C 1
ATOM 3019 O O . HIS D 1 16 ? 41.404 27.944 -16.166 1.00 9.70 15 HIS D O 1
ATOM 3026 N N . VAL D 1 17 ? 41.658 29.070 -18.079 1.00 8.49 16 VAL D N 1
ATOM 3027 C CA . VAL D 1 17 ? 42.745 28.227 -18.530 1.00 9.18 16 VAL D CA 1
ATOM 3028 C C . VAL D 1 17 ? 44.016 28.690 -17.833 1.00 9.92 16 VAL D C 1
ATOM 3029 O O . VAL D 1 17 ? 44.373 29.845 -17.942 1.00 11.00 16 VAL D O 1
ATOM 3033 N N . TYR D 1 18 ? 44.680 27.783 -17.141 1.00 8.98 17 TYR D N 1
ATOM 3034 C CA . TYR D 1 18 ? 45.876 28.058 -16.367 1.00 10.47 17 TYR D CA 1
ATOM 3035 C C . TYR D 1 18 ? 47.083 27.620 -17.124 1.00 9.74 17 TYR D C 1
ATOM 3036 O O . TYR D 1 18 ? 47.064 26.609 -17.821 1.00 11.13 17 TYR D O 1
ATOM 3045 N N . PHE D 1 19 ? 48.178 28.371 -16.973 1.00 8.87 18 PHE D N 1
ATOM 3046 C CA . PHE D 1 19 ? 49.411 28.090 -17.661 1.00 10.33 18 PHE D CA 1
ATOM 3047 C C . PHE D 1 19 ? 50.532 28.834 -16.977 1.00 10.67 18 PHE D C 1
ATOM 3048 O O . PHE D 1 19 ? 50.319 29.531 -15.988 1.00 9.88 18 PHE D O 1
ATOM 3056 N N . ASP D 1 20 ? 51.727 28.668 -17.504 1.00 11.81 19 ASP D N 1
ATOM 3057 C CA . ASP D 1 20 ? 52.904 29.326 -16.985 1.00 11.97 19 ASP D CA 1
ATOM 3058 C C . ASP D 1 20 ? 53.879 29.508 -18.147 1.00 11.47 19 ASP D C 1
ATOM 3059 O O . ASP D 1 20 ? 53.540 29.257 -19.282 1.00 11.59 19 ASP D O 1
ATOM 3064 N N . ALA D 1 21 ? 55.090 29.971 -17.868 1.00 13.12 20 ALA D N 1
ATOM 3065 C CA . ALA D 1 21 ? 56.018 30.197 -18.957 1.00 14.09 20 ALA D CA 1
ATOM 3066 C C . ALA D 1 21 ? 56.215 28.954 -19.821 1.00 15.08 20 ALA D C 1
ATOM 3067 O O . ALA D 1 21 ? 56.278 29.059 -21.048 1.00 15.85 20 ALA D O 1
ATOM 3069 N N . SER D 1 22 ? 56.269 27.778 -19.188 1.00 14.37 21 SER D N 1
ATOM 3070 C CA . SER D 1 22 ? 56.520 26.545 -19.937 1.00 14.16 21 SER D CA 1
ATOM 3071 C C . SER D 1 22 ? 55.381 26.160 -20.895 1.00 14.74 21 SER D C 1
ATOM 3072 O O . SER D 1 22 ? 55.572 25.470 -21.879 1.00 15.91 21 SER D O 1
ATOM 3075 N N . SER D 1 23 ? 54.169 26.608 -20.598 1.00 13.03 22 SER D N 1
ATOM 3076 C CA . SER D 1 23 ? 52.988 26.203 -21.352 1.00 12.94 22 SER D CA 1
ATOM 3077 C C . SER D 1 23 ? 52.269 27.360 -22.033 1.00 11.42 22 SER D C 1
ATOM 3078 O O . SER D 1 23 ? 51.132 27.211 -22.491 1.00 14.37 22 SER D O 1
ATOM 3081 N N . ARG D 1 24 ? 52.955 28.485 -22.129 1.00 14.05 23 ARG D N 1
ATOM 3082 C CA . ARG D 1 24 ? 52.364 29.711 -22.689 1.00 15.34 23 ARG D CA 1
ATOM 3083 C C . ARG D 1 24 ? 51.934 29.492 -24.117 1.00 13.09 23 ARG D C 1
ATOM 3084 O O . ARG D 1 24 ? 50.838 29.885 -24.521 1.00 15.33 23 ARG D O 1
ATOM 3092 N N . ASP D 1 25 ? 52.808 28.857 -24.908 1.00 13.89 24 ASP D N 1
ATOM 3093 C CA . ASP D 1 25 ? 52.503 28.692 -26.307 1.00 14.62 24 ASP D CA 1
ATOM 3094 C C . ASP D 1 25 ? 51.312 27.788 -26.494 1.00 11.65 24 ASP D C 1
ATOM 3095 O O . ASP D 1 25 ? 50.429 28.073 -27.292 1.00 16.96 24 ASP D O 1
ATOM 3100 N N . ALA D 1 26 ? 51.244 26.698 -25.740 1.00 12.57 25 ALA D N 1
ATOM 3101 C CA . ALA D 1 26 ? 50.073 25.818 -25.739 1.00 13.55 25 ALA D CA 1
ATOM 3102 C C . ALA D 1 26 ? 48.792 26.563 -25.303 1.00 13.05 25 ALA D C 1
ATOM 3103 O O . ALA D 1 26 ? 47.724 26.363 -25.865 1.00 12.00 25 ALA D O 1
ATOM 3105 N N . ALA D 1 27 ? 48.906 27.406 -24.283 1.00 13.20 26 ALA D N 1
ATOM 3106 C CA . ALA D 1 27 ? 47.719 28.128 -23.829 1.00 11.22 26 ALA D CA 1
ATOM 3107 C C . ALA D 1 27 ? 47.229 29.125 -24.898 1.00 10.61 26 ALA D C 1
ATOM 3108 O O . ALA D 1 27 ? 46.018 29.263 -25.116 1.00 11.38 26 ALA D O 1
ATOM 3110 N N . TRP D 1 28 ? 48.176 29.772 -25.576 1.00 13.96 27 TRP D N 1
ATOM 3111 C CA . TRP D 1 28 ? 47.827 30.734 -26.639 1.00 13.49 27 TRP D CA 1
ATOM 3112 C C . TRP D 1 28 ? 47.165 30.016 -27.802 1.00 12.77 27 TRP D C 1
ATOM 3113 O O . TRP D 1 28 ? 46.141 30.448 -28.339 1.00 15.05 27 TRP D O 1
ATOM 3124 N N . THR D 1 29 ? 47.753 28.893 -28.194 1.00 13.58 28 THR D N 1
ATOM 3125 C CA . THR D 1 29 ? 47.173 28.044 -29.209 1.00 14.35 28 THR D CA 1
ATOM 3126 C C . THR D 1 29 ? 45.739 27.620 -28.929 1.00 15.14 28 THR D C 1
ATOM 3127 O O . THR D 1 29 ? 44.879 27.718 -29.794 1.00 16.29 28 THR D O 1
ATOM 3131 N N . LEU D 1 30 ? 45.450 27.173 -27.695 1.00 13.20 29 LEU D N 1
ATOM 3132 C CA . LEU D 1 30 ? 44.077 26.821 -27.296 1.00 12.51 29 LEU D CA 1
ATOM 3133 C C . LEU D 1 30 ? 43.158 28.056 -27.349 1.00 11.53 29 LEU D C 1
ATOM 3134 O O . LEU D 1 30 ? 41.997 27.956 -27.769 1.00 15.44 29 LEU D O 1
ATOM 3139 N N . ARG D 1 31 ? 43.697 29.196 -26.955 1.00 13.59 30 ARG D N 1
ATOM 3140 C CA . ARG D 1 31 ? 42.894 30.449 -26.936 1.00 15.06 30 ARG D CA 1
ATOM 3141 C C . ARG D 1 31 ? 42.484 30.782 -28.377 1.00 16.53 30 ARG D C 1
ATOM 3142 O O . ARG D 1 31 ? 41.344 31.118 -28.647 1.00 16.31 30 ARG D O 1
ATOM 3150 N N . GLU D 1 32 ? 43.389 30.587 -29.318 1.00 15.67 31 GLU D N 1
ATOM 3151 C CA . GLU D 1 32 ? 43.051 30.869 -30.696 1.00 17.14 31 GLU D CA 1
ATOM 3152 C C . GLU D 1 32 ? 41.978 29.923 -31.199 1.00 19.14 31 GLU D C 1
ATOM 3153 O O . GLU D 1 32 ? 41.097 30.324 -31.974 1.00 19.20 31 GLU D O 1
ATOM 3159 N N . GLN D 1 33 ? 42.028 28.666 -30.751 1.00 17.58 32 GLN D N 1
ATOM 3160 C CA . GLN D 1 33 ? 41.018 27.704 -31.111 1.00 16.40 32 GLN D CA 1
ATOM 3161 C C . GLN D 1 33 ? 39.679 28.020 -30.468 1.00 18.68 32 GLN D C 1
ATOM 3162 O O . GLN D 1 33 ? 38.630 27.823 -31.080 1.00 20.78 32 GLN D O 1
ATOM 3168 N N . ILE D 1 34 ? 39.700 28.517 -29.234 1.00 17.91 33 ILE D N 1
ATOM 3169 C CA . ILE D 1 34 ? 38.457 28.903 -28.575 1.00 19.39 33 ILE D CA 1
ATOM 3170 C C . ILE D 1 34 ? 37.831 30.087 -29.326 1.00 20.50 33 ILE D C 1
ATOM 3171 O O . ILE D 1 34 ? 36.627 30.084 -29.597 1.00 22.31 33 ILE D O 1
ATOM 3176 N N . GLU D 1 35 ? 38.665 31.076 -29.654 1.00 21.34 34 GLU D N 1
ATOM 3177 C CA . GLU D 1 35 ? 38.248 32.259 -30.413 1.00 23.87 34 GLU D CA 1
ATOM 3178 C C . GLU D 1 35 ? 37.538 31.822 -31.682 1.00 25.73 34 GLU D C 1
ATOM 3179 O O . GLU D 1 35 ? 36.434 32.285 -31.969 1.00 28.21 34 GLU D O 1
ATOM 3185 N N . ALA D 1 36 ? 38.171 30.906 -32.416 1.00 23.88 35 ALA D N 1
ATOM 3186 C CA . ALA D 1 36 ? 37.681 30.460 -33.726 1.00 26.87 35 ALA D CA 1
ATOM 3187 C C . ALA D 1 36 ? 36.363 29.682 -33.620 1.00 27.36 35 ALA D C 1
ATOM 3188 O O . ALA D 1 36 ? 35.450 29.838 -34.441 1.00 30.60 35 ALA D O 1
ATOM 3190 N N . HIS D 1 37 ? 36.274 28.844 -32.603 1.00 26.93 36 HIS D N 1
ATOM 3191 C CA . HIS D 1 37 ? 35.246 27.823 -32.527 1.00 25.58 36 HIS D CA 1
ATOM 3192 C C . HIS D 1 37 ? 34.048 28.325 -31.744 1.00 23.15 36 HIS D C 1
ATOM 3193 O O . HIS D 1 37 ? 32.965 27.800 -31.913 1.00 23.90 36 HIS D O 1
ATOM 3200 N N . TRP D 1 38 ? 34.234 29.332 -30.890 1.00 20.59 37 TRP D N 1
ATOM 3201 C CA . TRP D 1 38 ? 33.221 29.737 -29.924 1.00 22.18 37 TRP D CA 1
ATOM 3202 C C . TRP D 1 38 ? 32.865 31.208 -29.982 1.00 24.56 37 TRP D C 1
ATOM 3203 O O . TRP D 1 38 ? 32.290 31.751 -29.036 1.00 21.65 37 TRP D O 1
ATOM 3214 N N . SER D 1 39 ? 33.202 31.876 -31.084 1.00 25.26 38 SER D N 1
ATOM 3215 C CA . SER D 1 39 ? 32.839 33.282 -31.209 1.00 28.43 38 SER D CA 1
ATOM 3216 C C . SER D 1 39 ? 31.328 33.378 -31.057 1.00 26.41 38 SER D C 1
ATOM 3217 O O . SER D 1 39 ? 30.586 32.588 -31.645 1.00 26.62 38 SER D O 1
ATOM 3220 N N . GLY D 1 40 ? 30.893 34.299 -30.206 1.00 25.54 39 GLY D N 1
ATOM 3221 C CA . GLY D 1 40 ? 29.486 34.525 -29.980 1.00 23.97 39 GLY D CA 1
ATOM 3222 C C . GLY D 1 40 ? 28.900 33.766 -28.815 1.00 23.39 39 GLY D C 1
ATOM 3223 O O . GLY D 1 40 ? 27.838 34.114 -28.332 1.00 25.64 39 GLY D O 1
ATOM 3224 N N . LYS D 1 41 ? 29.586 32.737 -28.351 1.00 19.63 40 LYS D N 1
ATOM 3225 C CA . LYS D 1 41 ? 29.016 31.805 -27.373 1.00 22.04 40 LYS D CA 1
ATOM 3226 C C . LYS D 1 41 ? 29.608 32.002 -25.963 1.00 20.95 40 LYS D C 1
ATOM 3227 O O . LYS D 1 41 ? 29.134 31.418 -24.994 1.00 22.35 40 LYS D O 1
ATOM 3233 N N . LEU D 1 42 ? 30.638 32.827 -25.861 1.00 19.52 41 LEU D N 1
ATOM 3234 C CA . LEU D 1 42 ? 31.241 33.131 -24.586 1.00 18.73 41 LEU D CA 1
ATOM 3235 C C . LEU D 1 42 ? 32.016 34.443 -24.674 1.00 18.66 41 LEU D C 1
ATOM 3236 O O . LEU D 1 42 ? 32.258 34.955 -25.760 1.00 17.55 41 LEU D O 1
ATOM 3241 N N . GLN D 1 43 ? 32.372 34.981 -23.517 1.00 14.79 42 GLN D N 1
ATOM 3242 C CA . GLN D 1 43 ? 33.179 36.170 -23.421 1.00 13.72 42 GLN D CA 1
ATOM 3243 C C . GLN D 1 43 ? 34.561 35.720 -23.057 1.00 12.15 42 GLN D C 1
ATOM 3244 O O . GLN D 1 43 ? 34.743 35.013 -22.077 1.00 13.06 42 GLN D O 1
ATOM 3250 N N . LEU D 1 44 ? 35.536 36.114 -23.860 1.00 12.36 43 LEU D N 1
ATOM 3251 C CA . LEU D 1 44 ? 36.943 35.741 -23.690 1.00 12.54 43 LEU D CA 1
ATOM 3252 C C . LEU D 1 44 ? 37.741 36.926 -23.158 1.00 10.26 43 LEU D C 1
ATOM 3253 O O . LEU D 1 44 ? 37.776 38.000 -23.768 1.00 11.88 43 LEU D O 1
ATOM 3258 N N . GLY D 1 45 ? 38.403 36.706 -22.037 1.00 10.89 44 GLY D N 1
ATOM 3259 C CA . GLY D 1 45 ? 39.185 37.735 -21.410 1.00 10.62 44 GLY D CA 1
ATOM 3260 C C . GLY D 1 45 ? 40.612 37.811 -21.912 1.00 9.68 44 GLY D C 1
ATOM 3261 O O . GLY D 1 45 ? 41.075 37.066 -22.822 1.00 10.56 44 GLY D O 1
ATOM 3262 N N . ARG D 1 46 ? 41.356 38.724 -21.310 1.00 9.94 45 ARG D N 1
ATOM 3263 C CA . ARG D 1 46 ? 42.733 38.975 -21.693 1.00 9.13 45 ARG D CA 1
ATOM 3264 C C . ARG D 1 46 ? 43.653 37.832 -21.295 1.00 9.03 45 ARG D C 1
ATOM 3265 O O . ARG D 1 46 ? 43.353 37.042 -20.402 1.00 9.31 45 ARG D O 1
ATOM 3273 N N . PHE D 1 47 ? 44.772 37.728 -21.986 1.00 10.29 46 PHE D N 1
ATOM 3274 C CA . PHE D 1 47 ? 45.797 36.728 -21.731 1.00 9.93 46 PHE D CA 1
ATOM 3275 C C . PHE D 1 47 ? 46.749 37.247 -20.632 1.00 10.38 46 PHE D C 1
ATOM 3276 O O . PHE D 1 47 ? 47.617 38.097 -20.886 1.00 11.34 46 PHE D O 1
ATOM 3284 N N . HIS D 1 48 ? 46.567 36.771 -19.401 1.00 9.06 47 HIS D N 1
ATOM 3285 C CA . HIS D 1 48 ? 47.294 37.279 -18.238 1.00 9.32 47 HIS D CA 1
ATOM 3286 C C . HIS D 1 48 ? 48.508 36.432 -18.048 1.00 10.35 47 HIS D C 1
ATOM 3287 O O . HIS D 1 48 ? 48.417 35.279 -17.657 1.00 10.72 47 HIS D O 1
ATOM 3294 N N . GLU D 1 49 ? 49.663 37.011 -18.299 1.00 9.44 48 GLU D N 1
ATOM 3295 C CA . GLU D 1 49 ? 50.939 36.300 -18.158 1.00 11.82 48 GLU D CA 1
ATOM 3296 C C . GLU D 1 49 ? 51.586 36.562 -16.780 1.00 10.44 48 GLU D C 1
ATOM 3297 O O . GLU D 1 49 ? 52.812 36.712 -16.629 1.00 11.58 48 GLU D O 1
ATOM 3303 N N . ARG D 1 50 ? 50.736 36.649 -15.753 1.00 12.39 49 ARG D N 1
ATOM 3304 C CA . ARG D 1 50 ? 51.127 36.643 -14.356 1.00 10.30 49 ARG D CA 1
ATOM 3305 C C . ARG D 1 50 ? 49.899 36.169 -13.569 1.00 10.80 49 ARG D C 1
ATOM 3306 O O . ARG D 1 50 ? 48.762 36.251 -14.087 1.00 12.37 49 ARG D O 1
ATOM 3314 N N . PRO D 1 51 ? 50.104 35.746 -12.315 1.00 9.54 50 PRO D N 1
ATOM 3315 C CA . PRO D 1 51 ? 48.970 35.496 -11.396 1.00 9.61 50 PRO D CA 1
ATOM 3316 C C . PRO D 1 51 ? 48.195 36.770 -11.132 1.00 11.65 50 PRO D C 1
ATOM 3317 O O . PRO D 1 51 ? 48.784 37.800 -10.749 1.00 11.91 50 PRO D O 1
ATOM 3321 N N . VAL D 1 52 ? 46.894 36.694 -11.336 1.00 8.77 51 VAL D N 1
ATOM 3322 C CA . VAL D 1 52 ? 46.010 37.814 -11.011 1.00 8.78 51 VAL D CA 1
ATOM 3323 C C . VAL D 1 52 ? 44.857 37.366 -10.115 1.00 10.50 51 VAL D C 1
ATOM 3324 O O . VAL D 1 52 ? 44.376 36.252 -10.183 1.00 9.04 51 VAL D O 1
ATOM 3328 N N . GLY D 1 53 ? 44.357 38.281 -9.283 1.00 9.43 52 GLY D N 1
ATOM 3329 C CA . GLY D 1 53 ? 43.194 37.946 -8.478 1.00 10.20 52 GLY D CA 1
ATOM 3330 C C . GLY D 1 53 ? 43.455 36.710 -7.621 1.00 9.85 52 GLY D C 1
ATOM 3331 O O . GLY D 1 53 ? 44.500 36.641 -6.963 1.00 9.59 52 GLY D O 1
ATOM 3332 N N . PRO D 1 54 ? 42.528 35.747 -7.611 1.00 9.04 53 PRO D N 1
ATOM 3333 C CA . PRO D 1 54 ? 42.724 34.531 -6.824 1.00 10.00 53 PRO D CA 1
ATOM 3334 C C . PRO D 1 54 ? 43.531 33.452 -7.567 1.00 8.86 53 PRO D C 1
ATOM 3335 O O . PRO D 1 54 ? 43.706 32.340 -7.046 1.00 10.41 53 PRO D O 1
ATOM 3339 N N . HIS D 1 55 ? 44.024 33.735 -8.771 1.00 7.57 54 HIS D N 1
ATOM 3340 C CA . HIS D 1 55 ? 44.614 32.699 -9.623 1.00 8.82 54 HIS D CA 1
ATOM 3341 C C . HIS D 1 55 ? 46.112 32.550 -9.377 1.00 10.40 54 HIS D C 1
ATOM 3342 O O . HIS D 1 55 ? 46.858 33.515 -9.491 1.00 9.91 54 HIS D O 1
ATOM 3349 N N . PRO D 1 56 ? 46.594 31.353 -9.034 1.00 10.79 55 PRO D N 1
ATOM 3350 C CA . PRO D 1 56 ? 48.023 31.212 -8.761 1.00 11.30 55 PRO D CA 1
ATOM 3351 C C . PRO D 1 56 ? 48.920 30.947 -9.974 1.00 12.67 55 PRO D C 1
ATOM 3352 O O . PRO D 1 56 ? 50.134 30.917 -9.861 1.00 14.59 55 PRO D O 1
ATOM 3364 N N . TRP D 1 58 ? 49.315 31.745 -14.394 1.00 10.70 57 TRP D N 1
ATOM 3365 C CA . TRP D 1 58 ? 48.949 32.627 -15.485 1.00 9.92 57 TRP D CA 1
ATOM 3366 C C . TRP D 1 58 ? 47.610 32.113 -16.042 1.00 7.82 57 TRP D C 1
ATOM 3367 O O . TRP D 1 58 ? 47.264 30.970 -15.868 1.00 9.09 57 TRP D O 1
ATOM 3378 N N . SER D 1 59 ? 46.794 32.975 -16.631 1.00 9.08 58 SER D N 1
ATOM 3379 C CA . SER D 1 59 ? 45.461 32.565 -16.960 1.00 10.05 58 SER D CA 1
ATOM 3380 C C . SER D 1 59 ? 44.745 33.430 -17.960 1.00 8.52 58 SER D C 1
ATOM 3381 O O . SER D 1 59 ? 45.145 34.552 -18.230 1.00 9.28 58 SER D O 1
ATOM 3384 N N . TYR D 1 60 ? 43.704 32.873 -18.540 1.00 8.10 59 TYR D N 1
ATOM 3385 C CA . TYR D 1 60 ? 42.687 33.663 -19.218 1.00 9.35 59 TYR D CA 1
ATOM 3386 C C . TYR D 1 60 ? 41.308 33.085 -18.986 1.00 8.67 59 TYR D C 1
ATOM 3387 O O . TYR D 1 60 ? 41.143 31.872 -18.752 1.00 8.70 59 TYR D O 1
ATOM 3396 N N . GLN D 1 61 ? 40.316 33.969 -19.026 1.00 9.25 60 GLN D N 1
ATOM 3397 C CA . GLN D 1 61 ? 38.978 33.667 -18.615 1.00 9.21 60 GLN D CA 1
ATOM 3398 C C . GLN D 1 61 ? 38.024 33.437 -19.767 1.00 9.65 60 GLN D C 1
ATOM 3399 O O . GLN D 1 61 ? 38.063 34.141 -20.784 1.00 10.78 60 GLN D O 1
ATOM 3405 N N . LEU D 1 62 ? 37.099 32.498 -19.542 1.00 8.79 61 LEU D N 1
ATOM 3406 C CA . LEU D 1 62 ? 35.955 32.280 -20.419 1.00 9.96 61 LEU D CA 1
ATOM 3407 C C . LEU D 1 62 ? 34.742 32.507 -19.553 1.00 10.68 61 LEU D C 1
ATOM 3408 O O . LEU D 1 62 ? 34.641 31.878 -18.501 1.00 11.55 61 LEU D O 1
ATOM 3413 N N . ALA D 1 63 ? 33.831 33.395 -19.944 1.00 10.89 62 ALA D N 1
ATOM 3414 C CA . ALA D 1 63 ? 32.591 33.617 -19.195 1.00 11.35 62 ALA D CA 1
ATOM 3415 C C . ALA D 1 63 ? 31.399 33.139 -20.019 1.00 11.82 62 ALA D C 1
ATOM 3416 O O . ALA D 1 63 ? 31.288 33.506 -21.182 1.00 11.89 62 ALA D O 1
ATOM 3418 N N . PHE D 1 64 ? 30.478 32.370 -19.436 1.00 10.79 63 PHE D N 1
ATOM 3419 C CA . PHE D 1 64 ? 29.447 31.729 -20.241 1.00 12.15 63 PHE D CA 1
ATOM 3420 C C . PHE D 1 64 ? 28.263 31.338 -19.366 1.00 11.98 63 PHE D C 1
ATOM 3421 O O . PHE D 1 64 ? 28.353 31.334 -18.127 1.00 13.73 63 PHE D O 1
ATOM 3429 N N . THR D 1 65 ? 27.146 31.022 -20.025 1.00 14.09 64 THR D N 1
ATOM 3430 C CA . THR D 1 65 ? 25.884 30.704 -19.365 1.00 16.12 64 THR D CA 1
ATOM 3431 C C . THR D 1 65 ? 25.730 29.231 -19.122 1.00 18.34 64 THR D C 1
ATOM 3432 O O . THR D 1 65 ? 26.488 28.390 -19.659 1.00 18.47 64 THR D O 1
ATOM 3436 N N . GLN D 1 66 ? 24.776 28.906 -18.266 1.00 18.79 65 GLN D N 1
ATOM 3437 C CA . GLN D 1 66 ? 24.437 27.523 -17.980 1.00 19.38 65 GLN D CA 1
ATOM 3438 C C . GLN D 1 66 ? 24.039 26.778 -19.266 1.00 19.19 65 GLN D C 1
ATOM 3439 O O . GLN D 1 66 ? 24.308 25.591 -19.380 1.00 19.12 65 GLN D O 1
ATOM 3445 N N . GLU D 1 67 ? 23.461 27.476 -20.237 1.00 17.08 66 GLU D N 1
ATOM 3446 C CA . GLU D 1 67 ? 23.059 26.847 -21.493 1.00 17.58 66 GLU D CA 1
ATOM 3447 C C . GLU D 1 67 ? 24.203 26.506 -22.448 1.00 17.14 66 GLU D C 1
ATOM 3448 O O . GLU D 1 67 ? 24.017 25.690 -23.372 1.00 15.98 66 GLU D O 1
ATOM 3454 N N . GLN D 1 68 ? 25.401 27.061 -22.204 1.00 14.08 67 GLN D N 1
ATOM 3455 C CA A GLN D 1 68 ? 26.584 26.752 -22.995 0.50 14.73 67 GLN D CA 1
ATOM 3456 C CA B GLN D 1 68 ? 26.580 26.697 -23.014 0.50 13.71 67 GLN D CA 1
ATOM 3457 C C . GLN D 1 68 ? 27.476 25.742 -22.252 1.00 12.89 67 GLN D C 1
ATOM 3458 O O . GLN D 1 68 ? 28.451 25.233 -22.827 1.00 13.64 67 GLN D O 1
ATOM 3469 N N . PHE D 1 69 ? 27.139 25.468 -20.982 1.00 12.50 68 PHE D N 1
ATOM 3470 C CA . PHE D 1 69 ? 28.002 24.658 -20.108 1.00 13.64 68 PHE D CA 1
ATOM 3471 C C . PHE D 1 69 ? 28.354 23.286 -20.684 1.00 12.52 68 PHE D C 1
ATOM 3472 O O . PHE D 1 69 ? 29.526 22.906 -20.793 1.00 12.93 68 PHE D O 1
ATOM 3480 N N . ALA D 1 70 ? 27.350 22.495 -21.044 1.00 11.16 69 ALA D N 1
ATOM 3481 C CA . ALA D 1 70 ? 27.670 21.128 -21.436 1.00 12.45 69 ALA D CA 1
ATOM 3482 C C . ALA D 1 70 ? 28.575 21.101 -22.679 1.00 10.42 69 ALA D C 1
ATOM 3483 O O . ALA D 1 70 ? 29.544 20.337 -22.728 1.00 12.68 69 ALA D O 1
ATOM 3485 N N . ASP D 1 71 ? 28.265 21.911 -23.682 1.00 10.89 70 ASP D N 1
ATOM 3486 C CA . ASP D 1 71 ? 28.969 21.884 -24.954 1.00 11.95 70 ASP D CA 1
ATOM 3487 C C . ASP D 1 71 ? 30.391 22.346 -24.730 1.00 12.40 70 ASP D C 1
ATOM 3488 O O . ASP D 1 71 ? 31.349 21.727 -25.184 1.00 12.16 70 ASP D O 1
ATOM 3493 N N . LEU D 1 72 ? 30.525 23.433 -23.999 1.00 12.77 71 LEU D N 1
ATOM 3494 C CA . LEU D 1 72 ? 31.837 24.030 -23.822 1.00 10.59 71 LEU D CA 1
ATOM 3495 C C . LEU D 1 72 ? 32.708 23.181 -22.901 1.00 12.48 71 LEU D C 1
ATOM 3496 O O . LEU D 1 72 ? 33.875 22.915 -23.222 1.00 11.37 71 LEU D O 1
ATOM 3501 N N . VAL D 1 73 ? 32.157 22.769 -21.770 1.00 10.33 72 VAL D N 1
ATOM 3502 C CA . VAL D 1 73 ? 32.941 22.005 -20.814 1.00 12.09 72 VAL D CA 1
ATOM 3503 C C . VAL D 1 73 ? 33.262 20.602 -21.362 1.00 10.08 72 VAL D C 1
ATOM 3504 O O . VAL D 1 73 ? 34.378 20.114 -21.165 1.00 10.98 72 VAL D O 1
ATOM 3508 N N . GLY D 1 74 ? 32.338 19.973 -22.077 1.00 10.55 73 GLY D N 1
ATOM 3509 C CA . GLY D 1 74 ? 32.673 18.736 -22.751 1.00 8.67 73 GLY D CA 1
ATOM 3510 C C . GLY D 1 74 ? 33.835 18.907 -23.710 1.00 8.68 73 GLY D C 1
ATOM 3511 O O . GLY D 1 74 ? 34.716 18.097 -23.789 1.00 9.99 73 GLY D O 1
ATOM 3512 N N . TRP D 1 75 ? 33.792 19.967 -24.524 1.00 10.16 74 TRP D N 1
ATOM 3513 C CA . TRP D 1 75 ? 34.800 20.225 -25.528 1.00 8.73 74 TRP D CA 1
ATOM 3514 C C . TRP D 1 75 ? 36.143 20.529 -24.881 1.00 8.13 74 TRP D C 1
ATOM 3515 O O . TRP D 1 75 ? 37.186 20.001 -25.314 1.00 9.95 74 TRP D O 1
ATOM 3526 N N . LEU D 1 76 ? 36.139 21.341 -23.825 1.00 9.47 75 LEU D N 1
ATOM 3527 C CA . LEU D 1 76 ? 37.396 21.598 -23.108 1.00 10.47 75 LEU D CA 1
ATOM 3528 C C . LEU D 1 76 ? 37.974 20.328 -22.485 1.00 8.83 75 LEU D C 1
ATOM 3529 O O . LEU D 1 76 ? 39.203 20.122 -22.453 1.00 10.42 75 LEU D O 1
ATOM 3534 N N . THR D 1 77 ? 37.082 19.474 -21.993 1.00 9.25 76 THR D N 1
ATOM 3535 C CA . THR D 1 77 ? 37.519 18.208 -21.397 1.00 8.10 76 THR D CA 1
ATOM 3536 C C . THR D 1 77 ? 38.268 17.357 -22.434 1.00 8.54 76 THR D C 1
ATOM 3537 O O . THR D 1 77 ? 39.301 16.772 -22.116 1.00 9.26 76 THR D O 1
ATOM 3541 N N . LEU D 1 78 ? 37.699 17.290 -23.651 1.00 8.66 77 LEU D N 1
ATOM 3542 C CA . LEU D 1 78 ? 38.290 16.498 -24.720 1.00 8.17 77 LEU D CA 1
ATOM 3543 C C . LEU D 1 78 ? 39.555 17.135 -25.277 1.00 9.62 77 LEU D C 1
ATOM 3544 O O . LEU D 1 78 ? 40.428 16.401 -25.771 1.00 10.01 77 LEU D O 1
ATOM 3549 N N . ASN D 1 79 ? 39.682 18.468 -25.190 1.00 9.63 78 ASN D N 1
ATOM 3550 C CA . ASN D 1 79 ? 40.636 19.181 -26.035 1.00 10.64 78 ASN D CA 1
ATOM 3551 C C . ASN D 1 79 ? 41.648 20.046 -25.294 1.00 12.16 78 ASN D C 1
ATOM 3552 O O . ASN D 1 79 ? 42.421 20.747 -25.962 1.00 12.59 78 ASN D O 1
ATOM 3557 N N . HIS D 1 80 ? 41.702 19.981 -23.979 1.00 10.37 79 HIS D N 1
ATOM 3558 C CA . HIS D 1 80 ? 42.560 20.860 -23.198 1.00 11.88 79 HIS D CA 1
ATOM 3559 C C . HIS D 1 80 ? 44.000 20.446 -23.149 1.00 12.79 79 HIS D C 1
ATOM 3560 O O . HIS D 1 80 ? 44.823 21.227 -22.696 1.00 11.39 79 HIS D O 1
ATOM 3567 N N . GLY D 1 81 ? 44.343 19.268 -23.659 1.00 11.08 80 GLY D N 1
ATOM 3568 C CA . GLY D 1 81 ? 45.692 18.801 -23.557 1.00 12.27 80 GLY D CA 1
ATOM 3569 C C . GLY D 1 81 ? 46.152 18.704 -22.127 1.00 13.51 80 GLY D C 1
ATOM 3570 O O . GLY D 1 81 ? 45.452 18.156 -21.285 1.00 12.27 80 GLY D O 1
ATOM 3571 N N . ALA D 1 82 ? 47.309 19.279 -21.838 1.00 11.77 81 ALA D N 1
ATOM 3572 C CA . ALA D 1 82 ? 47.878 19.235 -20.497 1.00 11.39 81 ALA D CA 1
ATOM 3573 C C . ALA D 1 82 ? 47.619 20.513 -19.699 1.00 12.55 81 ALA D C 1
ATOM 3574 O O . ALA D 1 82 ? 48.257 20.713 -18.674 1.00 12.20 81 ALA D O 1
ATOM 3576 N N . LEU D 1 83 ? 46.769 21.410 -20.209 1.00 10.45 82 LEU D N 1
ATOM 3577 C CA . LEU D 1 83 ? 46.426 22.674 -19.510 1.00 10.14 82 LEU D CA 1
ATOM 3578 C C . LEU D 1 83 ? 45.335 22.477 -18.504 1.00 10.65 82 LEU D C 1
ATOM 3579 O O . LEU D 1 83 ? 44.210 22.075 -18.842 1.00 11.55 82 LEU D O 1
ATOM 3584 N N . ASP D 1 84 ? 45.643 22.753 -17.248 1.00 10.04 83 ASP D N 1
ATOM 3585 C CA . ASP D 1 84 ? 44.618 22.719 -16.235 1.00 10.10 83 ASP D CA 1
ATOM 3586 C C . ASP D 1 84 ? 43.640 23.870 -16.423 1.00 10.03 83 ASP D C 1
ATOM 3587 O O . ASP D 1 84 ? 44.035 24.980 -16.805 1.00 9.37 83 ASP D O 1
ATOM 3592 N N . ILE D 1 85 ? 42.368 23.601 -16.162 1.00 9.35 84 ILE D N 1
ATOM 3593 C CA . ILE D 1 85 ? 41.296 24.597 -16.250 1.00 10.09 84 ILE D CA 1
ATOM 3594 C C . ILE D 1 85 ? 40.511 24.662 -14.956 1.00 9.00 84 ILE D C 1
ATOM 3595 O O . ILE D 1 85 ? 39.994 23.632 -14.500 1.00 9.16 84 ILE D O 1
ATOM 3600 N N . PHE D 1 86 ? 40.430 25.854 -14.384 1.00 9.03 85 PHE D N 1
ATOM 3601 C CA . PHE D 1 86 ? 39.657 26.155 -13.190 1.00 7.24 85 PHE D CA 1
ATOM 3602 C C . PHE D 1 86 ? 38.273 26.608 -13.599 1.00 9.72 85 PHE D C 1
ATOM 3603 O O . PHE D 1 86 ? 38.187 27.579 -14.359 1.00 10.88 85 PHE D O 1
ATOM 3611 N N . LEU D 1 87 ? 37.196 26.008 -13.065 1.00 9.83 86 LEU D N 1
ATOM 3612 C CA . LEU D 1 87 ? 35.842 26.429 -13.339 1.00 11.71 86 LEU D CA 1
ATOM 3613 C C . LEU D 1 87 ? 35.130 26.666 -12.044 1.00 10.82 86 LEU D C 1
ATOM 3614 O O . LEU D 1 87 ? 35.334 25.952 -11.072 1.00 11.58 86 LEU D O 1
ATOM 3619 N N . HIS D 1 88 ? 34.276 27.659 -12.025 1.00 10.50 87 HIS D N 1
ATOM 3620 C CA . HIS D 1 88 ? 33.396 27.822 -10.879 1.00 11.12 87 HIS D CA 1
ATOM 3621 C C . HIS D 1 88 ? 32.110 28.508 -11.302 1.00 12.34 87 HIS D C 1
ATOM 3622 O O . HIS D 1 88 ? 32.141 29.290 -12.248 1.00 10.34 87 HIS D O 1
ATOM 3629 N N . PRO D 1 89 ? 31.012 28.203 -10.619 1.00 10.48 88 PRO D N 1
ATOM 3630 C CA . PRO D 1 89 ? 29.755 28.887 -10.861 1.00 9.52 88 PRO D CA 1
ATOM 3631 C C . PRO D 1 89 ? 29.775 30.245 -10.197 1.00 11.50 88 PRO D C 1
ATOM 3632 O O . PRO D 1 89 ? 30.584 30.498 -9.289 1.00 11.46 88 PRO D O 1
ATOM 3636 N N . ASN D 1 90 ? 28.899 31.114 -10.657 1.00 10.59 89 ASN D N 1
ATOM 3637 C CA . ASN D 1 90 ? 28.708 32.402 -10.053 1.00 11.06 89 ASN D CA 1
ATOM 3638 C C . ASN D 1 90 ? 27.340 32.391 -9.432 1.00 10.78 89 ASN D C 1
ATOM 3639 O O . ASN D 1 90 ? 26.315 32.292 -10.160 1.00 12.35 89 ASN D O 1
ATOM 3644 N N . THR D 1 91 ? 27.294 32.434 -8.095 1.00 11.22 90 THR D N 1
ATOM 3645 C CA . THR D 1 91 ? 26.012 32.391 -7.368 1.00 12.03 90 THR D CA 1
ATOM 3646 C C . THR D 1 91 ? 25.723 33.663 -6.574 1.00 14.81 90 THR D C 1
ATOM 3647 O O . THR D 1 91 ? 24.700 33.723 -5.893 1.00 15.20 90 THR D O 1
ATOM 3651 N N . GLY D 1 92 ? 26.637 34.627 -6.616 1.00 11.81 91 GLY D N 1
ATOM 3652 C CA . GLY D 1 92 ? 26.493 35.888 -5.873 1.00 14.25 91 GLY D CA 1
ATOM 3653 C C . GLY D 1 92 ? 27.421 35.981 -4.673 1.00 17.59 91 GLY D C 1
ATOM 3654 O O . GLY D 1 92 ? 27.388 36.971 -3.973 1.00 18.34 91 GLY D O 1
ATOM 3655 N N . ASP D 1 93 ? 28.253 34.967 -4.427 1.00 14.07 92 ASP D N 1
ATOM 3656 C CA . ASP D 1 93 ? 29.129 34.917 -3.272 1.00 12.64 92 ASP D CA 1
ATOM 3657 C C . ASP D 1 93 ? 30.506 34.441 -3.769 1.00 13.31 92 ASP D C 1
ATOM 3658 O O . ASP D 1 93 ? 30.746 33.242 -3.866 1.00 13.21 92 ASP D O 1
ATOM 3663 N N . ALA D 1 94 ? 31.392 35.375 -4.100 1.00 13.08 93 ALA D N 1
ATOM 3664 C CA . ALA D 1 94 ? 32.639 35.045 -4.776 1.00 12.29 93 ALA D CA 1
ATOM 3665 C C . ALA D 1 94 ? 33.504 34.106 -3.960 1.00 11.66 93 ALA D C 1
ATOM 3666 O O . ALA D 1 94 ? 34.049 33.142 -4.475 1.00 11.05 93 ALA D O 1
ATOM 3668 N N . LEU D 1 95 ? 33.659 34.392 -2.668 1.00 11.86 94 LEU D N 1
ATOM 3669 C CA . LEU D 1 95 ? 34.532 33.564 -1.823 1.00 9.92 94 LEU D CA 1
ATOM 3670 C C . LEU D 1 95 ? 33.931 32.154 -1.721 1.00 10.88 94 LEU D C 1
ATOM 3671 O O . LEU D 1 95 ? 34.651 31.153 -1.849 1.00 11.30 94 LEU D O 1
ATOM 3676 N N . ARG D 1 96 ? 32.636 32.064 -1.445 1.00 10.83 95 ARG D N 1
ATOM 3677 C CA . ARG D 1 96 ? 32.029 30.745 -1.343 1.00 10.46 95 ARG D CA 1
ATOM 3678 C C . ARG D 1 96 ? 32.191 29.955 -2.639 1.00 10.88 95 ARG D C 1
ATOM 3679 O O . ARG D 1 96 ? 32.492 28.734 -2.662 1.00 10.52 95 ARG D O 1
ATOM 3687 N N . ASP D 1 97 ? 31.945 30.649 -3.757 1.00 10.94 96 ASP D N 1
ATOM 3688 C CA . ASP D 1 97 ? 32.041 29.961 -5.074 1.00 9.80 96 ASP D CA 1
ATOM 3689 C C . ASP D 1 97 ? 33.431 29.412 -5.345 1.00 9.90 96 ASP D C 1
ATOM 3690 O O . ASP D 1 97 ? 33.589 28.285 -5.866 1.00 11.29 96 ASP D O 1
ATOM 3695 N N . HIS D 1 98 ? 34.468 30.212 -5.017 1.00 8.92 97 HIS D N 1
ATOM 3696 C CA . HIS D 1 98 ? 35.849 29.763 -5.268 1.00 8.20 97 HIS D CA 1
ATOM 3697 C C . HIS D 1 98 ? 36.315 28.725 -4.241 1.00 9.33 97 HIS D C 1
ATOM 3698 O O . HIS D 1 98 ? 36.976 27.774 -4.582 1.00 10.32 97 HIS D O 1
ATOM 3705 N N . ARG D 1 99 ? 35.955 28.924 -2.986 1.00 10.59 98 ARG D N 1
ATOM 3706 C CA . ARG D 1 99 ? 36.413 28.077 -1.884 1.00 10.38 98 ARG D CA 1
ATOM 3707 C C . ARG D 1 99 ? 35.683 26.722 -1.938 1.00 10.25 98 ARG D C 1
ATOM 3708 O O . ARG D 1 99 ? 36.305 25.666 -1.724 1.00 11.16 98 ARG D O 1
ATOM 3716 N N . ASP D 1 100 ? 34.366 26.731 -2.219 1.00 10.32 99 ASP D N 1
ATOM 3717 C CA . ASP D 1 100 ? 33.547 25.530 -2.022 1.00 10.66 99 ASP D CA 1
ATOM 3718 C C . ASP D 1 100 ? 33.041 24.914 -3.321 1.00 10.60 99 ASP D C 1
ATOM 3719 O O . ASP D 1 100 ? 32.520 23.787 -3.257 1.00 10.21 99 ASP D O 1
ATOM 3724 N N . ALA D 1 101 ? 33.040 25.653 -4.442 1.00 9.10 100 ALA D N 1
ATOM 3725 C CA . ALA D 1 101 ? 32.425 25.183 -5.672 1.00 8.80 100 ALA D CA 1
ATOM 3726 C C . ALA D 1 101 ? 33.436 25.192 -6.843 1.00 9.58 100 ALA D C 1
ATOM 3727 O O . ALA D 1 101 ? 33.033 25.374 -7.990 1.00 10.42 100 ALA D O 1
ATOM 3729 N N . ALA D 1 102 ? 34.726 24.971 -6.561 1.00 9.55 101 ALA D N 1
ATOM 3730 C CA . ALA D 1 1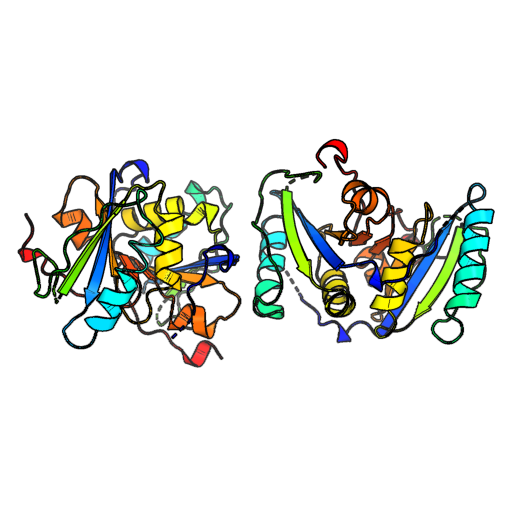02 ? 35.749 24.841 -7.573 1.00 9.08 101 ALA D CA 1
ATOM 3731 C C . ALA D 1 102 ? 35.605 23.499 -8.271 1.00 9.66 101 ALA D C 1
ATOM 3732 O O . ALA D 1 102 ? 35.443 22.421 -7.644 1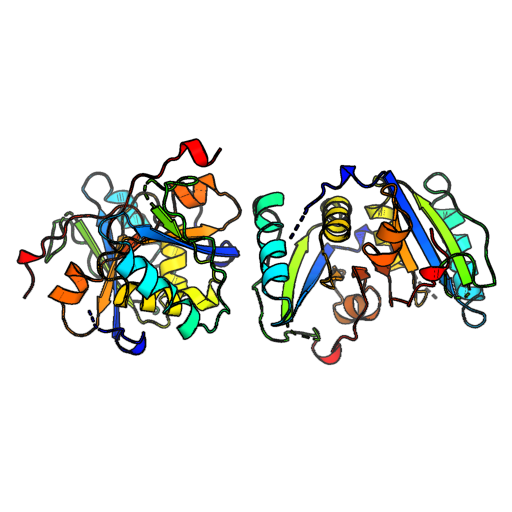.00 9.89 101 ALA D O 1
ATOM 3734 N N . VAL D 1 103 ? 35.735 23.566 -9.585 1.00 9.54 102 VAL D N 1
ATOM 3735 C CA . VAL D 1 103 ? 35.833 22.418 -10.474 1.00 9.57 102 VAL D CA 1
ATOM 3736 C C . VAL D 1 103 ? 37.079 22.552 -11.324 1.00 9.08 102 VAL D C 1
ATOM 3737 O O . VAL D 1 103 ? 37.528 23.660 -11.643 1.00 9.91 102 VAL D O 1
ATOM 3741 N N . TRP D 1 104 ? 37.650 21.413 -11.682 1.00 9.37 103 TRP D N 1
ATOM 3742 C CA . TRP D 1 104 ? 38.945 21.402 -12.344 1.00 9.40 103 TRP D CA 1
ATOM 3743 C C . TRP D 1 104 ? 38.963 20.404 -13.488 1.00 9.92 103 TRP D C 1
ATOM 3744 O O . TRP D 1 104 ? 38.691 19.230 -13.263 1.00 11.67 103 TRP D O 1
ATOM 3755 N N . ILE D 1 105 ? 39.392 20.841 -14.654 1.00 9.15 104 ILE D N 1
ATOM 3756 C CA . ILE D 1 105 ? 39.664 19.937 -15.754 1.00 10.44 104 ILE D CA 1
ATOM 3757 C C . ILE D 1 105 ? 41.148 19.727 -15.672 1.00 10.72 104 ILE D C 1
ATOM 3758 O O . ILE D 1 105 ? 41.944 20.685 -15.838 1.00 11.56 104 ILE D O 1
ATOM 3763 N N . GLY D 1 106 ? 41.579 18.504 -15.364 1.00 9.43 105 GLY D N 1
ATOM 3764 C CA . GLY D 1 106 ? 42.990 18.209 -15.184 1.00 8.06 105 GLY D CA 1
ATOM 3765 C C . GLY D 1 106 ? 43.358 18.092 -13.717 1.00 14.25 105 GLY D C 1
ATOM 3766 O O . GLY D 1 106 ? 42.923 17.150 -13.054 1.00 16.15 105 GLY D O 1
ATOM 3767 N N . HIS D 1 107 ? 44.149 19.014 -13.178 1.00 11.52 106 HIS D N 1
ATOM 3768 C CA . HIS D 1 107 ? 44.587 19.023 -11.785 1.00 10.51 106 HIS D CA 1
ATOM 3769 C C . HIS D 1 107 ? 44.092 20.257 -11.062 1.00 9.44 106 HIS D C 1
ATOM 3770 O O . HIS D 1 107 ? 44.047 21.320 -11.647 1.00 11.91 106 HIS D O 1
ATOM 3777 N N . SER D 1 108 ? 43.738 20.090 -9.802 1.00 8.90 107 SER D N 1
ATOM 3778 C CA . SER D 1 108 ? 43.405 21.215 -9.003 1.00 10.12 107 SER D CA 1
ATOM 3779 C C . SER D 1 108 ? 44.663 21.954 -8.507 1.00 10.23 107 SER D C 1
ATOM 3780 O O . SER D 1 108 ? 45.786 21.451 -8.424 1.00 10.87 107 SER D O 1
ATOM 3783 N N . HIS D 1 109 ? 44.444 23.228 -8.230 1.00 10.12 108 HIS D N 1
ATOM 3784 C CA . HIS D 1 109 ? 45.469 24.143 -7.697 1.00 10.54 108 HIS D CA 1
ATOM 3785 C C . HIS D 1 109 ? 44.945 24.827 -6.458 1.00 9.87 108 HIS D C 1
ATOM 3786 O O . HIS D 1 109 ? 43.749 25.100 -6.373 1.00 11.85 108 HIS D O 1
ATOM 3793 N N . GLU D 1 110 ? 45.817 25.105 -5.502 1.00 11.37 109 GLU D N 1
ATOM 3794 C CA . GLU D 1 110 ? 45.430 25.922 -4.341 1.00 11.48 109 GLU D CA 1
ATOM 3795 C C . GLU D 1 110 ? 45.282 27.383 -4.775 1.00 11.08 109 GLU D C 1
ATOM 3796 O O . GLU D 1 110 ? 46.250 28.024 -5.169 1.00 12.09 109 GLU D O 1
ATOM 3802 N N . LEU D 1 111 ? 44.054 27.881 -4.693 1.00 10.72 110 LEU D N 1
ATOM 3803 C CA . LEU D 1 111 ? 43.741 29.218 -5.094 1.00 10.47 110 LEU D CA 1
ATOM 3804 C C . LEU D 1 111 ? 44.219 30.210 -4.058 1.00 10.98 110 LEU D C 1
ATOM 3805 O O . LEU D 1 111 ? 44.371 29.862 -2.894 1.00 10.59 110 LEU D O 1
ATOM 3810 N N . VAL D 1 112 ? 44.471 31.436 -4.511 1.00 10.43 111 VAL D N 1
ATOM 3811 C CA . VAL D 1 112 ? 44.772 32.541 -3.595 1.00 9.05 111 VAL D CA 1
ATOM 3812 C C . VAL D 1 112 ? 43.451 33.101 -3.057 1.00 9.69 111 VAL D C 1
ATOM 3813 O O . VAL D 1 112 ? 43.011 34.191 -3.400 1.00 10.37 111 VAL D O 1
ATOM 3817 N N . LEU D 1 113 ? 42.816 32.291 -2.212 1.00 9.27 112 LEU D N 1
ATOM 3818 C CA . LEU D 1 113 ? 41.486 32.639 -1.694 1.00 8.44 112 LEU D CA 1
ATOM 3819 C C . LEU D 1 113 ? 41.557 33.917 -0.854 1.00 10.08 112 LEU D C 1
ATOM 3820 O O . LEU D 1 113 ? 40.564 34.645 -0.704 1.00 9.35 112 LEU D O 1
ATOM 3825 N N . SER D 1 114 ? 42.695 34.182 -0.246 1.00 9.10 113 SER D N 1
ATOM 3826 C CA . SER D 1 114 ? 42.883 35.355 0.572 1.00 8.69 113 SER D CA 1
ATOM 3827 C C . SER D 1 114 ? 42.744 36.651 -0.239 1.00 10.94 113 SER D C 1
ATOM 3828 O O . SER D 1 114 ? 42.544 37.703 0.359 1.00 10.91 113 SER D O 1
ATOM 3831 N N . ALA D 1 115 ? 42.865 36.577 -1.561 1.00 9.65 114 ALA D N 1
ATOM 3832 C CA . ALA D 1 115 ? 42.676 37.775 -2.443 1.00 9.05 114 ALA D CA 1
ATOM 3833 C C . ALA D 1 115 ? 41.222 38.166 -2.612 1.00 11.24 114 ALA D C 1
ATOM 3834 O O . ALA D 1 115 ? 40.958 39.242 -3.149 1.00 12.20 114 ALA D O 1
ATOM 3836 N N . LEU D 1 116 ? 40.276 37.329 -2.195 1.00 9.77 115 LEU D N 1
ATOM 3837 C CA . LEU D 1 116 ? 38.835 37.534 -2.410 1.00 10.75 115 LEU D CA 1
ATOM 3838 C C . LEU D 1 116 ? 38.202 38.199 -1.195 1.00 10.76 115 LEU D C 1
ATOM 3839 O O . LEU D 1 116 ? 38.757 38.139 -0.091 1.00 10.47 115 LEU D O 1
ATOM 3844 N N . ASN D 1 117 ? 37.044 38.833 -1.413 1.00 12.44 116 ASN D N 1
ATOM 3845 C CA . ASN D 1 117 ? 36.214 39.394 -0.342 1.00 13.68 116 ASN D CA 1
ATOM 3846 C C . ASN D 1 117 ? 37.067 40.211 0.609 1.00 12.20 116 ASN D C 1
ATOM 3847 O O . ASN D 1 117 ? 37.110 39.835 1.797 1.00 10.77 116 ASN D O 1
#

Radius of gyration: 27.05 Å; Cα contacts (8 Å, |Δi|>4): 882; chains: 4; bounding box: 65×68×62 Å

Foldseek 3Di:
DDDDDCVLFAKKKKKWDDAPVCVVLQVVVVVCVCVVVVNPWDKADQARQDDQFRNRIIMTMGHPVCCVVVVVVCLVRVPQIKMWMWTCNPQQLCGRVPGIDINHDDDGTNSVSSD/DDDDDPVLFFWKKKKWDDAPVCLVVVVVVLVVCCVPQPPAWDKADQAHQDDQFGNGIIMTIHHPVCCVVVVVVCLVPVPQIKMWMWTCNPAVLCGRVPGIDINHDDDRTNSVSDD/DDDDDCVLFPKKKKKWDDAPVCVVLQVVVVVCVCVVCVNPWDKADQANDDDQFDPRIIMTMGHPVCVVVVVVVCLVRVPQIKMWMWTCNPPVLCTRVPGIDIRHDDDGTNSVSD/DDDDDPVLFFWKKKKWDDAPVCLVVVVVVLVVCCVPQVPAWDKADQARQDDQFRNGIIMTIHHPVCVVVVVVCCLVPVPQIKMWMWTDRPAVLCGRVPGIDMRHDDDRTNSVSDD

Sequence (459 aa):
GTFRDTSAIASWHAHVYFDASSSRDAAWTLREQQIEAHWSGKLQLLGRFHERPVGPHPWSYQLLAFTQEQFADLVGWLTLNHGALDIFLHPNTGDALRDHRDAAVWIGHSHELVLSALNGTFRDTSAIASWHAHVYFDASSRDAAWTLREEQIEEAHWSGKLQLGRFHERRPVGPHPWSYQLAFTQEQQFADLVGWLTLNHGALDIFLHPNTGDALRDHRDAAVWIGHSHELVLSALNGTFRDDTSAIASWHAHVYFDASSSRDAAWTLREQQIEAHWSGKLQLGRFHERPVGPHPWSYQLAFTQEQFADLVGWLTLNHGALDIFLHPNTGDALRDHRDAAVWIGHSHEELVLSALGTFRDTSAIASWHAHVYFDASSRDAAWTLREQIEAHWSGKLQLGRFHERPVGPHPWSYQLAFTQEQQFADLVGWLTLNHGALDIFLHPNTGDALRDHRDAAVWIGHSHELVLSALN

InterPro domains:
  IPR014980 Dopa 4,5-dioxygenase [PF08883] (12-113)
  IPR014980 Dopa 4,5-dioxygenase [PIRSF028139] (6-115)
  IPR014980 Dopa 4,5-dioxygenase [PTHR36423] (7-115)
  IPR023389 DOPA-like superfamily [G3DSA:3.30.70.1240] (1-116)
  IPR023389 DOPA-like superfamily [SSF143410] (2-115)

CATH classification: 3.30.70.1240

Nearest PDB structures (foldseek):
  2p8i-assembly1_B  TM=1.005E+00  e=1.949E-24  Paraburkholderia xenovorans LB400
  2peb-assembly1_B  TM=9.536E-01  e=8.642E-14  Nostoc punctiforme PCC 73102
  1a7g-assembly1_E-2  TM=5.718E-01  e=2.614E-01  human papillomavirus 31
  2lqj-assembly1_A  TM=4.004E-01  e=1.307E-01  Mycobacterium tuberculosis
  3e8o-assembly1_B  TM=5.168E-01  e=9.818E-01  Deinococcus radiodurans

B-factor: mean 16.69, std 9.56, range [4.53, 61.77]

Organism: Paraburkholderia xenovorans (strain LB400) (NCBI:txid266265)

Secondary structure (DSSP, 8-state):
-----GGG--EEEEEEE--GGGHHHHHHHHHHHHHHTTT-SEE---BSS--TT---EEEEEE-HHHHHHHHHHHHHH-TT--EEEEEESS-HHHHHHHS-EEES------GGGG-/-----GGG--EEEEEEE--GGGHHHHHHHHHHHHHHHTTTSEE---BSS--TT---EEEEEE-HHHHHHHHHHHHHH-TT--EEEEEESS-HHHHHHHS-EEESS-----GGG--/-----GGG--EEEEEEE--GGGHHHHHHHHHHHHHHTTT-SEE---BSS--TT---EEEEEE-TTTHHHHHHHHHHH-TT--EEEEEESS-HHHHHHHS-EEES------GGG-/-----GGG--EEEEEEE--GGGHHHHHHHHHHHHHHHTTTSEE---BSS--TT---EEEEEE-HHHHHHHHHHHHHH-TT--EEEEEESS-HHHHHHHS-EEES------GGG--

Solvent-accessible surface area: 21054 Å² total